Protein AF-A0A838DR04-F1 (afdb_monomer_lite)

Structure (mmCIF, N/CA/C/O backbone):
data_AF-A0A838DR04-F1
#
_entry.id   AF-A0A838DR04-F1
#
loop_
_atom_site.group_PDB
_atom_site.id
_atom_site.type_symbol
_atom_site.label_atom_id
_atom_site.label_alt_id
_atom_site.label_comp_id
_atom_site.label_asym_id
_atom_site.label_entity_id
_atom_site.label_seq_id
_atom_site.pdbx_PDB_ins_code
_atom_site.Cartn_x
_atom_site.Cartn_y
_atom_site.Cartn_z
_atom_site.occupancy
_atom_site.B_iso_or_equiv
_atom_site.auth_seq_id
_atom_site.auth_comp_id
_atom_site.auth_asym_id
_atom_site.auth_atom_id
_atom_site.pdbx_PDB_model_num
ATOM 1 N N . VAL A 1 1 ? 15.796 24.851 -17.822 1.00 87.31 1 VAL A N 1
ATOM 2 C CA . VAL A 1 1 ? 17.147 24.379 -17.439 1.00 87.31 1 VAL A CA 1
ATOM 3 C C . VAL A 1 1 ? 16.996 22.997 -16.827 1.00 87.31 1 VAL A C 1
ATOM 5 O O . VAL A 1 1 ? 16.074 22.819 -16.042 1.00 87.31 1 VAL A O 1
ATOM 8 N N . VAL A 1 2 ? 17.819 22.028 -17.219 1.00 89.25 2 VAL A N 1
ATOM 9 C CA . VAL A 1 2 ? 17.870 20.683 -16.622 1.00 89.25 2 VAL A CA 1
ATOM 10 C C . VAL A 1 2 ? 19.099 20.656 -15.723 1.00 89.25 2 VAL A C 1
ATOM 12 O O . VAL A 1 2 ? 20.201 20.699 -16.244 1.00 89.25 2 VAL A O 1
ATOM 15 N N . GLY A 1 3 ? 18.925 20.678 -14.399 1.00 86.50 3 GLY A N 1
ATOM 16 C CA . GLY A 1 3 ? 20.031 20.921 -13.457 1.00 86.50 3 GLY A CA 1
ATOM 17 C C . GLY A 1 3 ? 21.064 19.792 -13.349 1.00 86.50 3 GLY A C 1
ATOM 18 O O . GLY A 1 3 ? 22.216 20.061 -13.038 1.00 86.50 3 GLY A O 1
ATOM 19 N N . SER A 1 4 ? 20.661 18.552 -13.620 1.00 88.56 4 SER A N 1
ATOM 20 C CA . SER A 1 4 ? 21.520 17.364 -13.630 1.00 88.56 4 SER A CA 1
ATOM 21 C C . SER A 1 4 ? 20.964 16.355 -14.633 1.00 88.56 4 SER A C 1
ATOM 23 O O . SER A 1 4 ? 19.745 16.277 -14.815 1.00 88.56 4 SER A O 1
ATOM 25 N N . LEU A 1 5 ? 21.846 15.592 -15.278 1.00 89.88 5 LEU A N 1
ATOM 26 C CA . LEU A 1 5 ? 21.481 14.483 -16.164 1.00 89.88 5 LEU A CA 1
ATOM 27 C C . LEU A 1 5 ? 21.283 13.161 -15.405 1.00 89.88 5 LEU A C 1
ATOM 29 O O . LEU A 1 5 ? 20.719 12.213 -15.953 1.00 89.88 5 LEU A O 1
ATOM 33 N N . SER A 1 6 ? 21.642 13.146 -14.122 1.00 89.62 6 SER A N 1
ATOM 34 C CA . SER A 1 6 ? 21.432 12.041 -13.192 1.00 89.62 6 SER A CA 1
ATOM 35 C C . SER A 1 6 ? 20.400 12.385 -12.116 1.00 89.62 6 SER A C 1
ATOM 37 O O . SER A 1 6 ? 20.301 13.537 -11.679 1.00 89.62 6 SER A O 1
ATOM 39 N N . LYS A 1 7 ? 19.660 11.378 -11.642 1.00 89.88 7 LYS A N 1
ATOM 40 C CA . LYS A 1 7 ? 18.724 11.472 -10.515 1.00 89.88 7 LYS A CA 1
ATOM 41 C C . LYS A 1 7 ? 18.784 10.236 -9.614 1.00 89.88 7 LYS A C 1
ATOM 43 O O . LYS A 1 7 ? 19.116 9.148 -10.077 1.00 89.88 7 LYS A O 1
ATOM 48 N N . PHE A 1 8 ? 18.389 10.404 -8.355 1.00 86.06 8 PHE A N 1
ATOM 49 C CA . PHE A 1 8 ? 18.095 9.286 -7.463 1.00 86.06 8 PHE A CA 1
ATOM 50 C C . PHE A 1 8 ? 16.689 8.760 -7.759 1.00 86.06 8 PHE A C 1
ATOM 52 O O . PHE A 1 8 ? 15.747 9.551 -7.841 1.00 86.06 8 PHE A O 1
ATOM 59 N N . ASP A 1 9 ? 16.526 7.453 -7.932 1.00 83.19 9 ASP A N 1
ATOM 60 C CA . ASP A 1 9 ? 15.215 6.835 -8.174 1.00 83.19 9 ASP A CA 1
ATOM 61 C C . ASP A 1 9 ? 14.621 6.117 -6.955 1.00 83.19 9 ASP A C 1
ATOM 63 O O . ASP A 1 9 ? 13.588 5.460 -7.072 1.00 83.19 9 ASP A O 1
ATOM 67 N N . GLY A 1 10 ? 15.248 6.287 -5.789 1.00 77.75 10 GLY A N 1
ATOM 68 C CA . GLY A 1 10 ? 14.896 5.596 -4.550 1.00 77.75 10 GLY A CA 1
ATOM 69 C C . GLY A 1 10 ? 15.862 4.464 -4.206 1.00 77.75 10 GLY A C 1
ATOM 70 O O . GLY A 1 10 ? 15.919 4.064 -3.048 1.00 77.75 10 GLY A O 1
ATOM 71 N N . ILE A 1 11 ? 16.642 3.978 -5.178 1.00 80.50 11 ILE A N 1
ATOM 72 C CA . ILE A 1 11 ? 17.589 2.873 -4.986 1.00 80.50 11 ILE A CA 1
ATOM 73 C C . ILE A 1 11 ? 19.005 3.333 -5.318 1.00 80.50 11 ILE A C 1
ATOM 75 O O . ILE A 1 11 ? 19.918 3.164 -4.511 1.00 80.50 11 ILE A O 1
ATOM 79 N N . GLU A 1 12 ? 19.194 3.941 -6.487 1.00 87.75 12 GLU A N 1
ATOM 80 C CA . GLU A 1 12 ? 20.513 4.352 -6.955 1.00 87.75 12 GLU A CA 1
ATOM 81 C C . GLU A 1 12 ? 20.493 5.710 -7.657 1.00 87.75 12 GLU A C 1
ATOM 83 O O . GLU A 1 12 ? 19.459 6.219 -8.098 1.00 87.75 12 GLU A O 1
ATOM 88 N N . MET A 1 13 ? 21.676 6.319 -7.744 1.00 87.88 13 MET A N 1
ATOM 89 C CA . MET A 1 13 ? 21.903 7.460 -8.621 1.00 87.88 13 MET A CA 1
ATOM 90 C C . MET A 1 13 ? 22.096 6.938 -10.044 1.00 87.88 13 MET A C 1
ATOM 92 O O . MET A 1 13 ? 23.089 6.270 -10.322 1.00 87.88 13 MET A O 1
ATOM 96 N N . ARG A 1 14 ? 21.166 7.262 -10.945 1.00 92.06 14 ARG A N 1
ATOM 97 C CA . ARG A 1 14 ? 21.210 6.845 -12.352 1.00 92.06 14 ARG A CA 1
ATOM 98 C C . ARG A 1 14 ? 20.930 7.995 -13.309 1.00 92.06 14 ARG A C 1
ATOM 100 O O . ARG A 1 14 ? 20.306 8.989 -12.941 1.00 92.06 14 ARG A O 1
ATOM 107 N N . LEU A 1 15 ? 21.310 7.811 -14.571 1.00 92.62 15 LEU A N 1
ATOM 108 C CA . LEU A 1 15 ? 20.936 8.714 -15.659 1.00 92.62 15 LEU A CA 1
ATOM 109 C C . LEU A 1 15 ? 19.413 8.836 -15.799 1.00 92.62 15 LEU A C 1
ATOM 111 O O . LEU A 1 15 ? 18.661 7.880 -15.563 1.00 92.62 15 LEU A O 1
ATOM 115 N N . LEU A 1 16 ? 18.959 10.012 -16.234 1.00 93.94 16 LEU A N 1
ATOM 116 C CA . LEU A 1 16 ? 17.589 10.218 -16.692 1.00 93.94 16 LEU A CA 1
ATOM 117 C C . LEU A 1 16 ? 17.273 9.256 -17.841 1.00 93.94 16 LEU A C 1
ATOM 119 O O . LEU A 1 16 ? 18.080 9.027 -18.737 1.00 93.94 16 LEU A O 1
ATOM 123 N N . THR A 1 17 ? 16.063 8.707 -17.852 1.00 94.19 17 THR A N 1
ATOM 124 C CA . THR A 1 17 ? 15.604 7.945 -19.016 1.00 94.19 17 THR A CA 1
ATOM 125 C C . THR A 1 17 ? 15.289 8.889 -20.180 1.00 94.19 17 THR A C 1
ATOM 127 O O . THR A 1 17 ? 14.935 10.053 -19.950 1.00 94.19 17 THR A O 1
ATOM 130 N N . PRO A 1 18 ? 15.297 8.399 -21.434 1.00 95.75 18 PRO A N 1
ATOM 131 C CA . PRO A 1 18 ? 14.857 9.200 -22.574 1.00 95.75 18 PRO A CA 1
ATOM 132 C C . PRO A 1 18 ? 13.450 9.779 -22.431 1.00 95.75 18 PRO A C 1
ATOM 134 O O . PRO A 1 18 ? 13.165 10.883 -22.900 1.00 95.75 18 PRO A O 1
ATOM 137 N N . ASN A 1 19 ? 12.567 9.058 -21.741 1.00 95.06 19 ASN A N 1
ATOM 138 C CA . ASN A 1 19 ? 11.202 9.491 -21.469 1.00 95.06 19 ASN A CA 1
ATOM 139 C C . ASN A 1 19 ? 11.196 10.673 -20.486 1.00 95.06 19 ASN A C 1
ATOM 141 O O . ASN A 1 19 ? 10.524 11.670 -20.741 1.00 95.06 19 ASN A O 1
ATOM 145 N N . GLU A 1 20 ? 11.974 10.587 -19.402 1.00 94.25 20 GLU A N 1
ATOM 146 C CA . GLU A 1 20 ? 12.114 11.648 -18.393 1.00 94.25 20 GLU A CA 1
ATOM 147 C C . GLU A 1 20 ? 12.743 12.909 -19.000 1.00 94.25 20 GLU A C 1
ATOM 149 O O . GLU A 1 20 ? 12.211 14.009 -18.842 1.00 94.25 20 GLU A O 1
ATOM 154 N N . TYR A 1 21 ? 13.830 12.753 -19.763 1.00 94.50 21 TYR A N 1
ATOM 155 C CA . TYR A 1 21 ? 14.498 13.870 -20.428 1.00 94.50 21 TYR A CA 1
ATOM 156 C C . TYR A 1 21 ? 13.565 14.595 -21.410 1.00 94.50 21 TYR A C 1
ATOM 158 O O . TYR A 1 21 ? 13.441 15.824 -21.360 1.00 94.50 21 TYR A O 1
ATOM 166 N N . ARG A 1 22 ? 12.846 13.854 -22.267 1.00 93.38 22 ARG A N 1
ATOM 167 C CA . ARG A 1 22 ? 11.863 14.446 -23.191 1.00 93.38 22 ARG A CA 1
ATOM 168 C C . ARG A 1 22 ? 10.687 15.090 -22.454 1.00 93.38 22 ARG A C 1
ATOM 170 O O . ARG A 1 22 ? 10.208 16.132 -22.892 1.00 93.38 22 ARG A O 1
ATOM 177 N N . GLN A 1 23 ? 10.237 14.528 -21.331 1.00 93.25 23 GLN A N 1
ATOM 178 C CA . GLN A 1 23 ? 9.161 15.118 -20.528 1.00 93.25 23 GLN A CA 1
ATOM 179 C C . GLN A 1 23 ? 9.573 16.463 -19.907 1.00 93.25 23 GLN A C 1
ATOM 181 O O . GLN A 1 23 ? 8.768 17.396 -19.880 1.00 93.25 23 GLN A O 1
ATOM 186 N N . LEU A 1 24 ? 10.816 16.579 -19.430 1.00 94.00 24 LEU A N 1
ATOM 187 C CA . LEU A 1 24 ? 11.355 17.821 -18.871 1.00 94.00 24 LEU A CA 1
ATOM 188 C C . LEU A 1 24 ? 11.570 18.882 -19.958 1.00 94.00 24 LEU A C 1
ATOM 190 O O . LEU A 1 24 ? 11.111 20.017 -19.826 1.00 94.00 24 LEU A O 1
ATOM 194 N N . THR A 1 25 ? 12.246 18.514 -21.047 1.00 93.69 25 THR A N 1
ATOM 195 C CA . THR A 1 25 ? 12.607 19.450 -22.125 1.00 93.69 25 THR A CA 1
ATOM 196 C C . THR A 1 25 ? 11.426 19.831 -23.015 1.00 93.69 25 THR A C 1
ATOM 198 O O . THR A 1 25 ? 11.374 20.957 -23.505 1.00 93.69 25 THR A O 1
ATOM 201 N N . GLY A 1 26 ? 10.418 18.965 -23.148 1.00 91.69 26 GLY A N 1
ATOM 202 C CA . GLY A 1 26 ? 9.189 19.244 -23.897 1.00 91.69 26 GLY A CA 1
ATOM 203 C C . GLY A 1 26 ? 8.355 20.403 -23.338 1.00 91.69 26 GLY A C 1
ATOM 204 O O . GLY A 1 26 ? 7.496 20.930 -24.038 1.00 91.69 26 GLY A O 1
ATOM 205 N N . ARG A 1 27 ? 8.627 20.849 -22.103 1.00 93.25 27 ARG A N 1
ATOM 206 C CA . ARG A 1 27 ? 7.994 22.029 -21.489 1.00 93.25 27 ARG A CA 1
ATOM 207 C C . ARG A 1 27 ? 8.629 23.360 -21.909 1.00 93.25 27 ARG A C 1
ATOM 209 O O . ARG A 1 27 ? 8.100 24.409 -21.562 1.00 93.25 27 ARG A O 1
ATOM 216 N N . ALA A 1 28 ? 9.760 23.338 -22.615 1.00 94.19 28 ALA A N 1
ATOM 217 C CA . ALA A 1 28 ? 10.577 24.527 -22.862 1.00 94.19 28 ALA A CA 1
ATOM 218 C C . ALA A 1 28 ? 10.004 25.522 -23.892 1.00 94.19 28 ALA A C 1
ATOM 220 O O . ALA A 1 28 ? 10.571 26.598 -24.049 1.00 94.19 28 ALA A O 1
ATOM 221 N N . GLY A 1 29 ? 8.930 25.183 -24.613 1.00 92.00 29 GLY A N 1
ATOM 222 C CA . GLY A 1 29 ? 8.312 26.065 -25.609 1.00 92.00 29 GLY A CA 1
ATOM 223 C C . GLY A 1 29 ? 6.819 26.255 -25.365 1.00 92.00 29 GLY A C 1
ATOM 224 O O . GLY A 1 29 ? 6.083 25.279 -25.209 1.00 92.00 29 GLY A O 1
ATOM 225 N N . ARG A 1 30 ? 6.350 27.507 -25.362 1.00 93.25 30 ARG A N 1
ATOM 226 C CA . ARG A 1 30 ? 4.930 27.838 -25.210 1.00 93.25 30 ARG A CA 1
ATOM 227 C C . ARG A 1 30 ? 4.254 27.920 -26.573 1.00 93.25 30 ARG A C 1
ATOM 229 O O . ARG A 1 30 ? 4.626 28.718 -27.438 1.00 93.25 30 ARG A O 1
ATOM 236 N N . ARG A 1 31 ? 3.215 27.105 -26.754 1.00 92.94 31 ARG A N 1
ATOM 237 C CA . ARG A 1 31 ? 2.450 27.022 -28.003 1.00 92.94 31 ARG A CA 1
ATOM 238 C C . ARG A 1 31 ? 1.870 28.391 -28.380 1.00 92.94 31 ARG A C 1
ATOM 240 O O . ARG A 1 31 ? 1.133 28.981 -27.601 1.00 92.94 31 ARG A O 1
ATOM 247 N N . GLY A 1 32 ? 2.187 28.863 -29.586 1.00 92.81 32 GLY A N 1
ATOM 248 C CA . GLY A 1 32 ? 1.682 30.128 -30.134 1.00 92.81 32 GLY A CA 1
ATOM 249 C C . GLY A 1 32 ? 2.436 31.388 -29.694 1.00 92.81 32 GLY A C 1
ATOM 250 O O . GLY A 1 32 ? 2.139 32.455 -30.215 1.00 92.81 32 GLY A O 1
ATOM 251 N N . MET A 1 33 ? 3.408 31.278 -28.782 1.00 94.31 33 MET A N 1
ATOM 252 C CA . MET A 1 33 ? 4.254 32.401 -28.349 1.00 94.31 33 MET A CA 1
ATOM 253 C C . MET A 1 33 ? 5.707 32.224 -28.789 1.00 94.31 33 MET A C 1
ATOM 255 O O . MET A 1 33 ? 6.319 33.167 -29.282 1.00 94.31 33 MET A O 1
ATOM 259 N N . ASP A 1 34 ? 6.250 31.014 -28.639 1.00 95.44 34 ASP A N 1
ATOM 260 C CA . ASP A 1 34 ? 7.664 30.750 -28.888 1.00 95.44 34 ASP A CA 1
ATOM 261 C C . ASP A 1 34 ? 7.839 29.951 -30.193 1.00 95.44 34 ASP A C 1
ATOM 263 O O . ASP A 1 34 ? 7.207 28.913 -30.392 1.00 95.44 34 ASP A O 1
ATOM 267 N N . VAL A 1 35 ? 8.726 30.413 -31.084 1.00 93.69 35 VAL A N 1
ATOM 268 C CA . VAL A 1 35 ? 9.066 29.706 -32.340 1.00 93.69 35 VAL A CA 1
ATOM 269 C C . VAL A 1 35 ? 9.953 28.484 -32.069 1.00 93.69 35 VAL A C 1
ATOM 271 O O . VAL A 1 35 ? 9.932 27.509 -32.819 1.00 93.69 35 VAL A O 1
ATOM 274 N N . ARG A 1 36 ? 10.752 28.529 -30.995 1.00 93.25 36 ARG A N 1
ATOM 275 C CA . ARG A 1 36 ? 11.646 27.452 -30.550 1.00 93.25 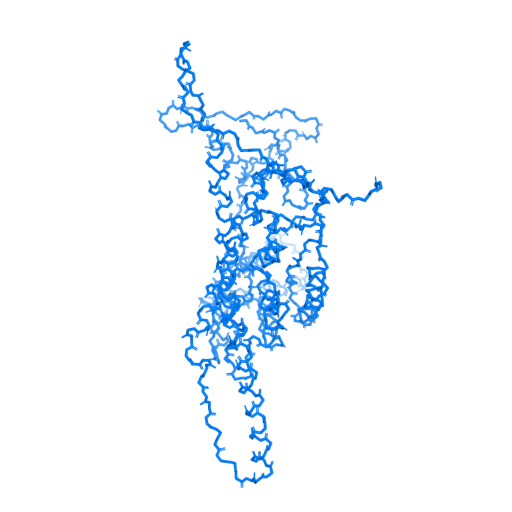36 ARG A CA 1
ATOM 276 C C . ARG A 1 36 ? 11.661 27.400 -29.024 1.00 93.25 36 ARG A C 1
ATOM 278 O O . ARG A 1 36 ? 11.714 28.445 -28.385 1.00 93.25 36 ARG A O 1
ATOM 285 N N . GLY A 1 37 ? 11.660 26.196 -28.458 1.00 92.56 37 GLY A N 1
ATOM 286 C CA . GLY A 1 37 ? 11.976 25.971 -27.047 1.00 92.56 37 GLY A CA 1
ATOM 287 C C . GLY A 1 37 ? 13.464 25.670 -26.880 1.00 92.56 37 GLY A C 1
ATOM 288 O O . GLY A 1 37 ? 14.041 24.968 -27.710 1.00 92.56 37 GLY A O 1
ATOM 289 N N . ALA A 1 38 ? 14.087 26.189 -25.824 1.00 93.00 38 ALA A N 1
ATOM 290 C CA . ALA A 1 38 ? 15.497 25.946 -25.524 1.00 93.00 38 ALA A CA 1
ATOM 291 C C . ALA A 1 38 ? 15.652 25.232 -24.175 1.00 93.00 38 ALA A C 1
ATOM 293 O O . ALA A 1 38 ? 15.095 25.657 -23.162 1.00 93.00 38 ALA A O 1
ATOM 294 N N . ALA A 1 39 ? 16.443 24.160 -24.154 1.00 91.12 39 ALA A N 1
ATOM 295 C CA . ALA A 1 39 ? 16.851 23.479 -22.933 1.00 91.12 39 ALA A CA 1
ATOM 296 C C . ALA A 1 39 ? 18.351 23.690 -22.715 1.00 91.12 39 ALA A C 1
ATOM 298 O O . ALA A 1 39 ? 19.150 23.493 -23.623 1.00 91.12 39 ALA A O 1
ATOM 299 N N . VAL A 1 40 ? 18.719 24.091 -21.499 1.00 92.19 40 VAL A N 1
ATOM 300 C CA . VAL A 1 40 ? 20.113 24.283 -21.081 1.00 92.19 40 VAL A CA 1
ATOM 301 C C . VAL A 1 40 ? 20.449 23.216 -20.052 1.00 92.19 40 VAL A C 1
ATOM 303 O O . VAL A 1 40 ? 19.673 23.030 -19.108 1.00 92.19 40 VAL A O 1
ATOM 306 N N . ILE A 1 41 ? 21.581 22.545 -20.246 1.00 90.62 41 ILE A N 1
ATOM 307 C CA . ILE A 1 41 ? 22.146 21.540 -19.344 1.00 90.62 41 ILE A CA 1
ATOM 308 C C . ILE A 1 41 ? 23.486 22.113 -18.858 1.00 90.62 41 ILE A C 1
ATOM 310 O O . ILE A 1 41 ? 24.347 22.389 -19.696 1.00 90.62 41 ILE A O 1
ATOM 314 N N . PRO A 1 42 ? 23.660 22.378 -17.554 1.00 89.00 42 PRO A N 1
ATOM 315 C CA . PRO A 1 42 ? 24.928 22.845 -17.025 1.00 89.00 42 PRO A CA 1
ATOM 316 C C . PRO A 1 42 ? 25.965 21.720 -17.099 1.00 89.00 42 PRO A C 1
ATOM 318 O O . PRO A 1 42 ? 25.641 20.542 -16.953 1.00 89.00 42 PRO A O 1
ATOM 321 N N . TYR A 1 43 ? 27.223 22.097 -17.316 1.00 86.06 43 TYR A N 1
ATOM 322 C CA . TYR A 1 43 ? 28.338 21.159 -17.265 1.00 86.06 43 TYR A CA 1
ATOM 323 C C . TYR A 1 43 ? 28.462 20.542 -15.865 1.00 86.06 43 TYR A C 1
ATOM 325 O O . TYR A 1 43 ? 28.396 21.255 -14.862 1.00 86.06 43 TYR A O 1
ATOM 333 N N . SER A 1 44 ? 28.699 19.231 -15.811 1.00 85.25 44 SER A N 1
ATOM 334 C CA . SER A 1 44 ? 29.022 18.502 -14.586 1.00 85.25 44 SER A CA 1
ATOM 335 C C . SER A 1 44 ? 30.377 17.809 -14.757 1.00 85.25 44 SER A C 1
ATOM 337 O O . SER A 1 44 ? 30.543 17.056 -15.713 1.00 85.25 44 SER A O 1
ATOM 339 N N . PRO A 1 45 ? 31.347 18.009 -13.845 1.00 84.56 45 PRO A N 1
ATOM 340 C CA . PRO A 1 45 ? 32.640 17.326 -13.912 1.00 84.56 45 PRO A CA 1
ATOM 341 C C . PRO A 1 45 ? 32.552 15.837 -13.551 1.00 84.56 45 PRO A C 1
ATOM 343 O O . PRO A 1 45 ? 33.509 15.098 -13.756 1.00 84.56 45 PRO A O 1
ATOM 346 N N . TRP A 1 46 ? 31.418 15.401 -13.000 1.00 82.62 46 TRP A N 1
ATOM 347 C CA . TRP A 1 46 ? 31.199 14.038 -12.520 1.00 82.62 46 TRP A CA 1
ATOM 348 C C . TRP A 1 46 ? 30.516 13.140 -13.557 1.00 82.62 46 TRP A C 1
ATOM 350 O O . TRP A 1 46 ? 30.330 11.954 -13.303 1.00 82.62 46 TRP A O 1
ATOM 360 N N . GLU A 1 47 ? 30.124 13.692 -14.708 1.00 80.81 47 GLU A N 1
ATOM 361 C CA . GLU A 1 47 ? 29.296 13.003 -15.694 1.00 80.81 47 GLU A CA 1
ATOM 362 C C . GLU A 1 47 ? 29.780 13.305 -17.125 1.00 80.81 47 GLU A C 1
ATOM 364 O O . GLU A 1 47 ? 29.725 14.460 -17.557 1.00 80.81 47 GLU A O 1
ATOM 369 N N . PRO A 1 48 ? 30.266 12.301 -17.884 1.00 86.06 48 PRO A N 1
ATOM 370 C CA . PRO A 1 48 ? 30.696 12.499 -19.266 1.00 86.06 48 PRO A CA 1
ATOM 371 C C . PRO A 1 48 ? 29.519 12.938 -20.143 1.00 86.06 48 PRO A C 1
ATOM 373 O O . PRO A 1 48 ? 28.585 12.165 -20.365 1.00 86.06 48 PRO A O 1
ATOM 376 N N . PHE A 1 49 ? 29.555 14.178 -20.639 1.00 87.62 49 PHE A N 1
ATOM 377 C CA . PHE A 1 49 ? 28.411 14.770 -21.335 1.00 87.62 49 PHE A CA 1
ATOM 378 C C . PHE A 1 49 ? 28.022 14.010 -22.606 1.00 87.62 49 PHE A C 1
ATOM 380 O O . PHE A 1 49 ? 26.856 13.674 -22.747 1.00 87.62 49 PHE A O 1
ATOM 387 N N . GLU A 1 50 ? 28.963 13.715 -23.507 1.00 88.75 50 GLU A N 1
ATOM 388 C CA . GLU A 1 50 ? 28.652 13.122 -24.821 1.00 88.75 50 GLU A CA 1
ATOM 389 C C . GLU A 1 50 ? 27.959 11.755 -24.702 1.00 88.75 50 GLU A C 1
ATOM 391 O O . GLU A 1 50 ? 26.870 11.557 -25.245 1.00 88.75 50 GLU A O 1
ATOM 396 N N . ASP A 1 51 ? 28.537 10.835 -23.925 1.00 87.12 51 ASP A N 1
ATOM 397 C CA . ASP A 1 51 ? 27.982 9.489 -23.742 1.00 87.12 51 ASP A CA 1
ATOM 398 C C . ASP A 1 51 ? 26.623 9.531 -23.028 1.00 87.12 51 ASP A C 1
ATOM 400 O O . ASP A 1 51 ? 25.656 8.892 -23.460 1.00 87.12 51 ASP A O 1
ATOM 404 N N . SER A 1 52 ? 26.520 10.337 -21.964 1.00 90.00 52 SER A N 1
ATOM 405 C CA . SER A 1 52 ? 25.282 10.485 -21.191 1.00 90.00 52 SER A CA 1
ATOM 406 C C . SER A 1 52 ? 24.190 11.136 -22.040 1.00 90.00 52 SER A C 1
ATOM 408 O O . SER A 1 52 ? 23.052 10.666 -22.070 1.00 90.00 52 SER A O 1
ATOM 410 N N . PHE A 1 53 ? 24.534 12.175 -22.804 1.00 91.00 53 PHE A N 1
ATOM 411 C CA . PHE A 1 53 ? 23.613 12.869 -23.695 1.00 91.00 53 PHE A CA 1
ATOM 412 C C . PHE A 1 53 ? 23.115 11.956 -24.819 1.00 91.00 53 PHE A C 1
ATOM 414 O O . PHE A 1 53 ? 21.917 11.938 -25.114 1.00 91.00 53 PHE A O 1
ATOM 421 N N . HIS A 1 54 ? 23.991 11.140 -25.407 1.00 92.62 54 HIS A N 1
ATOM 422 C CA . HIS A 1 54 ? 23.595 10.140 -26.396 1.00 92.62 54 HIS A CA 1
ATOM 423 C C . HIS A 1 54 ? 22.600 9.125 -25.806 1.00 92.62 54 HIS A C 1
ATOM 425 O O . HIS A 1 54 ? 21.588 8.802 -26.430 1.00 92.62 54 HIS A O 1
ATOM 431 N N . GLN A 1 55 ? 22.828 8.662 -24.574 1.00 91.50 55 GLN A N 1
ATOM 432 C CA . GLN A 1 55 ? 21.934 7.712 -23.913 1.00 91.50 55 GLN A CA 1
ATOM 433 C C . GLN A 1 55 ? 20.554 8.312 -23.604 1.00 91.50 55 GLN A C 1
ATOM 435 O O . GLN A 1 55 ? 19.537 7.688 -23.912 1.00 91.50 55 GLN A O 1
ATOM 440 N N . ILE A 1 56 ? 20.489 9.521 -23.036 1.00 92.44 56 ILE A N 1
ATOM 441 C CA . ILE A 1 56 ? 19.211 10.162 -22.675 1.00 92.44 56 ILE A CA 1
ATOM 442 C C . ILE A 1 56 ? 18.434 10.683 -23.895 1.00 92.44 56 ILE A C 1
ATOM 444 O O . ILE A 1 56 ? 17.234 10.925 -23.802 1.00 92.44 56 ILE A O 1
ATOM 448 N N . THR A 1 57 ? 19.081 10.881 -25.046 1.00 93.50 57 THR A N 1
ATOM 449 C CA . THR A 1 57 ? 18.403 11.315 -26.284 1.00 93.50 57 THR A CA 1
ATOM 450 C C . THR A 1 57 ? 18.012 10.161 -27.203 1.00 93.50 57 THR A C 1
ATOM 452 O O . THR A 1 57 ? 17.375 10.391 -28.236 1.00 93.50 57 THR A O 1
ATOM 455 N N . GLY A 1 58 ? 18.311 8.923 -26.800 1.00 93.75 58 GLY A N 1
ATOM 456 C CA . GLY A 1 58 ? 17.981 7.709 -27.535 1.00 93.75 58 GLY A CA 1
ATOM 457 C C . GLY A 1 58 ? 16.479 7.434 -27.706 1.00 93.75 58 GLY A C 1
ATOM 458 O O . GLY A 1 58 ? 15.596 8.288 -27.523 1.00 93.75 58 GLY A O 1
ATOM 459 N N . GLU A 1 59 ? 16.167 6.201 -28.097 1.00 95.19 59 GLU A N 1
ATOM 460 C CA . GLU A 1 59 ? 14.786 5.757 -28.288 1.00 95.19 59 GLU A CA 1
ATOM 461 C C . GLU A 1 59 ? 13.988 5.794 -26.978 1.00 95.19 59 GLU A C 1
ATOM 463 O O . GLU A 1 59 ? 14.517 5.571 -25.888 1.00 95.19 59 GLU A O 1
ATOM 468 N N . LEU A 1 60 ? 12.693 6.107 -27.082 1.00 94.25 60 LEU A N 1
ATOM 469 C CA . LEU A 1 60 ? 11.799 6.065 -25.928 1.00 94.25 60 LEU A CA 1
ATOM 470 C C . LEU A 1 60 ? 11.697 4.636 -25.398 1.00 94.25 60 LEU A C 1
ATOM 472 O O . LEU A 1 60 ? 11.449 3.693 -26.148 1.00 94.25 60 LEU A O 1
ATOM 476 N N . LEU A 1 61 ? 11.809 4.502 -24.081 1.00 91.31 61 LEU A N 1
ATOM 477 C CA . LEU A 1 61 ? 11.540 3.250 -23.398 1.00 91.31 61 LEU A CA 1
ATOM 478 C C . LEU A 1 61 ? 10.037 2.937 -23.473 1.00 91.31 61 LEU A C 1
ATOM 480 O O . LEU A 1 61 ? 9.210 3.851 -23.334 1.00 91.31 61 LEU A O 1
ATOM 484 N N . PRO A 1 62 ? 9.661 1.662 -23.669 1.00 90.81 62 PRO A N 1
ATOM 485 C CA . PRO A 1 62 ? 8.263 1.261 -23.703 1.00 90.81 62 PRO A CA 1
ATOM 486 C C . PRO A 1 62 ? 7.608 1.440 -22.330 1.00 90.81 62 PRO A C 1
ATOM 488 O O . PRO A 1 62 ? 8.265 1.390 -21.290 1.00 90.81 62 PRO A O 1
ATOM 491 N N . VAL A 1 63 ? 6.283 1.589 -22.321 1.00 91.69 63 VAL A N 1
ATOM 492 C CA . VAL A 1 63 ? 5.502 1.589 -21.078 1.00 91.69 63 VAL A CA 1
ATOM 493 C C . VAL A 1 63 ? 5.626 0.220 -20.413 1.00 91.69 63 VAL A C 1
ATOM 495 O O . VAL A 1 63 ? 5.317 -0.793 -21.037 1.00 91.69 63 VAL A O 1
ATOM 498 N N . SER A 1 64 ? 6.037 0.176 -19.148 1.00 91.12 64 SER A N 1
ATOM 499 C CA . SER A 1 64 ? 6.048 -1.033 -18.322 1.00 91.12 64 SER A CA 1
ATOM 500 C C . SER A 1 64 ? 4.801 -1.096 -17.435 1.00 91.12 64 SER A C 1
ATOM 502 O O . SER A 1 64 ? 4.253 -0.077 -17.020 1.00 91.12 64 SER A O 1
ATOM 504 N N . SER A 1 65 ? 4.302 -2.303 -17.166 1.00 94.00 65 SER A N 1
ATOM 505 C CA . SER A 1 65 ? 3.160 -2.484 -16.272 1.00 94.00 65 SER A CA 1
ATOM 506 C C . SER A 1 65 ? 3.571 -2.361 -14.805 1.00 94.00 65 SER A C 1
ATOM 508 O O . SER A 1 65 ? 4.432 -3.103 -14.342 1.00 94.00 65 SER A O 1
ATOM 510 N N . SER A 1 66 ? 2.871 -1.509 -14.054 1.00 91.25 66 SER A N 1
ATOM 511 C CA . SER A 1 66 ? 2.975 -1.410 -12.587 1.00 91.25 66 SER A CA 1
ATOM 512 C C . SER A 1 66 ? 1.932 -2.265 -11.849 1.00 91.25 66 SER A C 1
ATOM 514 O O . SER A 1 66 ? 1.643 -2.023 -10.680 1.00 91.25 66 SER A O 1
ATOM 516 N N . PHE A 1 67 ? 1.308 -3.235 -12.527 1.00 91.69 67 PHE A N 1
ATOM 517 C CA . PHE A 1 67 ? 0.276 -4.079 -11.924 1.00 91.69 67 PHE A CA 1
ATOM 518 C C . PHE A 1 67 ? 0.868 -5.006 -10.849 1.00 91.69 67 PHE A C 1
ATOM 520 O O . PHE A 1 67 ? 1.809 -5.761 -11.105 1.00 91.69 67 PHE A O 1
ATOM 527 N N . VAL A 1 68 ? 0.269 -4.988 -9.658 1.00 89.81 68 VAL A N 1
ATOM 528 C CA . VAL A 1 68 ? 0.644 -5.825 -8.510 1.00 89.81 68 VAL A CA 1
ATOM 529 C C . VAL A 1 68 ? -0.616 -6.450 -7.926 1.00 89.81 68 VAL A C 1
ATOM 531 O O . VAL A 1 68 ? -1.651 -5.787 -7.831 1.00 89.81 68 VAL A O 1
ATOM 534 N N . ILE A 1 69 ? -0.535 -7.718 -7.522 1.00 92.44 69 ILE A N 1
ATOM 535 C CA . ILE A 1 69 ? -1.633 -8.399 -6.837 1.00 92.44 69 ILE A CA 1
ATOM 536 C C . ILE A 1 69 ? -1.582 -7.994 -5.361 1.00 92.44 69 ILE A C 1
ATOM 538 O O . ILE A 1 69 ? -0.672 -8.378 -4.637 1.00 92.44 69 ILE A O 1
ATOM 542 N N . ARG A 1 70 ? -2.546 -7.180 -4.918 1.00 93.81 70 ARG A N 1
ATOM 543 C CA . ARG A 1 70 ? -2.692 -6.764 -3.512 1.00 93.81 70 ARG A CA 1
ATOM 544 C C . ARG A 1 70 ? -3.864 -7.491 -2.858 1.00 93.81 70 ARG A C 1
ATOM 546 O O . ARG A 1 70 ? -4.846 -7.800 -3.537 1.00 93.81 70 ARG A O 1
ATOM 553 N N . TYR A 1 71 ? -3.818 -7.666 -1.535 1.00 96.75 71 TYR A N 1
ATOM 554 C CA . TYR A 1 71 ? -4.918 -8.253 -0.758 1.00 96.75 71 TYR A CA 1
ATOM 555 C C . TYR A 1 71 ? -6.265 -7.587 -1.035 1.00 96.75 71 TYR A C 1
ATOM 557 O O . TYR A 1 71 ? -7.231 -8.268 -1.371 1.00 96.75 71 TYR A O 1
ATOM 565 N N . ASN A 1 72 ? -6.314 -6.254 -0.980 1.00 95.25 72 ASN A N 1
ATOM 566 C CA . ASN A 1 72 ? -7.522 -5.491 -1.280 1.00 95.25 72 ASN A CA 1
ATOM 567 C C . ASN A 1 72 ? -8.075 -5.806 -2.684 1.00 95.25 72 ASN A C 1
ATOM 569 O O . ASN A 1 72 ? -9.273 -6.039 -2.836 1.00 95.25 72 ASN A O 1
ATOM 573 N N . SER A 1 73 ? -7.212 -5.862 -3.704 1.00 93.12 73 SER A N 1
ATOM 574 C CA . SER A 1 73 ? -7.618 -6.161 -5.082 1.00 93.12 73 SER A CA 1
ATOM 575 C C . SER A 1 73 ? -8.205 -7.565 -5.205 1.00 93.12 73 SER A C 1
ATOM 577 O O . SER A 1 73 ? -9.230 -7.743 -5.862 1.00 93.12 73 SER A O 1
ATOM 579 N N . VAL A 1 74 ? -7.599 -8.552 -4.536 1.00 96.19 74 VAL A N 1
ATOM 580 C CA . VAL A 1 74 ? -8.128 -9.921 -4.480 1.00 96.19 74 VAL A CA 1
ATOM 581 C C . VAL A 1 74 ? -9.497 -9.945 -3.805 1.00 96.19 74 VAL A C 1
ATOM 583 O O . VAL A 1 74 ? -10.426 -10.515 -4.367 1.00 96.19 74 VAL A O 1
ATOM 586 N N . LEU A 1 75 ? -9.655 -9.281 -2.657 1.00 96.88 75 LEU A N 1
ATOM 587 C CA . LEU A 1 75 ? -10.920 -9.234 -1.915 1.00 96.88 75 LEU A CA 1
ATOM 588 C C . LEU A 1 75 ? -12.030 -8.488 -2.671 1.00 96.88 75 LEU A C 1
ATOM 590 O O . LEU A 1 75 ? -13.189 -8.893 -2.615 1.00 96.88 75 LEU A O 1
ATOM 594 N N . ASN A 1 76 ? -11.694 -7.432 -3.416 1.00 95.62 76 ASN A N 1
ATOM 595 C CA . ASN A 1 76 ? -12.659 -6.693 -4.235 1.00 95.62 76 ASN A CA 1
ATOM 596 C C . ASN A 1 76 ? -13.179 -7.494 -5.430 1.00 95.62 76 ASN A C 1
ATOM 598 O O . ASN A 1 76 ? -14.327 -7.317 -5.839 1.00 95.62 76 ASN A O 1
ATOM 602 N N . LEU A 1 77 ? -12.345 -8.382 -5.966 1.00 94.88 77 LEU A N 1
ATOM 603 C CA . LEU A 1 77 ? -12.679 -9.273 -7.073 1.00 94.88 77 LEU A CA 1
ATOM 604 C C . LEU A 1 77 ? -13.134 -10.662 -6.601 1.00 94.88 77 LEU A C 1
ATOM 606 O O . LEU A 1 77 ? -13.464 -11.515 -7.430 1.00 94.88 77 LEU A O 1
ATOM 610 N N . TRP A 1 78 ? -13.149 -10.899 -5.286 1.00 95.75 78 TRP A N 1
ATOM 611 C CA . TRP A 1 78 ? -13.461 -12.196 -4.709 1.00 95.75 78 TRP A CA 1
ATOM 612 C C . TRP A 1 78 ? -14.921 -12.561 -4.950 1.00 95.75 78 TRP A C 1
ATOM 614 O O . TRP A 1 78 ? -15.844 -11.818 -4.605 1.00 95.75 78 TRP A O 1
ATOM 624 N N . ARG A 1 79 ? -15.128 -13.741 -5.531 1.00 93.75 79 ARG A N 1
ATOM 625 C CA . ARG A 1 79 ? -16.442 -14.343 -5.733 1.00 93.75 79 ARG A CA 1
ATOM 626 C C . ARG A 1 79 ? -16.407 -15.750 -5.142 1.00 93.75 79 ARG A C 1
ATOM 628 O O . ARG A 1 79 ? -15.609 -16.552 -5.635 1.00 93.75 79 ARG A O 1
ATOM 635 N N . PRO A 1 80 ? -17.244 -16.052 -4.132 1.00 92.00 80 PRO A N 1
ATOM 636 C CA . PRO A 1 80 ? -17.301 -17.384 -3.542 1.00 92.00 80 PRO A CA 1
ATOM 637 C C . PRO A 1 80 ? -17.473 -18.462 -4.621 1.00 92.00 80 PRO A C 1
ATOM 639 O O . PRO A 1 80 ? -18.362 -18.368 -5.467 1.00 92.00 80 PRO A O 1
ATOM 642 N N . GLY A 1 81 ? -16.595 -19.460 -4.624 1.00 88.50 81 GLY A N 1
ATOM 643 C CA . GLY A 1 81 ? -16.577 -20.589 -5.551 1.00 88.50 81 GLY A CA 1
ATOM 644 C C . GLY A 1 81 ? -16.013 -20.299 -6.948 1.00 88.50 81 GLY A C 1
ATOM 645 O O . GLY A 1 81 ? -15.907 -21.227 -7.751 1.00 88.50 81 GLY A O 1
ATOM 646 N N . ASP A 1 82 ? -15.617 -19.060 -7.272 1.00 92.12 82 ASP A N 1
ATOM 647 C CA . ASP A 1 82 ? -15.186 -18.674 -8.627 1.00 92.12 82 ASP A CA 1
ATOM 648 C C . ASP A 1 82 ? -13.763 -18.094 -8.677 1.00 92.12 82 ASP A C 1
ATOM 650 O O . ASP A 1 82 ? -13.501 -17.005 -9.194 1.00 92.12 82 ASP A O 1
ATOM 654 N N . ILE A 1 83 ? -12.787 -18.882 -8.215 1.00 88.62 83 ILE A N 1
ATOM 655 C CA . ILE A 1 83 ? -11.356 -18.559 -8.370 1.00 88.62 83 ILE A CA 1
ATOM 656 C C . ILE A 1 83 ? -10.941 -18.408 -9.847 1.00 88.62 83 ILE A C 1
ATOM 658 O O . ILE A 1 83 ? -9.974 -17.718 -10.178 1.00 88.62 83 ILE A O 1
ATOM 662 N N . ARG A 1 84 ? -11.681 -19.040 -10.771 1.00 88.88 84 ARG A N 1
ATOM 663 C CA . ARG A 1 84 ? -11.423 -18.953 -12.215 1.00 88.88 84 ARG A CA 1
ATOM 664 C C . ARG A 1 84 ? -11.672 -17.544 -12.738 1.00 88.88 84 ARG A C 1
ATOM 666 O O . ARG A 1 84 ? -10.914 -17.089 -13.591 1.00 88.88 84 ARG A O 1
ATOM 673 N N . HIS A 1 85 ? -12.683 -16.843 -12.229 1.00 90.38 85 HIS A N 1
ATOM 674 C CA . HIS A 1 85 ? -12.899 -15.434 -12.544 1.00 90.38 85 HIS A CA 1
ATOM 675 C C . HIS A 1 85 ? -11.703 -14.570 -12.149 1.00 90.38 85 HIS A C 1
ATOM 677 O O . HIS A 1 85 ? -11.201 -13.825 -12.991 1.00 90.38 85 HIS A O 1
ATOM 683 N N . LEU A 1 86 ? -11.194 -14.741 -10.928 1.00 91.62 86 LEU A N 1
ATOM 684 C CA . LEU A 1 86 ? -10.032 -13.999 -10.448 1.00 91.62 86 LEU A CA 1
ATOM 685 C C . LEU A 1 86 ? -8.792 -14.264 -11.318 1.00 91.62 86 LEU A C 1
ATOM 687 O O . LEU A 1 86 ? -8.147 -13.325 -11.782 1.00 91.62 86 LEU A O 1
ATOM 691 N N . ARG A 1 87 ? -8.524 -15.537 -11.644 1.00 91.94 87 ARG A N 1
ATOM 692 C CA . ARG A 1 87 ? -7.436 -15.921 -12.560 1.00 91.94 87 ARG A CA 1
ATOM 693 C C . ARG A 1 87 ? -7.576 -15.280 -13.940 1.00 91.94 87 ARG A C 1
ATOM 695 O O . ARG A 1 87 ? -6.579 -14.792 -14.462 1.00 91.94 87 ARG A O 1
ATOM 702 N N . ARG A 1 88 ? -8.783 -15.244 -14.522 1.00 89.81 88 ARG A N 1
ATOM 703 C CA . ARG A 1 88 ? -9.034 -14.589 -15.821 1.00 89.81 88 ARG A CA 1
ATOM 704 C C . ARG A 1 88 ? -8.729 -13.093 -15.773 1.00 89.81 88 ARG A C 1
ATOM 706 O O . ARG A 1 88 ? -8.073 -12.592 -16.680 1.00 89.81 88 ARG A O 1
ATOM 713 N N . ILE A 1 89 ? -9.155 -12.396 -14.717 1.00 90.50 89 ILE A N 1
ATOM 714 C CA . ILE A 1 89 ? -8.871 -10.962 -14.566 1.00 90.50 89 ILE A CA 1
ATOM 715 C C . ILE A 1 89 ? -7.363 -10.727 -14.457 1.00 90.50 89 ILE A C 1
ATOM 717 O O . ILE A 1 89 ? -6.819 -9.931 -15.221 1.00 90.50 89 ILE A O 1
ATOM 721 N N . CYS A 1 90 ? -6.661 -11.457 -13.586 1.00 91.25 90 CYS A N 1
ATOM 722 C CA . CYS A 1 90 ? -5.206 -11.334 -13.463 1.00 91.25 90 CYS A CA 1
ATOM 723 C C . CYS A 1 90 ? -4.485 -11.620 -14.790 1.00 91.25 90 CYS A C 1
ATOM 725 O O . CYS A 1 90 ? -3.524 -10.930 -15.136 1.00 91.25 90 CYS A O 1
ATOM 727 N N . ALA A 1 91 ? -4.973 -12.598 -15.553 1.00 90.38 91 ALA A N 1
ATOM 728 C CA . ALA A 1 91 ? -4.402 -12.972 -16.839 1.00 90.38 91 ALA A CA 1
ATOM 729 C C . ALA A 1 91 ? -4.609 -11.911 -17.936 1.00 90.38 91 ALA A C 1
ATOM 731 O O . ALA A 1 91 ? -3.786 -11.791 -18.837 1.00 90.38 91 ALA A O 1
ATOM 732 N N . SER A 1 92 ? -5.662 -11.093 -17.825 1.00 89.88 92 SER A N 1
ATOM 733 C CA . SER A 1 92 ? -5.905 -9.940 -18.707 1.00 89.88 92 SER A CA 1
ATOM 734 C C . SER A 1 92 ? -5.070 -8.692 -18.376 1.00 89.88 92 SER A C 1
ATOM 736 O O . SER A 1 92 ? -5.208 -7.666 -19.038 1.00 89.88 92 SER A O 1
ATOM 738 N N . SER A 1 93 ? -4.200 -8.745 -17.359 1.00 91.88 93 SER A N 1
ATOM 739 C CA . SER A 1 93 ? -3.375 -7.594 -16.975 1.00 91.88 93 SER A CA 1
ATOM 740 C C . SER A 1 93 ? -2.282 -7.276 -18.006 1.00 91.88 93 SER A C 1
ATOM 742 O O . SER A 1 93 ? -1.702 -8.167 -18.632 1.00 91.88 93 SER A O 1
ATOM 744 N N . LEU A 1 94 ? -1.922 -5.989 -18.118 1.00 92.56 94 LEU A N 1
ATOM 745 C CA . LEU A 1 94 ? -0.820 -5.540 -18.980 1.00 92.56 94 LEU A CA 1
ATOM 746 C C . LEU A 1 94 ? 0.507 -6.235 -18.626 1.00 92.56 94 LEU A C 1
ATOM 748 O O . LEU A 1 94 ? 1.311 -6.507 -19.512 1.00 92.56 94 LEU A O 1
ATOM 752 N N . ARG A 1 95 ? 0.724 -6.569 -17.347 1.00 92.62 95 ARG A N 1
ATOM 753 C CA . ARG A 1 95 ? 1.908 -7.304 -16.880 1.00 92.62 95 ARG A CA 1
ATOM 754 C C . ARG A 1 95 ? 2.004 -8.685 -17.521 1.00 92.62 95 ARG A C 1
ATOM 756 O O . ARG A 1 95 ? 3.074 -9.061 -17.993 1.00 92.62 95 ARG A O 1
ATOM 763 N N . GLU A 1 96 ? 0.903 -9.432 -17.559 1.00 90.69 96 GLU A N 1
ATOM 764 C CA . GLU A 1 96 ? 0.878 -10.759 -18.182 1.00 90.69 96 GLU A CA 1
ATOM 765 C C . GLU A 1 96 ? 0.989 -10.668 -19.707 1.00 90.69 96 GLU A C 1
ATOM 767 O O . GLU A 1 96 ? 1.739 -11.441 -20.302 1.00 90.69 96 GLU A O 1
ATOM 772 N N . TYR A 1 97 ? 0.364 -9.664 -20.328 1.00 89.62 97 TYR A N 1
ATOM 773 C CA . TYR A 1 97 ? 0.566 -9.375 -21.749 1.00 89.62 97 TYR A CA 1
ATOM 774 C C . TYR A 1 97 ? 2.043 -9.094 -22.075 1.00 89.62 97 TYR A C 1
ATOM 776 O O . TYR A 1 97 ? 2.613 -9.701 -22.977 1.00 89.62 97 TYR A O 1
ATOM 784 N N . GLN A 1 98 ? 2.716 -8.234 -21.309 1.00 91.19 98 GLN A N 1
ATOM 785 C CA . GLN A 1 98 ? 4.133 -7.915 -21.523 1.00 91.19 98 GLN A CA 1
ATOM 786 C C . GLN A 1 98 ? 5.049 -9.123 -21.285 1.00 91.19 98 GLN A C 1
ATOM 788 O O . GLN A 1 98 ? 5.989 -9.343 -22.052 1.00 91.19 98 GLN A O 1
ATOM 793 N N . ARG A 1 99 ? 4.761 -9.946 -20.265 1.00 89.50 99 ARG A N 1
ATOM 794 C CA . ARG A 1 99 ? 5.456 -11.226 -20.030 1.00 89.50 99 ARG A CA 1
ATOM 795 C C . ARG A 1 99 ? 5.296 -12.172 -21.216 1.00 89.50 99 ARG A C 1
ATOM 797 O O . ARG A 1 99 ? 6.280 -12.792 -21.627 1.00 89.50 99 ARG A O 1
ATOM 804 N N . TYR A 1 100 ? 4.085 -12.254 -21.763 1.00 86.94 100 TYR A N 1
ATOM 805 C CA . TYR A 1 100 ? 3.790 -13.036 -22.955 1.00 86.94 100 TYR A CA 1
ATOM 806 C C . TYR A 1 100 ? 4.595 -12.535 -24.157 1.00 86.94 100 TYR A C 1
ATOM 808 O O . TYR A 1 100 ? 5.341 -13.317 -24.743 1.00 86.94 100 TYR A O 1
ATOM 816 N N . MET A 1 101 ? 4.530 -11.236 -24.469 1.00 87.81 101 MET A N 1
ATOM 817 C CA . MET A 1 101 ? 5.272 -10.662 -25.595 1.00 87.81 101 MET A CA 1
ATOM 818 C C . MET A 1 101 ? 6.771 -10.926 -25.446 1.00 87.81 101 MET A C 1
ATOM 820 O O . MET A 1 101 ? 7.430 -11.333 -26.398 1.00 87.81 101 MET A O 1
ATOM 824 N N . ALA A 1 102 ? 7.326 -10.770 -24.242 1.00 88.94 102 ALA A N 1
ATOM 825 C CA . ALA A 1 102 ? 8.734 -11.052 -23.992 1.00 88.94 102 ALA A CA 1
ATOM 826 C C . ALA A 1 102 ? 9.096 -12.534 -24.206 1.00 88.94 102 ALA A C 1
ATOM 828 O O . ALA A 1 102 ? 10.200 -12.828 -24.666 1.00 88.94 102 ALA A O 1
ATOM 829 N N . TRP A 1 103 ? 8.204 -13.469 -23.862 1.00 88.69 103 TRP A N 1
ATOM 830 C CA . TRP A 1 103 ? 8.381 -14.893 -24.158 1.00 88.69 103 TRP A CA 1
ATOM 831 C C . TRP A 1 103 ? 8.342 -15.165 -25.663 1.00 88.69 103 TRP A C 1
ATOM 833 O O . TRP A 1 103 ? 9.284 -15.755 -26.186 1.00 88.69 103 TRP A O 1
ATOM 843 N N . GLU A 1 104 ? 7.332 -14.657 -26.364 1.00 87.88 104 GLU A N 1
ATOM 844 C CA . GLU A 1 104 ? 7.162 -14.838 -27.808 1.00 87.88 104 GLU A CA 1
ATOM 845 C C . GLU A 1 104 ? 8.378 -14.319 -28.592 1.00 87.88 104 GLU A C 1
ATOM 847 O O . GLU A 1 104 ? 8.957 -15.038 -29.407 1.00 87.88 104 GLU A O 1
ATOM 852 N N . HIS A 1 105 ? 8.868 -13.122 -28.256 1.00 89.69 105 HIS A N 1
ATOM 853 C CA . HIS A 1 105 ? 10.083 -12.557 -28.851 1.00 89.69 105 HIS A CA 1
ATOM 854 C C . HIS A 1 105 ? 11.345 -13.388 -28.561 1.00 89.69 105 HIS A C 1
ATOM 856 O O . HIS A 1 105 ? 12.318 -13.324 -29.317 1.00 89.69 105 HIS A O 1
ATOM 862 N N . ARG A 1 106 ? 11.405 -14.136 -27.450 1.00 89.00 106 ARG A N 1
ATOM 863 C CA . ARG A 1 106 ? 12.525 -15.058 -27.182 1.00 89.00 106 ARG A CA 1
ATOM 864 C C . ARG A 1 106 ? 12.429 -16.309 -28.050 1.00 89.00 106 ARG A C 1
ATOM 866 O O . ARG A 1 106 ? 13.441 -16.691 -28.634 1.00 89.00 106 ARG A O 1
ATOM 873 N N . GLU A 1 107 ? 11.243 -16.899 -28.170 1.00 87.62 107 GLU A N 1
ATOM 874 C CA . GLU A 1 107 ? 11.034 -18.090 -29.002 1.00 87.62 107 GLU A CA 1
ATOM 875 C C . GLU A 1 107 ? 11.277 -17.794 -30.487 1.00 87.62 107 GLU A C 1
ATOM 877 O O . GLU A 1 107 ? 12.024 -18.523 -31.140 1.00 87.62 107 GLU A O 1
ATOM 882 N N . LEU A 1 108 ? 10.765 -16.670 -31.004 1.00 89.88 108 LEU A N 1
ATOM 883 C CA . LEU A 1 108 ? 11.029 -16.233 -32.381 1.00 89.88 108 LEU A CA 1
ATOM 884 C C . LEU A 1 108 ? 12.530 -16.065 -32.642 1.00 89.88 108 LEU A C 1
ATOM 886 O O . LEU A 1 108 ? 13.053 -16.587 -33.624 1.00 89.88 108 LEU A O 1
ATOM 890 N N . ARG A 1 109 ? 13.268 -15.436 -31.716 1.00 89.50 109 ARG A N 1
ATOM 891 C CA . ARG A 1 109 ? 14.730 -15.306 -31.832 1.00 89.50 109 ARG A CA 1
ATOM 892 C C . ARG A 1 109 ? 15.452 -16.653 -31.836 1.00 89.50 109 ARG A C 1
ATOM 894 O O . ARG A 1 109 ? 16.462 -16.779 -32.527 1.00 89.50 109 ARG A O 1
ATOM 901 N N . HIS A 1 110 ? 14.982 -17.651 -31.083 1.00 84.62 110 HIS A N 1
ATOM 902 C CA . HIS A 1 110 ? 15.558 -18.999 -31.124 1.00 84.62 110 HIS A CA 1
ATOM 903 C C . HIS A 1 110 ? 15.383 -19.654 -32.495 1.00 84.62 110 HIS A C 1
ATOM 905 O O . HIS A 1 110 ? 16.351 -20.215 -33.019 1.00 84.62 110 HIS A O 1
ATOM 911 N N . VAL A 1 111 ? 14.183 -19.552 -33.071 1.00 88.69 111 VAL A N 1
ATOM 912 C CA . VAL A 1 111 ? 13.868 -20.083 -34.403 1.00 88.69 111 VAL A CA 1
ATOM 913 C C . VAL A 1 111 ? 14.705 -19.365 -35.466 1.00 88.69 111 VAL A C 1
ATOM 915 O O . VAL A 1 111 ? 15.512 -20.006 -36.143 1.00 88.69 111 VAL A O 1
ATOM 918 N N . GLU A 1 112 ? 14.647 -18.032 -35.517 1.00 90.25 112 GLU A N 1
ATOM 919 C CA . GLU A 1 112 ? 15.393 -17.221 -36.487 1.00 90.25 112 GLU A CA 1
ATOM 920 C C . GLU A 1 112 ? 16.910 -17.438 -36.399 1.00 90.25 112 GLU A C 1
ATOM 922 O O . GLU A 1 112 ? 17.613 -17.468 -37.411 1.00 90.25 112 GLU A O 1
ATOM 927 N N . ALA A 1 113 ? 17.465 -17.592 -35.192 1.00 87.81 113 ALA A N 1
ATOM 928 C CA . ALA A 1 113 ? 18.898 -17.818 -35.020 1.00 87.81 113 ALA A CA 1
ATOM 929 C C . ALA A 1 113 ? 19.354 -19.168 -35.593 1.00 87.81 113 ALA A C 1
ATOM 931 O O . ALA A 1 113 ? 20.500 -19.289 -36.048 1.00 87.81 113 ALA A O 1
ATOM 932 N N . VAL A 1 114 ? 18.495 -20.190 -35.551 1.00 87.56 114 VAL A N 1
ATOM 933 C CA . VAL A 1 114 ? 18.762 -21.492 -36.172 1.00 87.56 114 VAL A CA 1
ATOM 934 C C . VAL A 1 114 ? 18.582 -21.406 -37.684 1.00 87.56 114 VAL A C 1
ATOM 936 O O . VAL A 1 114 ? 19.502 -21.803 -38.402 1.00 87.56 114 VAL A O 1
ATOM 939 N N . GLU A 1 115 ? 17.498 -20.799 -38.166 1.00 87.06 115 GLU A N 1
ATOM 940 C CA . GLU A 1 115 ? 17.241 -20.590 -39.598 1.00 87.06 115 GLU A CA 1
ATOM 941 C C . GLU A 1 115 ? 18.372 -19.809 -40.277 1.00 87.06 115 GLU A C 1
ATOM 943 O O . GLU A 1 115 ? 18.940 -20.267 -41.268 1.00 87.06 115 GLU A O 1
ATOM 948 N N . ARG A 1 116 ? 18.814 -18.688 -39.690 1.00 87.94 116 ARG A N 1
ATOM 949 C CA . ARG A 1 116 ? 19.945 -17.897 -40.207 1.00 87.94 116 ARG A CA 1
ATOM 950 C C . ARG A 1 116 ? 21.246 -18.698 -40.266 1.00 87.94 116 ARG A C 1
ATOM 952 O O . ARG A 1 116 ? 22.079 -18.458 -41.139 1.00 87.94 116 ARG A O 1
ATOM 959 N N . ARG A 1 117 ? 21.481 -19.627 -39.330 1.00 85.25 117 ARG A N 1
ATOM 960 C CA . ARG A 1 117 ? 22.677 -20.493 -39.354 1.00 85.25 117 ARG A CA 1
ATOM 961 C C . ARG A 1 117 ? 22.585 -21.551 -40.448 1.00 85.25 117 ARG A C 1
ATOM 963 O O . ARG A 1 117 ? 23.598 -21.800 -41.098 1.00 85.25 117 ARG A O 1
ATOM 970 N N . MET A 1 118 ? 21.400 -22.119 -40.657 1.00 82.38 118 MET A N 1
ATOM 971 C CA . MET A 1 118 ? 21.138 -23.062 -41.744 1.00 82.38 118 MET A CA 1
ATOM 972 C C . MET A 1 118 ? 21.277 -22.403 -43.116 1.00 82.38 118 MET A C 1
ATOM 974 O O . MET A 1 118 ? 21.981 -22.936 -43.965 1.00 82.38 118 MET A O 1
ATOM 978 N N . GLN A 1 119 ? 20.710 -21.207 -43.299 1.00 83.88 119 GLN A N 1
ATOM 979 C CA . GLN A 1 119 ? 20.843 -20.416 -44.530 1.00 83.88 119 GLN A CA 1
ATOM 980 C C . GLN A 1 119 ? 22.306 -20.081 -44.855 1.00 83.88 119 GLN A C 1
ATOM 982 O O . GLN A 1 119 ? 22.706 -20.086 -46.012 1.00 83.88 119 GLN A O 1
ATOM 987 N N . LYS A 1 120 ? 23.139 -19.848 -43.832 1.00 86.62 120 LYS A N 1
ATOM 988 C CA . LYS A 1 120 ? 24.590 -19.627 -43.982 1.00 86.62 120 LYS A CA 1
ATOM 989 C C . LYS A 1 120 ? 25.402 -20.923 -44.161 1.00 86.62 120 LYS A C 1
ATOM 991 O O . LYS A 1 120 ? 26.624 -20.879 -44.039 1.00 86.62 120 LYS A O 1
ATOM 996 N N . GLY A 1 121 ? 24.753 -22.074 -44.361 1.00 77.94 121 GLY A N 1
ATOM 997 C CA . GLY A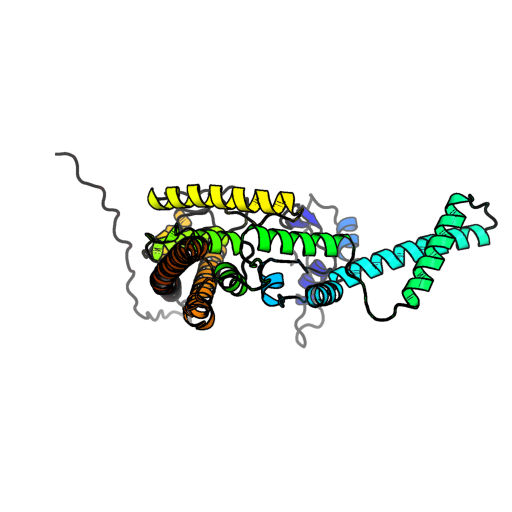 1 121 ? 25.405 -23.375 -44.560 1.00 77.94 121 GLY A CA 1
ATOM 998 C C . GLY A 1 121 ? 26.182 -23.901 -43.346 1.00 77.94 121 GLY A C 1
ATOM 999 O O . GLY A 1 121 ? 27.015 -24.796 -43.480 1.00 77.94 121 GLY A O 1
ATOM 1000 N N . ARG A 1 122 ? 25.961 -23.349 -42.143 1.00 80.56 122 ARG A N 1
ATOM 1001 C CA . ARG A 1 122 ? 26.700 -23.742 -40.931 1.00 80.56 122 ARG A CA 1
ATOM 1002 C C . ARG A 1 122 ? 26.057 -24.965 -40.282 1.00 80.56 122 ARG A C 1
ATOM 1004 O O . ARG A 1 122 ? 24.845 -24.996 -40.078 1.00 80.56 122 ARG A O 1
ATOM 1011 N N . LYS A 1 123 ? 26.872 -25.937 -39.847 1.00 79.50 123 LYS A N 1
ATOM 1012 C CA . LYS A 1 123 ? 26.391 -27.084 -39.056 1.00 79.50 123 LYS A CA 1
ATOM 1013 C C . LYS A 1 123 ? 25.756 -26.599 -37.746 1.00 79.50 123 LYS A C 1
ATOM 1015 O O . LYS A 1 123 ? 26.404 -25.941 -36.931 1.00 79.50 123 LYS A O 1
ATOM 1020 N N . VAL A 1 124 ? 24.489 -26.947 -37.529 1.00 81.00 124 VAL A N 1
ATOM 1021 C CA . VAL A 1 124 ? 23.759 -26.684 -36.281 1.00 81.00 124 VAL A CA 1
ATOM 1022 C C . VAL A 1 124 ? 23.742 -27.962 -35.446 1.00 81.00 124 VAL A C 1
ATOM 1024 O O . VAL A 1 124 ? 23.385 -29.030 -35.931 1.00 81.00 124 VAL A O 1
ATOM 1027 N N . GLY A 1 125 ? 24.138 -27.871 -34.175 1.00 86.12 125 GLY A N 1
ATOM 1028 C CA . GLY A 1 125 ? 24.105 -29.026 -33.276 1.00 86.12 125 GLY A CA 1
ATOM 1029 C C . GLY A 1 125 ? 22.676 -29.533 -33.040 1.00 86.12 125 GLY A C 1
ATOM 1030 O O . GLY A 1 125 ? 21.759 -28.734 -32.847 1.00 86.12 125 GLY A O 1
ATOM 1031 N N . LYS A 1 126 ? 22.502 -30.858 -32.961 1.00 85.25 126 LYS A N 1
ATOM 1032 C CA . LYS A 1 126 ? 21.206 -31.547 -32.778 1.00 85.25 126 LYS A CA 1
ATOM 1033 C C . LYS A 1 126 ? 20.365 -30.992 -31.613 1.00 85.25 126 LYS A C 1
ATOM 1035 O O . LYS A 1 126 ? 19.148 -30.916 -31.718 1.00 85.25 126 LYS A O 1
ATOM 1040 N N . LYS A 1 127 ? 21.007 -30.547 -30.522 1.00 85.69 127 LYS A N 1
ATOM 1041 C CA . LYS A 1 127 ? 20.340 -29.909 -29.368 1.00 85.69 127 LYS A CA 1
ATOM 1042 C C . LYS A 1 127 ? 19.685 -28.566 -29.724 1.00 85.69 127 LYS A C 1
ATOM 1044 O O . LYS A 1 127 ? 18.579 -28.301 -29.274 1.00 85.69 127 LYS A O 1
ATOM 1049 N N . LYS A 1 128 ? 20.353 -27.733 -30.532 1.00 83.44 128 LYS A N 1
ATOM 1050 C CA . LYS A 1 128 ? 19.826 -26.428 -30.971 1.00 83.44 128 LYS A CA 1
ATOM 1051 C C . LYS A 1 128 ? 18.700 -26.593 -31.989 1.00 83.44 128 LYS A C 1
ATOM 1053 O O . LYS A 1 128 ? 17.741 -25.841 -31.931 1.00 83.44 128 LYS A O 1
ATOM 1058 N N . LEU A 1 129 ? 18.808 -27.598 -32.861 1.00 85.06 129 LEU A N 1
ATOM 1059 C CA . LEU A 1 129 ? 17.749 -27.953 -33.805 1.00 85.06 129 LEU A CA 1
ATOM 1060 C C . LEU A 1 129 ? 16.461 -28.348 -33.071 1.00 85.06 129 LEU A C 1
ATOM 1062 O O . LEU A 1 129 ? 15.433 -27.715 -33.264 1.00 85.06 129 LEU A O 1
ATOM 1066 N N . LYS A 1 130 ? 16.560 -29.306 -32.139 1.00 87.88 130 LYS A N 1
ATOM 1067 C CA . LYS A 1 130 ? 15.423 -29.728 -31.309 1.00 87.88 130 LYS A CA 1
ATOM 1068 C C . LYS A 1 130 ? 14.807 -28.578 -30.511 1.00 87.88 130 LYS A C 1
ATOM 1070 O O . LYS A 1 130 ? 13.596 -28.530 -30.352 1.00 87.88 130 LYS A O 1
ATOM 1075 N N . ALA A 1 131 ? 15.631 -27.664 -29.993 1.00 85.00 131 ALA A N 1
ATOM 1076 C CA . ALA A 1 131 ? 15.138 -26.497 -29.267 1.00 85.00 131 ALA A CA 1
ATOM 1077 C C . ALA A 1 131 ? 14.347 -25.540 -30.176 1.00 85.00 131 ALA A C 1
ATOM 1079 O O . ALA A 1 131 ? 13.305 -25.052 -29.758 1.00 85.00 131 ALA A O 1
ATOM 1080 N N . ALA A 1 132 ? 14.804 -25.304 -31.411 1.00 85.81 132 ALA A N 1
ATOM 1081 C CA . ALA A 1 132 ? 14.079 -24.480 -32.379 1.00 85.81 132 ALA A CA 1
ATOM 1082 C C . ALA A 1 132 ? 12.792 -25.153 -32.881 1.00 85.81 132 ALA A C 1
ATOM 1084 O O . ALA A 1 132 ? 11.772 -24.485 -32.997 1.00 85.81 132 ALA A O 1
ATOM 1085 N N . GLU A 1 133 ? 12.805 -26.468 -33.112 1.00 88.12 133 GLU A N 1
ATOM 1086 C CA . GLU A 1 133 ? 11.592 -27.233 -33.439 1.00 88.12 133 GLU A CA 1
ATOM 1087 C C . GLU A 1 133 ? 10.559 -27.147 -32.307 1.00 88.12 133 GLU A C 1
ATOM 1089 O O . GLU A 1 133 ? 9.389 -26.861 -32.556 1.00 88.12 133 GLU A O 1
ATOM 1094 N N . ALA A 1 134 ? 10.993 -27.327 -31.055 1.00 88.50 134 ALA A N 1
ATOM 1095 C CA . ALA A 1 134 ? 10.127 -27.184 -29.888 1.00 88.50 134 ALA A CA 1
ATOM 1096 C C . ALA A 1 134 ? 9.578 -25.752 -29.743 1.00 88.50 134 ALA A C 1
ATOM 1098 O O . ALA A 1 134 ? 8.396 -25.584 -29.446 1.00 88.50 134 ALA A O 1
ATOM 1099 N N . ALA A 1 135 ? 10.405 -24.731 -29.991 1.00 85.44 135 ALA A N 1
ATOM 1100 C CA . ALA A 1 135 ? 9.992 -23.327 -29.989 1.00 85.44 135 ALA A CA 1
ATOM 1101 C C . ALA A 1 135 ? 8.926 -23.046 -31.063 1.00 85.44 135 ALA A C 1
ATOM 1103 O O . ALA A 1 135 ? 7.886 -22.459 -30.769 1.00 85.44 135 ALA A O 1
ATOM 1104 N N . ALA A 1 136 ? 9.138 -23.527 -32.292 1.00 87.50 136 ALA A N 1
ATOM 1105 C CA . ALA A 1 136 ? 8.189 -23.377 -33.393 1.00 87.50 136 ALA A CA 1
ATOM 1106 C C . ALA A 1 136 ? 6.851 -24.078 -33.101 1.00 87.50 136 ALA A C 1
ATOM 1108 O O . ALA A 1 136 ? 5.788 -23.498 -33.321 1.00 87.50 136 ALA A O 1
ATOM 1109 N N . GLN A 1 137 ? 6.889 -25.292 -32.542 1.00 88.25 137 GLN A N 1
ATOM 1110 C CA . GLN A 1 137 ? 5.686 -26.008 -32.106 1.00 88.25 137 GLN A CA 1
ATOM 1111 C C . GLN A 1 137 ? 4.946 -25.262 -30.990 1.00 88.25 137 GLN A C 1
ATOM 1113 O O . GLN A 1 137 ? 3.719 -25.177 -31.019 1.00 88.25 137 GLN A O 1
ATOM 1118 N N . ALA A 1 138 ? 5.677 -24.704 -30.020 1.00 85.06 138 ALA A N 1
ATOM 1119 C CA . ALA A 1 138 ? 5.088 -23.929 -28.936 1.00 85.06 138 ALA A CA 1
ATOM 1120 C C . ALA A 1 138 ? 4.389 -22.665 -29.457 1.00 85.06 138 ALA A C 1
ATOM 1122 O O . ALA A 1 138 ? 3.258 -22.398 -29.058 1.00 85.06 138 ALA A O 1
ATOM 1123 N N . LEU A 1 139 ? 5.021 -21.928 -30.377 1.00 85.00 139 LEU A N 1
ATOM 1124 C CA . LEU A 1 139 ? 4.428 -20.760 -31.036 1.00 85.00 139 LEU A CA 1
ATOM 1125 C C . LEU A 1 139 ? 3.173 -21.131 -31.844 1.00 85.00 139 LEU A C 1
ATOM 1127 O O . LEU A 1 139 ? 2.154 -20.455 -31.722 1.00 85.00 139 LEU A O 1
ATOM 1131 N N . ALA A 1 140 ? 3.217 -22.218 -32.625 1.00 84.81 140 ALA A N 1
ATOM 1132 C CA . ALA A 1 140 ? 2.086 -22.676 -33.436 1.00 84.81 140 ALA A CA 1
ATOM 1133 C C . ALA A 1 140 ? 0.881 -23.068 -32.571 1.00 84.81 140 ALA A C 1
ATOM 1135 O O . ALA A 1 140 ? -0.196 -22.500 -32.730 1.00 84.81 140 ALA A O 1
ATOM 1136 N N . LYS A 1 141 ? 1.093 -23.938 -31.572 1.00 84.12 141 LYS A N 1
ATOM 1137 C CA . LYS A 1 141 ? 0.050 -24.324 -30.610 1.00 84.12 141 LYS A CA 1
ATOM 1138 C C . LYS A 1 141 ? -0.591 -23.099 -29.957 1.00 84.12 141 LYS A C 1
ATOM 1140 O O . LYS A 1 141 ? -1.790 -23.063 -29.706 1.00 84.12 141 LYS A O 1
ATOM 1145 N N . ARG A 1 142 ? 0.224 -22.088 -29.658 1.00 76.19 142 ARG A N 1
ATOM 1146 C CA . ARG A 1 142 ? -0.230 -20.890 -28.962 1.00 76.19 142 ARG A CA 1
ATOM 1147 C C . ARG A 1 142 ? -1.028 -19.943 -29.853 1.00 76.19 142 ARG A C 1
ATOM 1149 O O . ARG A 1 142 ? -1.948 -19.297 -29.359 1.00 76.19 142 ARG A O 1
ATOM 1156 N N . ARG A 1 143 ? -0.710 -19.897 -31.147 1.00 73.38 143 ARG A N 1
ATOM 1157 C CA . ARG A 1 143 ? -1.474 -19.160 -32.158 1.00 73.38 143 ARG A CA 1
ATOM 1158 C C . ARG A 1 143 ? -2.884 -19.728 -32.339 1.00 73.38 143 ARG A C 1
ATOM 1160 O O . ARG A 1 143 ? -3.788 -18.955 -32.633 1.00 73.38 143 ARG A O 1
ATOM 1167 N N . ASP A 1 144 ? -3.067 -21.027 -32.106 1.00 72.88 144 ASP A N 1
ATOM 1168 C CA . ASP A 1 144 ? -4.372 -21.697 -32.185 1.00 72.88 144 ASP A CA 1
ATOM 1169 C C . ASP A 1 144 ? -5.256 -21.438 -30.943 1.00 72.88 144 ASP A C 1
ATOM 1171 O O . ASP A 1 144 ? -6.481 -21.433 -31.036 1.00 72.88 144 ASP A O 1
ATOM 1175 N N . GLU A 1 145 ? -4.664 -21.144 -29.778 1.00 70.12 145 GLU A N 1
ATOM 1176 C CA . GLU A 1 145 ? -5.360 -20.856 -28.506 1.00 70.12 145 GLU A CA 1
ATOM 1177 C C . GLU A 1 145 ? -5.803 -19.372 -28.371 1.00 70.12 145 GLU A C 1
ATOM 1179 O O . GLU A 1 145 ? -5.673 -18.759 -27.305 1.00 70.12 145 GLU A O 1
ATOM 1184 N N . ILE A 1 146 ? -6.308 -18.772 -29.459 1.00 52.25 146 ILE A N 1
ATOM 1185 C CA . ILE A 1 146 ? -6.624 -17.333 -29.587 1.00 52.25 146 ILE A CA 1
ATOM 1186 C C . ILE A 1 146 ? -7.458 -16.798 -28.404 1.00 52.25 146 ILE A C 1
ATOM 1188 O O . ILE A 1 146 ? -8.518 -17.323 -28.074 1.00 52.25 146 ILE A O 1
ATOM 1192 N N . GLY A 1 147 ? -7.021 -15.671 -27.825 1.00 56.34 147 GLY A N 1
ATOM 1193 C CA . GLY A 1 147 ? -7.871 -14.791 -27.007 1.00 56.34 147 GLY A CA 1
ATOM 1194 C C . GLY A 1 147 ? -7.801 -14.963 -25.486 1.00 56.34 147 GLY A C 1
ATOM 1195 O O . GLY A 1 147 ? -8.355 -14.135 -24.767 1.00 56.34 147 GLY A O 1
ATOM 1196 N N . ALA A 1 148 ? -7.087 -15.963 -24.966 1.00 59.91 148 ALA A N 1
ATOM 1197 C CA . ALA A 1 148 ? -6.852 -16.097 -23.529 1.00 59.91 148 ALA A CA 1
ATOM 1198 C C . ALA A 1 148 ? -5.354 -16.232 -23.255 1.00 59.91 148 ALA A C 1
ATOM 1200 O O . ALA A 1 148 ? -4.798 -17.331 -23.310 1.00 59.91 148 ALA A O 1
ATOM 1201 N N . TYR A 1 149 ? -4.674 -15.122 -22.954 1.00 68.06 149 TYR A N 1
ATOM 1202 C CA . TYR A 1 149 ? -3.369 -15.199 -22.297 1.00 68.06 149 TYR A CA 1
ATOM 1203 C C . TYR A 1 149 ? -3.599 -15.903 -20.955 1.00 68.06 149 TYR A C 1
ATOM 1205 O O . TYR A 1 149 ? -4.374 -15.382 -20.158 1.00 68.06 149 TYR A O 1
ATOM 1213 N N . PRO A 1 150 ? -3.061 -17.111 -20.700 1.00 75.00 150 PRO A N 1
ATOM 1214 C CA . PRO A 1 150 ? -3.181 -17.735 -19.406 1.00 75.00 150 PRO A CA 1
ATOM 1215 C C . PRO A 1 150 ? -2.329 -16.931 -18.443 1.00 75.00 150 PRO A C 1
ATOM 1217 O O . PRO A 1 150 ? -1.291 -16.370 -18.804 1.00 75.00 150 PRO A O 1
ATOM 1220 N N . LEU A 1 151 ? -2.754 -16.934 -17.192 1.00 84.38 151 LEU A N 1
ATOM 1221 C CA . LEU A 1 151 ? -1.918 -16.443 -16.121 1.00 84.38 151 LEU A CA 1
ATOM 1222 C C . LEU A 1 151 ? -0.605 -17.240 -16.135 1.00 84.38 151 LEU A C 1
ATOM 1224 O O . LEU A 1 151 ? -0.627 -18.475 -16.156 1.00 84.38 151 LEU A O 1
ATOM 1228 N N . SER A 1 152 ? 0.536 -16.550 -16.169 1.00 88.38 152 SER A N 1
ATOM 1229 C CA . SER A 1 152 ? 1.838 -17.214 -16.108 1.00 88.38 152 SER A CA 1
ATOM 1230 C C . SER A 1 152 ? 1.965 -18.059 -14.837 1.00 88.38 152 SER A C 1
ATOM 1232 O O . SER A 1 152 ? 1.300 -17.796 -13.838 1.00 88.38 152 SER A O 1
ATOM 1234 N N . ARG A 1 153 ? 2.866 -19.053 -14.829 1.00 88.44 153 ARG A N 1
ATOM 1235 C CA . ARG A 1 153 ? 3.126 -19.867 -13.623 1.00 88.44 153 ARG A CA 1
ATOM 1236 C C . ARG A 1 153 ? 3.460 -19.001 -12.405 1.00 88.44 153 ARG A C 1
ATOM 1238 O O . ARG A 1 153 ? 2.952 -19.262 -11.325 1.00 88.44 153 ARG A O 1
ATOM 1245 N N . ALA A 1 154 ? 4.270 -17.960 -12.606 1.00 89.19 154 ALA A N 1
ATOM 1246 C CA . ALA A 1 154 ? 4.621 -17.008 -11.558 1.00 89.19 154 ALA A CA 1
ATOM 1247 C C . ALA A 1 154 ? 3.404 -16.191 -11.096 1.00 89.19 154 ALA A C 1
ATOM 1249 O O . ALA A 1 154 ? 3.171 -16.088 -9.899 1.00 89.19 154 ALA A O 1
ATOM 1250 N N . GLY A 1 155 ? 2.597 -15.661 -12.025 1.00 91.31 155 GLY A N 1
ATOM 1251 C CA . GLY A 1 155 ? 1.375 -14.932 -11.671 1.00 91.31 155 GLY A CA 1
ATOM 1252 C C . GLY A 1 155 ? 0.330 -15.809 -10.971 1.00 91.31 155 GLY A C 1
ATOM 1253 O O . GLY A 1 155 ? -0.362 -15.337 -10.077 1.00 91.31 155 GLY A O 1
ATOM 1254 N N . ALA A 1 156 ? 0.233 -17.087 -11.344 1.00 92.38 156 ALA A N 1
ATOM 1255 C CA . ALA A 1 156 ? -0.658 -18.050 -10.707 1.00 92.38 156 ALA A CA 1
ATOM 1256 C C . ALA A 1 156 ? -0.187 -18.383 -9.290 1.00 92.38 156 ALA A C 1
ATOM 1258 O O . ALA A 1 156 ? -1.006 -18.369 -8.381 1.00 92.38 156 ALA A O 1
ATOM 1259 N N . ALA A 1 157 ? 1.117 -18.603 -9.097 1.00 94.06 157 ALA A N 1
ATOM 1260 C CA . ALA A 1 157 ? 1.700 -18.820 -7.776 1.00 94.06 157 ALA A CA 1
ATOM 1261 C C . ALA A 1 157 ? 1.519 -17.601 -6.855 1.00 94.06 157 ALA A C 1
ATOM 1263 O O . ALA A 1 157 ? 1.083 -17.768 -5.724 1.00 94.06 157 ALA A O 1
ATOM 1264 N N . GLU A 1 158 ? 1.770 -16.383 -7.352 1.00 95.00 158 GLU A N 1
ATOM 1265 C CA . GLU A 1 158 ? 1.545 -15.130 -6.608 1.00 95.00 158 GLU A CA 1
ATOM 1266 C C . GLU A 1 158 ? 0.071 -14.990 -6.192 1.00 95.00 158 GLU A C 1
ATOM 1268 O O . GLU A 1 158 ? -0.231 -14.697 -5.035 1.00 95.00 158 GLU A O 1
ATOM 1273 N N . LEU A 1 159 ? -0.865 -15.250 -7.114 1.00 95.50 159 LEU A N 1
ATOM 1274 C CA . LEU A 1 159 ? -2.298 -15.188 -6.832 1.00 95.50 159 LEU A CA 1
ATOM 1275 C C . LEU A 1 159 ? -2.741 -16.249 -5.818 1.00 95.50 159 LEU A C 1
ATOM 1277 O O . LEU A 1 159 ? -3.445 -15.931 -4.861 1.00 95.50 159 LEU A O 1
ATOM 1281 N N . ASP A 1 160 ? -2.343 -17.501 -6.034 1.00 95.94 160 ASP A N 1
ATOM 1282 C CA . ASP A 1 160 ? -2.720 -18.624 -5.180 1.00 95.94 160 ASP A CA 1
ATOM 1283 C C . ASP A 1 160 ? -2.111 -18.465 -3.777 1.00 95.94 160 ASP A C 1
ATOM 1285 O O . ASP A 1 160 ? -2.806 -18.689 -2.785 1.00 95.94 160 ASP A O 1
ATOM 1289 N N . GLY A 1 161 ? -0.871 -17.971 -3.680 1.00 97.38 161 GLY A N 1
ATOM 1290 C CA . GLY A 1 161 ? -0.229 -17.581 -2.423 1.00 97.38 161 GLY A CA 1
ATOM 1291 C C . GLY A 1 161 ? -0.970 -16.444 -1.714 1.00 97.38 161 GLY A C 1
ATOM 1292 O O . GLY A 1 161 ? -1.267 -16.547 -0.526 1.00 97.38 161 GLY A O 1
ATOM 1293 N N . THR A 1 162 ? -1.385 -15.404 -2.444 1.00 97.62 162 THR A N 1
ATOM 1294 C CA . THR A 1 162 ? -2.185 -14.301 -1.877 1.00 97.62 162 THR A CA 1
ATOM 1295 C C . THR A 1 162 ? -3.516 -14.805 -1.307 1.00 97.62 162 THR A C 1
ATOM 1297 O O . THR A 1 162 ? -3.922 -14.417 -0.212 1.00 97.62 162 THR A O 1
ATOM 1300 N N . VAL A 1 163 ? -4.201 -15.704 -2.022 1.00 97.19 163 VAL A N 1
ATOM 1301 C CA . VAL A 1 163 ? -5.454 -16.321 -1.555 1.00 97.19 163 VAL A CA 1
ATOM 1302 C C . VAL A 1 163 ? -5.213 -17.215 -0.339 1.00 97.19 163 VAL A C 1
ATOM 1304 O O . VAL A 1 163 ? -6.002 -17.188 0.606 1.00 97.19 163 VAL A O 1
ATOM 1307 N N . PHE A 1 164 ? -4.124 -17.984 -0.333 1.00 97.69 164 PHE A N 1
ATOM 1308 C CA . PHE A 1 164 ? -3.723 -18.788 0.817 1.00 97.69 164 PHE A CA 1
ATOM 1309 C C . PHE A 1 164 ? -3.481 -17.919 2.059 1.00 97.69 164 PHE A C 1
ATOM 1311 O O . PHE A 1 164 ? -3.996 -18.243 3.131 1.00 97.69 164 PHE A O 1
ATOM 1318 N N . ALA A 1 165 ? -2.771 -16.797 1.919 1.00 98.25 165 ALA A N 1
ATOM 1319 C CA . ALA A 1 165 ? -2.536 -15.860 3.013 1.00 98.25 165 ALA A CA 1
ATOM 1320 C C . ALA A 1 165 ? -3.851 -15.268 3.545 1.00 98.25 165 ALA A C 1
ATOM 1322 O O . ALA A 1 165 ? -4.100 -15.318 4.749 1.00 98.25 165 ALA A O 1
ATOM 1323 N N . LEU A 1 166 ? -4.751 -14.822 2.659 1.00 98.25 166 LEU A N 1
ATOM 1324 C CA . LEU A 1 166 ? -6.069 -14.296 3.041 1.00 98.25 166 LEU A CA 1
ATOM 1325 C C . LEU A 1 166 ? -6.943 -15.317 3.784 1.00 98.25 166 LEU A C 1
ATOM 1327 O O . LEU A 1 166 ? -7.679 -14.941 4.695 1.00 98.25 166 LEU A O 1
ATOM 1331 N N . ARG A 1 167 ? -6.876 -16.604 3.425 1.00 97.81 167 ARG A N 1
ATOM 1332 C CA . ARG A 1 167 ? -7.565 -17.669 4.176 1.00 97.81 167 ARG A CA 1
ATOM 1333 C C . ARG A 1 167 ? -6.905 -17.940 5.521 1.00 97.81 167 ARG A C 1
ATOM 1335 O O . ARG A 1 167 ? -7.598 -18.098 6.518 1.00 97.81 167 ARG A O 1
ATOM 1342 N N . THR A 1 168 ? -5.576 -17.993 5.546 1.00 98.00 168 THR A N 1
ATOM 1343 C CA . THR A 1 168 ? -4.799 -18.323 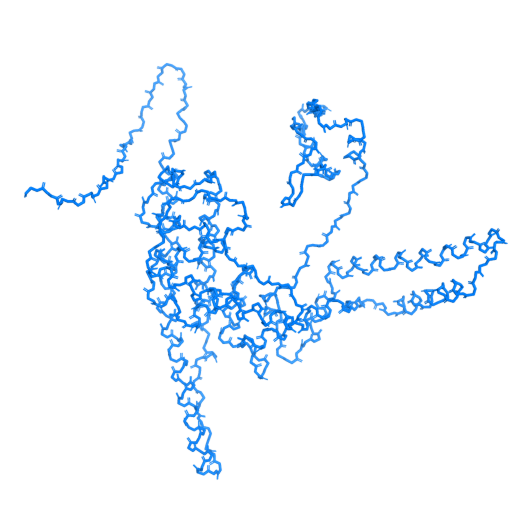6.750 1.00 98.00 168 THR A CA 1
ATOM 1344 C C . THR A 1 168 ? -4.946 -17.251 7.826 1.00 98.00 168 THR A C 1
ATOM 1346 O O . THR A 1 168 ? -5.099 -17.587 8.995 1.00 98.00 168 THR A O 1
ATOM 1349 N N . LEU A 1 169 ? -4.969 -15.978 7.426 1.00 97.56 169 LEU A N 1
ATOM 1350 C CA . LEU A 1 169 ? -5.228 -14.837 8.307 1.00 97.56 169 LEU A CA 1
ATOM 1351 C C . LEU A 1 169 ? -6.729 -14.638 8.609 1.00 97.56 169 LEU A C 1
ATOM 1353 O O . LEU A 1 169 ? -7.109 -13.746 9.354 1.00 97.56 169 LEU A O 1
ATOM 1357 N N . GLY A 1 170 ? -7.618 -15.458 8.036 1.00 96.38 170 GLY A N 1
ATOM 1358 C CA . GLY A 1 170 ? -9.047 -15.420 8.350 1.00 96.38 170 GLY A CA 1
ATOM 1359 C C . GLY A 1 170 ? -9.830 -14.272 7.704 1.00 96.38 170 GLY A C 1
ATOM 1360 O O . GLY A 1 170 ? -10.933 -13.966 8.154 1.00 96.38 170 GLY A O 1
ATOM 1361 N N . PHE A 1 171 ? -9.327 -13.650 6.634 1.00 97.75 171 PHE A N 1
ATOM 1362 C CA . PHE A 1 171 ? -10.088 -12.689 5.816 1.00 97.75 171 PHE A CA 1
ATOM 1363 C C . PHE A 1 171 ? -11.116 -13.387 4.911 1.00 97.75 171 PHE A C 1
ATOM 1365 O O . PHE A 1 171 ? -12.186 -12.841 4.631 1.00 97.75 171 PHE A O 1
ATOM 1372 N N . ILE A 1 172 ? -10.803 -14.606 4.466 1.00 97.31 172 ILE A N 1
ATOM 1373 C CA . ILE A 1 172 ? -11.708 -15.479 3.708 1.00 97.31 172 ILE A CA 1
ATOM 1374 C C . ILE A 1 172 ? -12.037 -16.692 4.581 1.00 97.31 172 ILE A C 1
ATOM 1376 O O . ILE A 1 172 ? -11.137 -17.407 5.020 1.00 97.31 172 ILE A O 1
ATOM 1380 N N . GLY A 1 173 ? -13.327 -16.916 4.825 1.00 93.56 173 GLY A N 1
ATOM 1381 C CA . GLY A 1 173 ? -13.835 -18.029 5.617 1.00 93.56 173 GLY A CA 1
ATOM 1382 C C . GLY A 1 173 ? -13.687 -19.387 4.927 1.00 93.56 173 GLY A C 1
ATOM 1383 O O . GLY A 1 173 ? -13.369 -19.497 3.739 1.00 93.56 173 GLY A O 1
ATOM 1384 N N . GLN A 1 174 ? -13.949 -20.454 5.685 1.00 89.81 174 GLN A N 1
ATOM 1385 C CA . GLN A 1 174 ? -13.959 -21.827 5.161 1.00 89.81 174 GLN A CA 1
ATOM 1386 C C . GLN A 1 174 ? -15.094 -22.061 4.150 1.00 89.81 174 GLN A C 1
ATOM 1388 O O . GLN A 1 174 ? -14.966 -22.898 3.263 1.00 89.81 174 GLN A O 1
ATOM 1393 N N . ASP A 1 175 ? -16.175 -21.289 4.261 1.00 90.56 175 ASP A N 1
ATOM 1394 C CA . ASP A 1 175 ? -17.333 -21.261 3.362 1.00 90.56 175 ASP A CA 1
ATOM 1395 C C . ASP A 1 175 ? -17.109 -20.404 2.102 1.00 90.56 175 ASP A C 1
ATOM 1397 O O . ASP A 1 175 ? -18.040 -20.147 1.338 1.00 90.56 175 ASP A O 1
ATOM 1401 N N . ASP A 1 176 ? -15.874 -19.944 1.891 1.00 93.06 176 ASP A N 1
ATOM 1402 C CA . ASP A 1 176 ? -15.465 -19.092 0.778 1.00 93.06 176 ASP A CA 1
ATOM 1403 C C . ASP A 1 176 ? -16.043 -17.672 0.792 1.00 93.06 176 ASP A C 1
ATOM 1405 O O . ASP A 1 176 ? -15.873 -16.917 -0.172 1.00 93.06 176 ASP A O 1
ATOM 1409 N N . ARG A 1 177 ? -16.700 -17.272 1.886 1.00 93.50 177 ARG A N 1
ATOM 1410 C CA . ARG A 1 177 ? -17.237 -15.922 2.060 1.00 93.50 177 ARG A CA 1
ATOM 1411 C C . ARG A 1 177 ? -16.236 -15.020 2.766 1.00 93.50 177 ARG A C 1
ATOM 1413 O O . ARG A 1 177 ? -15.355 -15.464 3.498 1.00 93.50 177 ARG A O 1
ATOM 1420 N N . LEU A 1 178 ? -16.375 -13.717 2.538 1.00 94.88 178 LEU A N 1
ATOM 1421 C CA . LEU A 1 178 ? -15.573 -12.727 3.250 1.00 94.88 178 LEU A CA 1
ATOM 1422 C C . LEU A 1 178 ? -16.026 -12.652 4.706 1.00 94.88 178 LEU A C 1
ATOM 1424 O O . LEU A 1 178 ? -17.213 -12.434 4.971 1.00 94.88 178 LEU A O 1
ATOM 1428 N N . THR A 1 179 ? -15.073 -12.782 5.624 1.00 93.88 179 THR A N 1
ATOM 1429 C CA . THR A 1 179 ? -15.305 -12.540 7.050 1.00 93.88 179 THR A CA 1
ATOM 1430 C C . THR A 1 179 ? -15.485 -11.045 7.313 1.00 93.88 179 THR A C 1
ATOM 1432 O O . THR A 1 179 ? -15.328 -10.213 6.414 1.00 93.88 179 THR A O 1
ATOM 1435 N N . LEU A 1 180 ? -15.791 -10.679 8.559 1.00 94.06 180 LEU A N 1
ATOM 1436 C CA . LEU A 1 180 ? -15.834 -9.278 8.976 1.00 94.06 180 LEU A CA 1
ATOM 1437 C C . LEU A 1 180 ? -14.504 -8.566 8.656 1.00 94.06 180 LEU A C 1
ATOM 1439 O O . LEU A 1 180 ? -14.517 -7.531 7.988 1.00 94.06 180 LEU A O 1
ATOM 1443 N N . SER A 1 181 ? -13.363 -9.168 9.015 1.00 96.00 181 SER A N 1
ATOM 1444 C CA . SER A 1 181 ? -12.027 -8.656 8.678 1.00 96.00 181 SER A CA 1
ATOM 1445 C C . SER A 1 181 ? -11.829 -8.544 7.165 1.00 96.00 181 SER A C 1
ATOM 1447 O O . SER A 1 181 ? -11.322 -7.537 6.674 1.00 96.00 181 SER A O 1
ATOM 1449 N N . GLY A 1 182 ? -12.277 -9.550 6.401 1.00 96.94 182 GLY A N 1
ATOM 1450 C CA . GLY A 1 182 ? -12.232 -9.543 4.934 1.00 96.94 182 GLY A CA 1
ATOM 1451 C C . GLY A 1 182 ? -12.982 -8.368 4.315 1.00 96.94 182 GLY A C 1
ATOM 1452 O O . GLY A 1 182 ? -12.501 -7.748 3.367 1.00 96.94 182 GLY A O 1
ATOM 1453 N N . ARG A 1 183 ? -14.147 -8.023 4.867 1.00 95.50 183 ARG A N 1
ATOM 1454 C CA . ARG A 1 183 ? -14.943 -6.878 4.409 1.00 95.50 183 ARG A CA 1
ATOM 1455 C C . ARG A 1 183 ? -14.326 -5.540 4.803 1.00 95.50 183 ARG A C 1
ATOM 1457 O O . ARG A 1 183 ? -14.360 -4.629 3.985 1.00 95.50 183 ARG A O 1
ATOM 1464 N N . LEU A 1 184 ? -13.715 -5.434 5.987 1.00 96.88 184 LEU A N 1
ATOM 1465 C CA . LEU A 1 184 ? -12.941 -4.244 6.362 1.00 96.88 184 LEU A CA 1
ATOM 1466 C C . LEU A 1 184 ? -11.778 -4.022 5.385 1.00 96.88 184 LEU A C 1
ATOM 1468 O O . LEU A 1 184 ? -11.661 -2.951 4.792 1.00 96.88 184 LEU A O 1
ATOM 1472 N N . LEU A 1 185 ? -10.956 -5.053 5.153 1.00 97.94 185 LEU A N 1
ATOM 1473 C CA . LEU A 1 185 ? -9.777 -4.950 4.287 1.00 97.94 185 LEU A CA 1
ATOM 1474 C C . LEU A 1 185 ? -10.142 -4.651 2.824 1.00 97.94 185 LEU A C 1
ATOM 1476 O O . LEU A 1 185 ? -9.403 -3.955 2.124 1.00 97.94 185 LEU A O 1
ATOM 1480 N N . ARG A 1 186 ? -11.306 -5.123 2.363 1.00 96.25 186 ARG A N 1
ATOM 1481 C CA . ARG A 1 186 ? -11.843 -4.833 1.025 1.00 96.25 186 ARG A CA 1
ATOM 1482 C C . ARG A 1 186 ? -12.044 -3.333 0.760 1.00 96.25 186 ARG A C 1
ATOM 1484 O O . ARG A 1 186 ? -11.961 -2.914 -0.395 1.00 96.25 186 ARG A O 1
ATOM 1491 N N . SER A 1 187 ? -12.256 -2.526 1.793 1.00 94.81 187 SER A N 1
ATOM 1492 C CA . SER A 1 187 ? -12.527 -1.089 1.648 1.00 94.81 187 SER A CA 1
ATOM 1493 C C . SER A 1 187 ? -11.335 -0.195 2.010 1.00 94.81 187 SER A C 1
ATOM 1495 O O . SER A 1 187 ? -11.445 1.024 1.922 1.00 94.81 187 SER A O 1
ATOM 1497 N N . ILE A 1 188 ? -10.186 -0.783 2.365 1.00 96.56 188 ILE A N 1
ATOM 1498 C CA . ILE A 1 188 ? -8.951 -0.057 2.692 1.00 96.56 188 ILE A CA 1
ATOM 1499 C C . ILE A 1 188 ? -7.951 -0.210 1.540 1.00 96.56 188 ILE A C 1
ATOM 1501 O O . ILE A 1 188 ? -7.421 -1.297 1.300 1.00 96.56 188 ILE A O 1
ATOM 1505 N N . PHE A 1 189 ? -7.662 0.887 0.836 1.00 94.94 189 PHE A N 1
ATOM 1506 C CA . PHE A 1 189 ? -6.785 0.919 -0.341 1.00 94.94 189 PHE A CA 1
ATOM 1507 C C . PHE A 1 189 ? -5.343 1.283 0.034 1.00 94.94 189 PHE A C 1
ATOM 1509 O O . PHE A 1 189 ? -4.701 2.110 -0.609 1.00 94.94 189 PHE A O 1
ATOM 1516 N N . HIS A 1 190 ? -4.816 0.624 1.066 1.00 95.12 190 HIS A N 1
ATOM 1517 C CA . HIS A 1 190 ? -3.469 0.858 1.581 1.00 95.12 190 HIS A CA 1
ATOM 1518 C C . HIS A 1 190 ? -2.645 -0.442 1.584 1.00 95.12 190 HIS A C 1
ATOM 1520 O O . HIS A 1 190 ? -3.184 -1.483 1.970 1.00 95.12 190 HIS A O 1
ATOM 1526 N N . PRO A 1 191 ? -1.353 -0.431 1.190 1.00 93.06 191 PRO A N 1
ATOM 1527 C CA . PRO A 1 191 ? -0.498 -1.623 1.220 1.00 93.06 191 PRO A CA 1
ATOM 1528 C C . PRO A 1 191 ? -0.431 -2.302 2.595 1.00 93.06 191 PRO A C 1
ATOM 1530 O O . PRO A 1 191 ? -0.535 -3.520 2.682 1.00 93.06 191 PRO A O 1
ATOM 1533 N N . ALA A 1 192 ? -0.354 -1.513 3.670 1.00 94.31 192 ALA A N 1
ATOM 1534 C CA . ALA A 1 192 ? -0.367 -2.004 5.051 1.00 94.31 192 ALA A CA 1
ATOM 1535 C C . ALA A 1 192 ? -1.783 -2.258 5.614 1.00 94.31 192 ALA A C 1
ATOM 1537 O O . ALA A 1 192 ? -1.955 -2.419 6.821 1.00 94.31 192 ALA A O 1
ATOM 1538 N N . GLY A 1 193 ? -2.820 -2.287 4.766 1.00 96.75 193 GLY A N 1
ATOM 1539 C CA . GLY A 1 193 ? -4.211 -2.440 5.204 1.00 96.75 193 GLY A CA 1
ATOM 1540 C C . GLY A 1 193 ? -4.449 -3.700 6.041 1.00 96.75 193 GLY A C 1
ATOM 1541 O O . GLY A 1 193 ? -5.244 -3.663 6.975 1.00 96.75 193 GLY A O 1
ATOM 1542 N N . VAL A 1 194 ? -3.724 -4.790 5.756 1.00 97.81 194 VAL A N 1
ATOM 1543 C CA . VAL A 1 194 ? -3.787 -6.031 6.545 1.00 97.81 194 VAL A CA 1
ATOM 1544 C C . VAL A 1 194 ? -3.403 -5.785 8.006 1.00 97.81 194 VAL A C 1
ATOM 1546 O O . VAL A 1 194 ? -4.148 -6.175 8.896 1.00 97.81 194 VAL A O 1
ATOM 1549 N N . LEU A 1 195 ? -2.316 -5.047 8.258 1.00 98.31 195 LEU A N 1
ATOM 1550 C CA . LEU A 1 195 ? -1.839 -4.736 9.608 1.00 98.31 195 LEU A CA 1
ATOM 1551 C C . LEU A 1 195 ? -2.845 -3.854 10.352 1.00 98.31 195 LEU A C 1
ATOM 1553 O O . LEU A 1 195 ? -3.155 -4.114 11.510 1.00 98.31 195 LEU A O 1
ATOM 1557 N N . ILE A 1 196 ? -3.405 -2.850 9.673 1.00 97.94 196 ILE A N 1
ATOM 1558 C CA . ILE A 1 196 ? -4.407 -1.944 10.253 1.00 97.94 196 ILE A CA 1
ATOM 1559 C C . ILE A 1 196 ? -5.661 -2.719 10.672 1.00 97.94 196 ILE A C 1
ATOM 1561 O O . ILE A 1 196 ? -6.172 -2.517 11.774 1.00 97.94 196 ILE A O 1
ATOM 1565 N N . VAL A 1 197 ? -6.154 -3.625 9.820 1.00 98.19 197 VAL A N 1
ATOM 1566 C CA . VAL A 1 197 ? -7.327 -4.441 10.156 1.00 98.19 197 VAL A CA 1
ATOM 1567 C C . VAL A 1 197 ? -7.020 -5.396 11.303 1.00 98.19 197 VAL A C 1
ATOM 1569 O O . VAL A 1 197 ? -7.830 -5.484 12.218 1.00 98.19 197 VAL A O 1
ATOM 1572 N N . GLU A 1 198 ? -5.860 -6.052 11.320 1.00 98.00 198 GLU A N 1
ATOM 1573 C CA . GLU A 1 198 ? -5.457 -6.911 12.443 1.00 98.00 198 GLU A CA 1
ATOM 1574 C C . GLU A 1 198 ? -5.398 -6.134 13.768 1.00 98.00 198 GLU A C 1
ATOM 1576 O O . GLU A 1 198 ? -5.958 -6.579 14.768 1.00 98.00 198 GLU A O 1
ATOM 1581 N N . LEU A 1 199 ? -4.824 -4.924 13.780 1.00 98.19 199 LEU A N 1
ATOM 1582 C CA . LEU A 1 199 ? -4.799 -4.063 14.971 1.00 98.19 199 LEU A CA 1
ATOM 1583 C C . LEU A 1 199 ? -6.209 -3.754 15.502 1.00 98.19 199 LEU A C 1
ATOM 1585 O O . LEU A 1 199 ? -6.451 -3.828 16.712 1.00 98.19 199 LEU A O 1
ATOM 1589 N N . ILE A 1 200 ? -7.150 -3.439 14.604 1.00 97.75 200 ILE A N 1
ATOM 1590 C CA . ILE A 1 200 ? -8.560 -3.214 14.953 1.00 97.75 200 ILE A CA 1
ATOM 1591 C C . ILE A 1 200 ? -9.184 -4.514 15.481 1.00 97.75 200 ILE A C 1
ATOM 1593 O O . ILE A 1 200 ? -9.833 -4.529 16.525 1.00 97.75 200 ILE A O 1
ATOM 1597 N N . MET A 1 201 ? -8.987 -5.637 14.797 1.00 96.44 201 MET A N 1
ATOM 1598 C CA . MET A 1 201 ? -9.646 -6.903 15.133 1.00 96.44 201 MET A CA 1
ATOM 1599 C C . MET A 1 201 ? -9.083 -7.581 16.384 1.00 96.44 201 MET A C 1
ATOM 1601 O O . MET A 1 201 ? -9.812 -8.312 17.059 1.00 96.44 201 MET A O 1
ATOM 1605 N N . LEU A 1 202 ? -7.849 -7.267 16.770 1.00 96.62 202 LEU A N 1
ATOM 1606 C CA . LEU A 1 202 ? -7.257 -7.667 18.046 1.00 96.62 202 LEU A CA 1
ATOM 1607 C C . LEU A 1 202 ? -7.622 -6.722 19.201 1.00 96.62 202 LEU A C 1
ATOM 1609 O O . LEU A 1 202 ? -7.445 -7.083 20.359 1.00 96.62 202 LEU A O 1
ATOM 1613 N N . GLY A 1 203 ? -8.186 -5.546 18.910 1.00 96.69 203 GLY A N 1
ATOM 1614 C CA . GLY A 1 203 ? -8.601 -4.569 19.924 1.00 96.69 203 GLY A CA 1
ATOM 1615 C C . GLY A 1 203 ? -7.462 -3.754 20.516 1.00 96.69 203 GLY A C 1
ATOM 1616 O O . GLY A 1 203 ? -7.617 -3.131 21.564 1.00 96.69 203 GLY A O 1
ATOM 1617 N N . ILE A 1 204 ? -6.318 -3.734 19.834 1.00 97.88 204 ILE A N 1
ATOM 1618 C CA . ILE A 1 204 ? -5.125 -2.994 20.261 1.00 97.88 204 ILE A CA 1
ATOM 1619 C C . ILE A 1 204 ? -5.407 -1.481 20.276 1.00 97.88 204 ILE A C 1
ATOM 1621 O O . ILE A 1 204 ? -4.789 -0.729 21.025 1.00 97.88 204 ILE A O 1
ATOM 1625 N N . LEU A 1 205 ? -6.379 -1.031 19.477 1.00 97.38 205 LEU A N 1
ATOM 1626 C CA . LEU A 1 205 ? -6.731 0.379 19.318 1.00 97.38 205 LEU A CA 1
ATOM 1627 C C . LEU A 1 205 ? -7.871 0.851 20.245 1.00 97.38 205 LEU A C 1
ATOM 1629 O O . LEU A 1 205 ? -8.192 2.037 20.254 1.00 97.38 205 LEU A O 1
ATOM 1633 N N . ASP A 1 206 ? -8.479 -0.040 21.037 1.00 94.81 206 ASP A N 1
ATOM 1634 C CA . ASP A 1 206 ? -9.759 0.210 21.732 1.00 94.81 206 ASP A CA 1
ATOM 1635 C C . ASP A 1 206 ? -9.688 1.327 22.786 1.00 94.81 206 ASP A C 1
ATOM 1637 O O . ASP A 1 206 ? -10.688 1.989 23.082 1.00 94.81 206 ASP A O 1
ATOM 1641 N N . GLN A 1 207 ? -8.507 1.535 23.371 1.00 94.44 207 GLN A N 1
ATOM 1642 C CA . GLN A 1 207 ? -8.275 2.520 24.434 1.00 94.44 207 GLN A CA 1
ATOM 1643 C C . GLN A 1 207 ? -7.629 3.820 23.940 1.00 94.44 207 GLN A C 1
ATOM 1645 O O . GLN A 1 207 ? -7.300 4.685 24.754 1.00 94.44 207 GLN A O 1
ATOM 1650 N N . LEU A 1 208 ? -7.431 3.963 22.629 1.00 97.31 208 LEU A N 1
ATOM 1651 C CA . LEU A 1 208 ? -6.793 5.140 22.055 1.00 97.31 208 LEU A CA 1
ATOM 1652 C C . LEU A 1 208 ? -7.776 6.303 21.914 1.00 97.31 208 LEU A C 1
ATOM 1654 O O . LEU A 1 208 ? -8.955 6.137 21.600 1.00 97.31 208 LEU A O 1
ATOM 1658 N N . THR A 1 209 ? -7.264 7.508 22.127 1.00 97.56 209 THR A N 1
ATOM 1659 C CA . THR A 1 209 ? -7.944 8.758 21.775 1.00 97.56 209 THR A CA 1
ATOM 1660 C C . THR A 1 209 ? -7.911 8.990 20.262 1.00 97.56 209 THR A C 1
ATOM 1662 O O . THR A 1 209 ? -7.104 8.401 19.545 1.00 97.56 209 THR A O 1
ATOM 1665 N N . ALA A 1 210 ? -8.742 9.905 19.754 1.00 98.19 210 ALA A N 1
ATOM 1666 C CA . ALA A 1 210 ? -8.710 10.297 18.340 1.00 98.19 210 ALA A CA 1
ATOM 1667 C C . ALA A 1 210 ? -7.313 10.781 17.886 1.00 98.19 210 ALA A C 1
ATOM 1669 O O . ALA A 1 210 ? -6.848 10.430 16.806 1.00 98.19 210 ALA A O 1
ATOM 1670 N N . ALA A 1 211 ? -6.617 11.536 18.738 1.00 97.69 211 ALA A N 1
ATOM 1671 C CA . ALA A 1 211 ? -5.263 12.026 18.482 1.00 97.69 211 ALA A CA 1
ATOM 1672 C C . ALA A 1 211 ? -4.227 10.886 18.399 1.00 97.69 211 ALA A C 1
ATOM 1674 O O . ALA A 1 211 ? -3.368 10.872 17.522 1.00 97.69 211 ALA A O 1
ATOM 1675 N N . GLU A 1 212 ? -4.335 9.888 19.278 1.00 98.19 212 GLU A N 1
ATOM 1676 C CA . GLU A 1 212 ? -3.478 8.695 19.245 1.00 98.19 212 GLU A CA 1
ATOM 1677 C C . GLU A 1 212 ? -3.795 7.787 18.047 1.00 98.19 212 GLU A C 1
ATOM 1679 O O . GLU A 1 212 ? -2.885 7.207 17.467 1.00 98.19 212 GLU A O 1
ATOM 1684 N N . LEU A 1 213 ? -5.058 7.694 17.617 1.00 98.25 213 LEU A N 1
ATOM 1685 C CA . LEU A 1 213 ? -5.424 6.981 16.386 1.00 98.25 213 LEU A CA 1
ATOM 1686 C C . LEU A 1 213 ? -4.848 7.655 15.137 1.00 98.25 213 LEU A C 1
ATOM 1688 O O . LEU A 1 213 ? -4.383 6.957 14.235 1.00 98.25 213 LEU A O 1
ATOM 1692 N N . ALA A 1 214 ? -4.857 8.993 15.089 1.00 98.31 214 ALA A N 1
ATOM 1693 C CA . ALA A 1 214 ? -4.185 9.746 14.032 1.00 98.31 214 ALA A CA 1
ATOM 1694 C C . ALA A 1 214 ? -2.689 9.418 13.987 1.00 98.31 214 ALA A C 1
ATOM 1696 O O . ALA A 1 214 ? -2.148 9.158 12.915 1.00 98.31 214 ALA A O 1
ATOM 1697 N N . GLU A 1 215 ? -2.047 9.363 15.154 1.00 98.25 215 GLU A N 1
ATOM 1698 C CA . GLU A 1 215 ? -0.639 8.998 15.279 1.00 98.25 215 GLU A CA 1
ATOM 1699 C C . GLU A 1 215 ? -0.356 7.589 14.748 1.00 98.25 215 GLU A C 1
ATOM 1701 O O . GLU A 1 215 ? 0.489 7.427 13.870 1.00 98.25 215 GLU A O 1
ATOM 1706 N N . VAL A 1 216 ? -1.118 6.583 15.188 1.00 98.31 216 VAL A N 1
ATOM 1707 C CA . VAL A 1 216 ? -0.961 5.196 14.714 1.00 98.31 216 VAL A CA 1
ATOM 1708 C C . VAL A 1 216 ? -1.155 5.087 13.199 1.00 98.31 216 VAL A C 1
ATOM 1710 O O . VAL A 1 216 ? -0.388 4.394 12.535 1.00 98.31 216 VAL A O 1
ATOM 1713 N N . CYS A 1 217 ? -2.148 5.778 12.629 1.00 98.12 217 CYS A N 1
ATOM 1714 C CA . CYS A 1 217 ? -2.366 5.759 11.179 1.00 98.12 217 CYS A CA 1
ATOM 1715 C C . CYS A 1 217 ? -1.219 6.428 10.414 1.00 98.12 217 CYS A C 1
ATOM 1717 O O . CYS A 1 217 ? -0.844 5.941 9.349 1.00 98.12 217 CYS A O 1
ATOM 1719 N N . SER A 1 218 ? -0.628 7.493 10.964 1.00 97.94 218 SER A N 1
ATOM 1720 C CA . SER A 1 218 ? 0.477 8.203 10.309 1.00 97.94 218 SER A CA 1
ATOM 1721 C C . SER A 1 218 ? 1.726 7.333 10.137 1.00 97.94 218 SER A C 1
ATOM 1723 O O . SER A 1 218 ? 2.468 7.495 9.175 1.00 97.94 218 SER A O 1
ATOM 1725 N N . TRP A 1 219 ? 1.941 6.335 11.001 1.00 97.69 219 TRP A N 1
ATOM 1726 C CA . TRP A 1 219 ? 3.087 5.423 10.881 1.00 97.69 219 TRP A CA 1
ATOM 1727 C C . TRP A 1 219 ? 3.114 4.640 9.569 1.00 97.69 219 TRP A C 1
ATOM 1729 O O . TRP A 1 219 ? 4.181 4.196 9.153 1.00 97.69 219 TRP A O 1
ATOM 1739 N N . PHE A 1 220 ? 1.956 4.465 8.929 1.00 97.31 220 PHE A N 1
ATOM 1740 C CA . PHE A 1 220 ? 1.827 3.734 7.673 1.00 97.31 220 PHE A CA 1
ATOM 1741 C C . PHE A 1 220 ? 1.958 4.625 6.432 1.00 97.31 220 PHE A C 1
ATOM 1743 O O . PHE A 1 220 ? 1.977 4.089 5.328 1.00 97.31 220 PHE A O 1
ATOM 1750 N N . THR A 1 221 ? 2.035 5.952 6.578 1.00 96.00 221 THR A N 1
ATOM 1751 C CA . THR A 1 221 ? 2.104 6.880 5.433 1.00 96.00 221 THR A CA 1
ATOM 1752 C C . THR A 1 221 ? 3.529 7.256 5.045 1.00 96.00 221 THR A C 1
ATOM 1754 O O . THR A 1 221 ? 3.739 7.797 3.967 1.00 96.00 221 THR A O 1
ATOM 1757 N N . TYR A 1 222 ? 4.507 6.992 5.913 1.00 94.81 222 TYR A N 1
ATOM 1758 C CA . TYR A 1 222 ? 5.914 7.285 5.665 1.00 94.81 222 TYR A CA 1
ATOM 1759 C C . TYR A 1 222 ? 6.675 6.004 5.308 1.00 94.81 222 TYR A C 1
ATOM 1761 O O . TYR A 1 222 ? 6.704 5.059 6.095 1.00 94.81 222 TYR A O 1
ATOM 1769 N N . ASP A 1 223 ? 7.298 5.986 4.131 1.00 89.62 223 ASP A N 1
ATOM 1770 C CA . ASP A 1 223 ? 7.962 4.820 3.533 1.00 89.62 223 ASP A CA 1
ATOM 1771 C C . ASP A 1 223 ? 9.454 5.049 3.230 1.00 89.62 223 ASP A C 1
ATOM 1773 O O . ASP A 1 223 ? 10.103 4.216 2.600 1.00 89.62 223 ASP A O 1
ATOM 1777 N N . ASN A 1 224 ? 10.014 6.178 3.671 1.00 86.69 224 ASN A N 1
ATOM 1778 C CA . ASN A 1 224 ? 11.391 6.542 3.371 1.00 86.69 224 ASN A CA 1
ATOM 1779 C C . ASN A 1 224 ? 12.352 6.086 4.480 1.00 86.69 224 ASN A C 1
ATOM 1781 O O . ASN A 1 224 ? 12.403 6.678 5.556 1.00 86.69 224 ASN A O 1
ATOM 1785 N N . ASP A 1 225 ? 13.182 5.092 4.167 1.00 80.19 225 ASP A N 1
ATOM 1786 C CA . ASP A 1 225 ? 14.172 4.498 5.078 1.00 80.19 225 ASP A CA 1
ATOM 1787 C C . ASP A 1 225 ? 15.366 5.413 5.418 1.00 80.19 225 ASP A C 1
ATOM 1789 O O . ASP A 1 225 ? 16.300 4.994 6.111 1.00 80.19 225 ASP A O 1
ATOM 1793 N N . ARG A 1 226 ? 15.388 6.669 4.946 1.00 84.56 226 ARG A N 1
ATOM 1794 C CA . ARG A 1 226 ? 16.435 7.617 5.343 1.00 84.56 226 ARG A CA 1
ATOM 1795 C C . ARG A 1 226 ? 16.438 7.788 6.858 1.00 84.56 226 ARG A C 1
ATOM 1797 O O . ARG A 1 226 ? 15.387 7.906 7.490 1.00 84.56 226 ARG A O 1
ATOM 1804 N N . ARG A 1 227 ? 17.640 7.890 7.431 1.00 83.69 227 ARG A N 1
ATOM 1805 C CA . ARG A 1 227 ? 17.799 8.230 8.845 1.00 83.69 227 ARG A CA 1
ATOM 1806 C C . ARG A 1 227 ? 17.084 9.550 9.116 1.00 83.69 227 ARG A C 1
ATOM 1808 O O . ARG A 1 227 ? 17.400 10.558 8.489 1.00 83.69 227 ARG A O 1
ATOM 1815 N N . LEU A 1 228 ? 16.134 9.519 10.041 1.00 88.69 228 LEU A N 1
ATOM 1816 C CA . LEU A 1 228 ? 15.292 10.658 10.362 1.00 88.69 228 LEU A CA 1
ATOM 1817 C C . LEU A 1 228 ? 15.671 11.185 11.741 1.00 88.69 228 LEU A C 1
ATOM 1819 O O . LEU A 1 228 ? 15.531 10.482 12.741 1.00 88.69 228 LEU A O 1
ATOM 1823 N N . TYR A 1 229 ? 16.164 12.420 11.814 1.00 90.69 229 TYR A N 1
ATOM 1824 C CA . TYR A 1 229 ? 16.373 13.057 13.105 1.00 90.69 229 TYR A CA 1
ATOM 1825 C C . TYR A 1 229 ? 15.025 13.533 13.658 1.00 90.69 229 TYR A C 1
ATOM 1827 O O . TYR A 1 229 ? 14.450 14.510 13.176 1.00 90.69 229 TYR A O 1
ATOM 1835 N N . ASN A 1 230 ? 14.514 12.804 14.652 1.00 93.69 230 ASN A N 1
ATOM 1836 C CA . ASN A 1 230 ? 13.218 13.040 15.276 1.00 93.69 230 ASN A CA 1
ATOM 1837 C C . ASN A 1 230 ? 13.376 13.247 16.791 1.00 93.69 230 ASN A C 1
ATOM 1839 O O . ASN A 1 230 ? 13.945 12.407 17.487 1.00 93.69 230 ASN A O 1
ATOM 1843 N N . ARG A 1 231 ? 12.883 14.382 17.298 1.00 94.06 231 ARG A N 1
ATOM 1844 C CA . ARG A 1 231 ? 12.908 14.766 18.721 1.00 94.06 231 ARG A CA 1
ATOM 1845 C C . ARG A 1 231 ? 11.591 14.505 19.453 1.00 94.06 231 ARG A C 1
ATOM 1847 O O . ARG A 1 231 ? 11.480 14.837 20.634 1.00 94.06 231 ARG A O 1
ATOM 1854 N N . HIS A 1 232 ? 10.572 13.991 18.773 1.00 92.50 232 HIS A N 1
ATOM 1855 C CA . HIS A 1 232 ? 9.337 13.594 19.434 1.00 92.50 232 HIS A CA 1
ATOM 1856 C C . HIS A 1 232 ? 9.582 12.398 20.364 1.00 92.50 232 HIS A C 1
ATOM 1858 O O . HIS A 1 232 ? 10.522 11.628 20.194 1.00 92.50 232 HIS A O 1
ATOM 1864 N N . VAL A 1 233 ? 8.731 12.267 21.382 1.00 90.94 233 VAL A N 1
ATOM 1865 C CA . VAL A 1 233 ? 8.770 11.147 22.325 1.00 90.94 233 VAL A CA 1
ATOM 1866 C C . VAL A 1 233 ? 7.446 10.408 22.235 1.00 90.94 233 VAL A C 1
ATOM 1868 O O . VAL A 1 233 ? 6.382 10.998 22.429 1.00 90.94 233 VAL A O 1
ATOM 1871 N N . LEU A 1 234 ? 7.509 9.107 21.959 1.00 91.00 234 LEU A N 1
ATOM 1872 C CA . LEU A 1 234 ? 6.344 8.232 22.026 1.00 91.00 234 LEU A CA 1
ATOM 1873 C C . LEU A 1 234 ? 5.962 7.972 23.484 1.00 91.00 234 LEU A C 1
ATOM 1875 O O . LEU A 1 234 ? 6.761 7.482 24.280 1.00 91.00 234 LEU A O 1
ATOM 1879 N N . HIS A 1 235 ? 4.715 8.279 23.831 1.00 91.56 235 HIS A N 1
ATOM 1880 C CA . HIS A 1 235 ? 4.177 7.978 25.155 1.00 91.56 235 HIS A CA 1
ATOM 1881 C C . HIS A 1 235 ? 3.988 6.463 25.356 1.00 91.56 235 HIS A C 1
ATOM 1883 O O . HIS A 1 235 ? 3.795 5.722 24.392 1.00 91.56 235 HIS A O 1
ATOM 1889 N N . ALA A 1 236 ? 3.975 6.013 26.618 1.00 94.81 236 ALA A N 1
ATOM 1890 C CA . ALA A 1 236 ? 3.942 4.594 26.998 1.00 94.81 236 ALA A CA 1
ATOM 1891 C C . ALA A 1 236 ? 2.855 3.775 26.277 1.00 94.81 236 ALA A C 1
ATOM 1893 O O . ALA A 1 236 ? 3.144 2.717 25.727 1.00 94.81 236 ALA A O 1
ATOM 1894 N N . ARG A 1 237 ? 1.632 4.309 26.177 1.00 95.44 237 ARG A N 1
ATOM 1895 C CA . ARG A 1 237 ? 0.523 3.638 25.483 1.00 95.44 237 ARG A CA 1
ATOM 1896 C C . ARG A 1 237 ? 0.802 3.404 23.993 1.00 95.44 237 ARG A C 1
ATOM 1898 O O . ARG A 1 237 ? 0.469 2.353 23.462 1.00 95.44 237 ARG A O 1
ATOM 1905 N N . LEU A 1 238 ? 1.441 4.349 23.303 1.00 97.19 238 LEU A N 1
ATOM 1906 C CA . LEU A 1 238 ? 1.804 4.172 21.893 1.00 97.19 238 LEU A CA 1
ATOM 1907 C C . LEU A 1 238 ? 2.995 3.221 21.717 1.00 97.19 238 LEU A C 1
ATOM 1909 O O . LEU A 1 238 ? 3.073 2.538 20.697 1.00 97.19 238 LEU A O 1
ATOM 1913 N N . LEU A 1 239 ? 3.892 3.132 22.705 1.00 96.88 239 LEU A N 1
ATOM 1914 C CA . LEU A 1 239 ? 4.948 2.115 22.729 1.00 96.88 239 LEU A CA 1
ATOM 1915 C C . LEU A 1 239 ? 4.365 0.704 22.881 1.00 96.88 239 LEU A C 1
ATOM 1917 O O . LEU A 1 239 ? 4.807 -0.214 22.195 1.00 96.88 239 LEU A O 1
ATOM 1921 N N . GLU A 1 240 ? 3.336 0.530 23.714 1.00 97.06 240 GLU A N 1
ATOM 1922 C CA . GLU A 1 240 ? 2.590 -0.733 23.804 1.00 97.06 240 GLU A CA 1
ATOM 1923 C C . GLU A 1 240 ? 1.973 -1.104 22.449 1.00 97.06 240 GLU A C 1
ATOM 1925 O O . GLU A 1 240 ? 2.173 -2.219 21.968 1.00 97.06 240 GLU A O 1
ATOM 1930 N N . VAL A 1 241 ? 1.327 -0.149 21.768 1.00 98.06 241 VAL A N 1
ATOM 1931 C CA . VAL A 1 241 ? 0.787 -0.370 20.415 1.00 98.06 241 VAL A CA 1
ATOM 1932 C C . VAL A 1 241 ? 1.893 -0.718 19.413 1.00 98.06 241 VAL A C 1
ATOM 1934 O O . VAL A 1 241 ? 1.695 -1.616 18.600 1.00 98.06 241 VAL A O 1
ATOM 1937 N N . ARG A 1 242 ? 3.069 -0.072 19.465 1.00 97.56 242 ARG A N 1
ATOM 1938 C CA . ARG A 1 242 ? 4.226 -0.420 18.612 1.00 97.56 242 ARG A CA 1
ATOM 1939 C C . ARG A 1 242 ? 4.691 -1.858 18.847 1.00 97.56 242 ARG A C 1
ATOM 1941 O O . ARG A 1 242 ? 4.980 -2.559 17.879 1.00 97.56 242 ARG A O 1
ATOM 1948 N N . ASN A 1 243 ? 4.732 -2.306 20.100 1.00 97.56 243 ASN A N 1
ATOM 1949 C CA . ASN A 1 243 ? 5.121 -3.674 20.442 1.00 97.56 243 ASN A CA 1
ATOM 1950 C C . ASN A 1 243 ? 4.114 -4.699 19.907 1.00 97.56 243 ASN A C 1
ATOM 1952 O O . ASN A 1 243 ? 4.515 -5.711 19.329 1.00 97.56 243 ASN A O 1
ATOM 1956 N N . GLU A 1 244 ? 2.815 -4.436 20.056 1.00 98.25 244 GLU A N 1
ATOM 1957 C CA . GLU A 1 244 ? 1.785 -5.318 19.502 1.00 98.25 244 GLU A CA 1
ATOM 1958 C C . GLU A 1 244 ? 1.778 -5.293 17.968 1.00 98.25 244 GLU A C 1
ATOM 1960 O O . GLU A 1 244 ? 1.708 -6.347 17.340 1.00 98.25 244 GLU A O 1
ATOM 1965 N N . LEU A 1 245 ? 1.954 -4.125 17.343 1.00 98.31 245 LEU A N 1
ATOM 1966 C CA . LEU A 1 245 ? 2.102 -4.002 15.891 1.00 98.31 245 LEU A CA 1
ATOM 1967 C C . LEU A 1 245 ? 3.299 -4.805 15.378 1.00 98.31 245 LEU A C 1
ATOM 1969 O O . LEU A 1 245 ? 3.171 -5.503 14.376 1.00 98.31 245 LEU A O 1
ATOM 1973 N N . TRP A 1 246 ? 4.435 -4.786 16.078 1.00 98.06 246 TRP A N 1
ATOM 1974 C CA . TRP A 1 246 ? 5.572 -5.626 15.713 1.00 98.06 246 TRP A CA 1
ATOM 1975 C C . TRP A 1 246 ? 5.198 -7.116 15.724 1.00 98.06 246 TRP A C 1
ATOM 1977 O O . TRP A 1 246 ? 5.485 -7.818 14.756 1.00 98.06 246 TRP A O 1
ATOM 1987 N N . ARG A 1 247 ? 4.486 -7.598 16.756 1.00 98.19 247 ARG A N 1
ATOM 1988 C CA . ARG A 1 247 ? 4.025 -9.001 16.824 1.00 98.19 247 ARG A CA 1
ATOM 1989 C C . ARG A 1 247 ? 3.057 -9.349 15.697 1.00 98.19 247 ARG A C 1
ATOM 1991 O O . ARG A 1 247 ? 3.205 -10.399 15.074 1.00 98.19 247 ARG A O 1
ATOM 1998 N N . VAL A 1 248 ? 2.097 -8.468 15.418 1.00 98.25 248 VAL A N 1
ATOM 1999 C CA . VAL A 1 248 ? 1.151 -8.615 14.301 1.00 98.25 248 VAL A CA 1
ATOM 2000 C C . VAL A 1 248 ? 1.902 -8.684 12.975 1.00 98.25 248 VAL A C 1
ATOM 2002 O O . VAL A 1 248 ? 1.649 -9.578 12.172 1.00 98.25 248 VAL A O 1
ATOM 2005 N N . GLN A 1 249 ? 2.873 -7.797 12.767 1.00 98.25 249 GLN A N 1
ATOM 2006 C CA . GLN A 1 249 ? 3.689 -7.782 11.560 1.00 98.25 249 GLN A CA 1
ATOM 2007 C C . GLN A 1 249 ? 4.485 -9.082 11.404 1.00 98.25 249 GLN A C 1
ATOM 2009 O O . GLN A 1 249 ? 4.461 -9.663 10.325 1.00 98.25 249 GLN A O 1
ATOM 2014 N N . GLN A 1 250 ? 5.125 -9.588 12.466 1.00 98.12 250 GLN A N 1
ATOM 2015 C CA . GLN A 1 250 ? 5.834 -10.874 12.409 1.00 98.12 250 GLN A CA 1
ATOM 2016 C C . GLN A 1 250 ? 4.892 -12.038 12.076 1.00 98.12 250 GLN A C 1
ATOM 2018 O O . GLN A 1 250 ? 5.247 -12.921 11.296 1.00 98.12 250 GLN A O 1
ATOM 2023 N N . HIS A 1 251 ? 3.677 -12.037 12.632 1.00 98.25 251 HIS A N 1
ATOM 2024 C CA . HIS A 1 251 ? 2.679 -13.052 12.311 1.00 98.25 251 HIS A CA 1
ATOM 2025 C C . HIS A 1 251 ? 2.278 -13.013 10.830 1.00 98.25 251 HIS A C 1
ATOM 2027 O O . HIS A 1 251 ? 2.295 -14.049 10.162 1.00 98.25 251 HIS A O 1
ATOM 2033 N N . VAL A 1 252 ? 1.961 -11.823 10.309 1.00 98.25 252 VAL A N 1
ATOM 2034 C CA . VAL A 1 252 ? 1.587 -11.625 8.902 1.00 98.25 252 VAL A CA 1
ATOM 2035 C C . VAL A 1 252 ? 2.741 -12.005 7.973 1.00 98.25 252 VAL A C 1
ATOM 2037 O O . VAL A 1 252 ? 2.532 -12.792 7.052 1.00 98.25 252 VAL A O 1
ATOM 2040 N N . HIS A 1 253 ? 3.967 -11.556 8.260 1.00 98.19 253 HIS A N 1
ATOM 2041 C CA . HIS A 1 253 ? 5.162 -11.904 7.482 1.00 98.19 253 HIS A CA 1
ATOM 2042 C C . HIS A 1 253 ? 5.420 -13.415 7.474 1.00 98.19 253 HIS A C 1
ATOM 2044 O O . HIS A 1 253 ? 5.698 -13.979 6.421 1.00 98.19 253 HIS A O 1
ATOM 2050 N N . GLY A 1 254 ? 5.225 -14.112 8.598 1.00 98.50 254 GLY A N 1
ATOM 2051 C CA . GLY A 1 254 ? 5.342 -15.575 8.649 1.00 98.50 254 GLY A CA 1
ATOM 2052 C C . GLY A 1 254 ? 4.265 -16.320 7.842 1.00 98.50 254 GLY A C 1
ATOM 2053 O O . GLY A 1 254 ? 4.471 -17.453 7.399 1.00 98.50 254 GLY A O 1
ATOM 2054 N N . VAL A 1 255 ? 3.092 -15.719 7.621 1.00 98.50 255 VAL A N 1
ATOM 2055 C CA . VAL A 1 255 ? 2.095 -16.253 6.676 1.00 98.50 255 VAL A CA 1
ATOM 2056 C C . VAL A 1 255 ? 2.512 -15.966 5.233 1.00 98.50 255 VAL A C 1
ATOM 2058 O O . VAL A 1 255 ? 2.428 -16.862 4.394 1.00 98.50 255 VAL A O 1
ATOM 2061 N N . GLU A 1 256 ? 2.986 -14.755 4.953 1.00 98.19 256 GLU A N 1
ATOM 2062 C CA . GLU A 1 256 ? 3.433 -14.315 3.626 1.00 98.19 256 GLU A CA 1
ATOM 2063 C C . GLU A 1 256 ? 4.640 -15.109 3.118 1.00 98.19 256 GLU A C 1
ATOM 2065 O O . GLU A 1 256 ? 4.678 -15.505 1.952 1.00 98.19 256 GLU A O 1
ATOM 2070 N N . GLU A 1 257 ? 5.579 -15.435 4.005 1.00 98.25 257 GLU A N 1
ATOM 2071 C CA . GLU A 1 257 ? 6.742 -16.267 3.700 1.00 98.25 257 GLU A CA 1
ATOM 2072 C C . GLU A 1 257 ? 6.316 -17.675 3.270 1.00 98.25 257 GLU A C 1
ATOM 2074 O O . GLU A 1 257 ? 6.735 -18.166 2.219 1.00 98.25 257 GLU A O 1
ATOM 2079 N N . ARG A 1 258 ? 5.406 -18.303 4.031 1.00 98.12 258 ARG A N 1
ATOM 2080 C CA . ARG A 1 258 ? 4.825 -19.614 3.687 1.00 98.12 258 ARG A CA 1
ATOM 2081 C C . ARG A 1 258 ? 4.010 -19.577 2.395 1.00 98.12 258 ARG A C 1
ATOM 2083 O O . ARG A 1 258 ? 3.899 -20.593 1.716 1.00 98.12 258 ARG A O 1
ATOM 2090 N N . ALA A 1 259 ? 3.430 -18.425 2.073 1.00 97.44 259 ALA A N 1
ATOM 2091 C CA . ALA A 1 259 ? 2.697 -18.187 0.838 1.00 97.44 259 ALA A CA 1
ATOM 2092 C C . ALA A 1 259 ? 3.610 -17.870 -0.362 1.00 97.44 259 ALA A C 1
ATOM 2094 O O . ALA A 1 259 ? 3.117 -17.822 -1.489 1.00 97.44 259 ALA A O 1
ATOM 2095 N N . HIS A 1 260 ? 4.913 -17.657 -0.136 1.00 96.88 260 HIS A N 1
ATOM 2096 C CA . HIS A 1 260 ? 5.888 -17.218 -1.136 1.00 96.88 260 HIS A CA 1
ATOM 2097 C C . HIS A 1 260 ? 5.478 -15.929 -1.872 1.00 96.88 260 HIS A C 1
ATOM 2099 O O . HIS A 1 260 ? 5.639 -15.818 -3.090 1.00 96.88 260 HIS A O 1
ATOM 2105 N N . ILE A 1 261 ? 4.940 -14.955 -1.133 1.00 96.44 261 ILE A N 1
ATOM 2106 C CA . ILE A 1 261 ? 4.565 -13.630 -1.652 1.00 96.44 261 ILE A CA 1
ATOM 2107 C C . ILE A 1 261 ? 5.411 -12.525 -1.012 1.00 96.44 261 ILE A C 1
ATOM 2109 O O . ILE A 1 261 ? 6.087 -12.742 -0.010 1.00 96.44 261 ILE A O 1
ATOM 2113 N N . ASN A 1 262 ? 5.388 -11.334 -1.616 1.00 93.56 262 ASN A N 1
ATOM 2114 C CA . ASN A 1 262 ? 6.088 -10.171 -1.073 1.00 93.56 262 ASN A CA 1
ATOM 2115 C C . ASN A 1 262 ? 5.489 -9.759 0.272 1.00 93.56 262 ASN A C 1
ATOM 2117 O O . ASN A 1 262 ? 4.268 -9.780 0.435 1.00 93.56 262 ASN A O 1
ATOM 2121 N N . TYR A 1 263 ? 6.350 -9.319 1.185 1.00 95.56 263 TYR A N 1
ATOM 2122 C CA . TYR A 1 263 ? 5.917 -8.868 2.497 1.00 95.56 263 TYR A CA 1
ATOM 2123 C C . TYR A 1 263 ? 5.115 -7.575 2.431 1.00 95.56 263 TYR A C 1
ATOM 2125 O O . TYR A 1 263 ? 5.451 -6.644 1.691 1.00 95.56 263 TYR A O 1
ATOM 2133 N N . SER A 1 264 ? 4.068 -7.513 3.250 1.00 94.75 264 SER A N 1
ATOM 2134 C CA . SER A 1 264 ? 3.352 -6.270 3.505 1.00 94.75 264 SER A CA 1
ATOM 2135 C C . SER A 1 264 ? 4.309 -5.254 4.136 1.00 94.75 264 SER A C 1
ATOM 2137 O O . SER A 1 264 ? 5.056 -5.617 5.055 1.00 94.75 264 SER A O 1
ATOM 2139 N N . PRO A 1 265 ? 4.315 -3.990 3.671 1.00 92.94 265 PRO A N 1
ATOM 2140 C CA . PRO A 1 265 ? 5.224 -2.989 4.207 1.00 92.94 265 PRO A CA 1
ATOM 2141 C C . PRO A 1 265 ? 4.906 -2.728 5.679 1.00 92.94 265 PRO A C 1
ATOM 2143 O O . PRO A 1 265 ? 3.738 -2.641 6.071 1.00 92.94 265 PRO A O 1
ATOM 2146 N N . GLY A 1 266 ? 5.966 -2.640 6.478 1.00 92.56 266 GLY A N 1
ATOM 2147 C CA . GLY A 1 266 ? 5.890 -2.255 7.880 1.00 92.56 266 GLY A CA 1
ATOM 2148 C C . GLY A 1 266 ? 5.858 -0.739 8.053 1.00 92.56 266 GLY A C 1
ATOM 2149 O O . GLY A 1 266 ? 5.452 0.004 7.163 1.00 92.56 266 GLY A O 1
ATOM 2150 N N . ILE A 1 267 ? 6.314 -0.297 9.217 1.00 95.25 267 ILE A N 1
ATOM 2151 C CA . ILE A 1 267 ? 6.442 1.116 9.582 1.00 95.25 267 ILE A CA 1
ATOM 2152 C C . ILE A 1 267 ? 7.915 1.472 9.766 1.00 95.25 267 ILE A C 1
ATOM 2154 O O . ILE A 1 267 ? 8.715 0.616 10.150 1.00 95.25 267 ILE A O 1
ATOM 2158 N N . ILE A 1 268 ? 8.248 2.752 9.621 1.00 94.75 268 ILE A N 1
ATOM 2159 C CA . ILE A 1 268 ? 9.558 3.272 10.021 1.00 94.75 268 ILE A CA 1
ATOM 2160 C C . ILE A 1 268 ? 9.525 3.609 11.523 1.00 94.75 268 ILE A C 1
ATOM 2162 O O . ILE A 1 268 ? 8.691 4.416 11.949 1.00 94.75 268 ILE A O 1
ATOM 2166 N N . PRO A 1 269 ? 10.377 2.999 12.374 1.00 92.19 269 PRO A N 1
ATOM 2167 C CA . PRO A 1 269 ? 10.390 3.268 13.818 1.00 92.19 269 PRO A CA 1
ATOM 2168 C C . PRO A 1 269 ? 10.633 4.742 14.170 1.00 92.19 269 PRO A C 1
ATOM 2170 O O . PRO A 1 269 ? 9.950 5.300 15.032 1.00 92.19 269 PRO A O 1
ATOM 2173 N N . ASP A 1 270 ? 11.548 5.384 13.444 1.00 93.56 270 ASP A N 1
ATOM 2174 C CA . ASP A 1 270 ? 11.965 6.767 13.692 1.00 93.56 270 ASP A CA 1
ATOM 2175 C C . ASP A 1 270 ? 10.905 7.801 13.274 1.00 93.56 270 ASP A C 1
ATOM 2177 O O . ASP A 1 270 ? 10.964 8.954 13.701 1.00 93.56 270 ASP A O 1
ATOM 2181 N N . PHE A 1 271 ? 9.895 7.409 12.490 1.00 96.19 271 PHE A N 1
ATOM 2182 C CA . PHE A 1 271 ?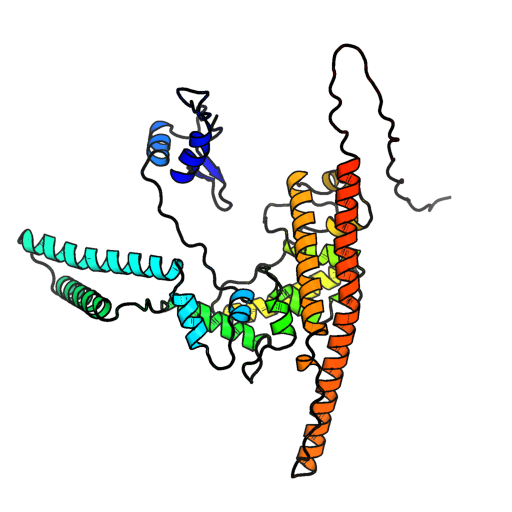 8.785 8.281 12.111 1.00 96.19 271 PHE A CA 1
ATOM 2183 C C . PHE A 1 271 ? 7.630 8.170 13.114 1.00 96.19 271 PHE A C 1
ATOM 2185 O O . PHE A 1 271 ? 6.922 7.159 13.161 1.00 96.19 271 PHE A O 1
ATOM 2192 N N . HIS A 1 272 ? 7.458 9.209 13.936 1.00 96.50 272 HIS A N 1
ATOM 2193 C CA . HIS A 1 272 ? 6.393 9.319 14.935 1.00 96.50 272 HIS A CA 1
ATOM 2194 C C . HIS A 1 272 ? 6.252 10.753 15.479 1.00 96.50 272 HIS A C 1
ATOM 2196 O O . HIS A 1 272 ? 7.146 11.583 15.336 1.00 96.50 272 HIS A O 1
ATOM 2202 N N . GLY A 1 273 ? 5.145 11.027 16.163 1.00 96.06 273 GLY A N 1
ATOM 2203 C CA . GLY A 1 273 ? 4.858 12.232 16.936 1.00 96.06 273 GLY A CA 1
ATOM 2204 C C . GLY A 1 273 ? 4.186 13.356 16.152 1.00 96.06 273 GLY A C 1
ATOM 2205 O O . GLY A 1 273 ? 3.553 14.213 16.767 1.00 96.06 273 GLY A O 1
ATOM 2206 N N . ILE A 1 274 ? 4.284 13.351 14.820 1.00 96.38 274 ILE A N 1
ATOM 2207 C CA . ILE A 1 274 ? 3.781 14.434 13.967 1.00 96.38 274 ILE A CA 1
ATOM 2208 C C . ILE A 1 274 ? 2.264 14.560 14.063 1.00 96.38 274 ILE A C 1
ATOM 2210 O O . ILE A 1 274 ? 1.759 15.623 14.419 1.00 96.38 274 ILE A O 1
ATOM 2214 N N . ALA A 1 275 ? 1.525 13.491 13.758 1.00 97.56 275 ALA A N 1
ATOM 2215 C CA . ALA A 1 275 ? 0.068 13.552 13.726 1.00 97.56 275 ALA A CA 1
ATOM 2216 C C . ALA A 1 275 ? -0.508 13.753 15.136 1.00 97.56 275 ALA A C 1
ATOM 2218 O O . ALA A 1 275 ? -1.467 14.511 15.302 1.00 97.56 275 ALA A O 1
ATOM 2219 N N . LEU A 1 276 ? 0.122 13.170 16.166 1.00 97.06 276 LEU A N 1
ATOM 2220 C CA . LEU A 1 276 ? -0.239 13.432 17.558 1.00 97.06 276 LEU A CA 1
ATOM 2221 C C . LEU A 1 276 ? -0.085 14.914 17.918 1.00 97.06 276 LEU A C 1
ATOM 2223 O O . LEU A 1 276 ? -1.034 15.529 18.402 1.00 97.06 276 LEU A O 1
ATOM 2227 N N . SER A 1 277 ? 1.094 15.495 17.689 1.00 96.06 277 SER A N 1
ATOM 2228 C CA . SER A 1 277 ? 1.374 16.895 18.019 1.00 96.06 277 SER A CA 1
ATOM 2229 C C . SER A 1 277 ? 0.506 17.855 17.207 1.00 96.06 277 SER A C 1
ATOM 2231 O O . SER A 1 277 ? -0.059 18.788 17.775 1.00 96.06 277 SER A O 1
ATOM 2233 N N . TRP A 1 278 ? 0.324 17.586 15.914 1.00 96.25 278 TRP A N 1
ATOM 2234 C CA . TRP A 1 278 ? -0.542 18.375 15.038 1.00 96.25 278 TRP A CA 1
ATOM 2235 C C . TRP A 1 278 ? -2.002 18.358 15.497 1.00 96.25 278 TRP A C 1
ATOM 2237 O O . TRP A 1 278 ? -2.634 19.403 15.623 1.00 96.25 278 TRP A O 1
ATOM 2247 N N . SER A 1 279 ? -2.537 17.179 15.833 1.00 95.12 279 SER A N 1
ATOM 2248 C CA . SER A 1 279 ? -3.916 17.050 16.332 1.00 95.12 279 SER A CA 1
ATOM 2249 C C . SER A 1 279 ? -4.153 17.768 17.669 1.00 95.12 279 SER A C 1
ATOM 2251 O O . SER A 1 279 ? -5.284 18.141 17.985 1.00 95.12 279 SER A O 1
ATOM 2253 N N . ARG A 1 280 ? -3.080 17.992 18.441 1.00 92.88 280 ARG A N 1
ATOM 2254 C CA . ARG A 1 280 ? -3.071 18.759 19.694 1.00 92.88 280 ARG A CA 1
ATOM 2255 C C . ARG A 1 280 ? -2.823 20.259 19.494 1.00 92.88 280 ARG A C 1
ATOM 2257 O O . ARG A 1 280 ? -2.760 20.977 20.484 1.00 92.88 280 ARG A O 1
ATOM 2264 N N . GLY A 1 281 ? -2.716 20.728 18.251 1.00 91.50 281 GLY A N 1
ATOM 2265 C CA . GLY A 1 281 ? -2.604 22.148 17.918 1.00 91.50 281 GLY A CA 1
ATOM 2266 C C . GLY A 1 281 ? -1.178 22.676 17.756 1.00 91.50 281 GLY A C 1
ATOM 2267 O O . GLY A 1 281 ? -1.009 23.885 17.687 1.00 91.50 281 GLY A O 1
ATOM 2268 N N . MET A 1 282 ? -0.154 21.816 17.684 1.00 92.94 282 MET A N 1
ATOM 2269 C CA . MET A 1 282 ? 1.210 22.275 17.390 1.00 92.94 282 MET A CA 1
ATOM 2270 C C . MET A 1 282 ? 1.280 22.935 16.007 1.00 92.94 282 MET A C 1
ATOM 2272 O O . MET A 1 282 ? 0.781 22.375 15.030 1.00 92.94 282 MET A O 1
ATOM 2276 N N . SER A 1 283 ? 1.945 24.088 15.924 1.00 92.12 283 SER A N 1
ATOM 2277 C CA . SER A 1 283 ? 2.174 24.805 14.668 1.00 92.12 283 SER A CA 1
ATOM 2278 C C . SER A 1 283 ? 3.111 24.046 13.717 1.00 92.12 283 SER A C 1
ATOM 2280 O O . SER A 1 283 ? 3.905 23.190 14.124 1.00 92.12 283 SER A O 1
ATOM 2282 N N . LEU A 1 284 ? 3.063 24.385 12.424 1.00 92.31 284 LEU A N 1
ATOM 2283 C CA . LEU A 1 284 ? 3.923 23.758 11.411 1.00 92.31 284 LEU A CA 1
ATOM 2284 C C . LEU A 1 284 ? 5.406 24.043 11.672 1.00 92.31 284 LEU A C 1
ATOM 2286 O O . LEU A 1 284 ? 6.244 23.153 11.539 1.00 92.31 284 LEU A O 1
ATOM 2290 N N . ASN A 1 285 ? 5.720 25.262 12.118 1.00 91.56 285 ASN A N 1
ATOM 2291 C CA . ASN A 1 285 ? 7.069 25.635 12.534 1.00 91.56 285 ASN A CA 1
ATOM 2292 C C . ASN A 1 285 ? 7.533 24.793 13.736 1.00 91.56 285 ASN A C 1
ATOM 2294 O O . ASN A 1 285 ? 8.649 24.275 13.737 1.00 91.56 285 ASN A O 1
ATOM 2298 N N . GLY A 1 286 ? 6.654 24.569 14.721 1.00 93.19 286 GLY A N 1
ATOM 2299 C CA . GLY A 1 286 ? 6.941 23.691 15.857 1.00 93.19 286 G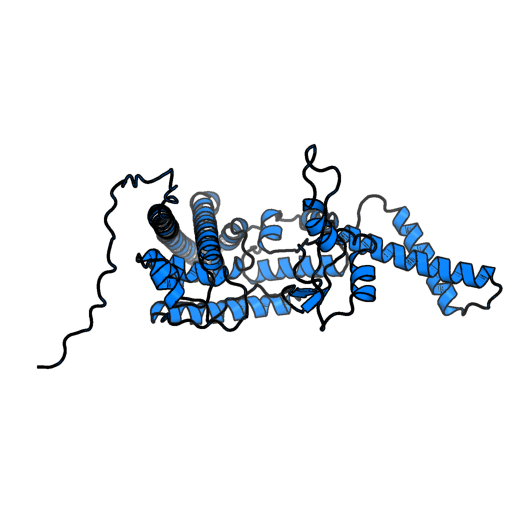LY A CA 1
ATOM 2300 C C . GLY A 1 286 ? 7.274 22.253 15.441 1.00 93.19 286 GLY A C 1
ATOM 2301 O O . GLY A 1 286 ? 8.187 21.648 16.007 1.00 93.19 286 GLY A O 1
ATOM 2302 N N . LEU A 1 287 ? 6.595 21.717 14.421 1.00 94.38 287 LEU A N 1
ATOM 2303 C CA . LEU A 1 287 ? 6.912 20.402 13.852 1.00 94.38 287 LEU A CA 1
ATOM 2304 C C . LEU A 1 287 ? 8.266 20.394 13.129 1.00 94.38 287 LEU A C 1
ATOM 2306 O O . LEU A 1 287 ? 9.086 19.513 13.388 1.00 94.38 287 LEU A O 1
ATOM 2310 N N . LEU A 1 288 ? 8.533 21.384 12.270 1.00 93.69 288 LEU A N 1
ATOM 2311 C CA . LEU A 1 288 ? 9.788 21.498 11.509 1.00 93.69 288 LEU A CA 1
ATOM 2312 C C . LEU A 1 288 ? 11.028 21.582 12.413 1.00 93.69 288 LEU A C 1
ATOM 2314 O O . LEU A 1 288 ? 12.096 21.091 12.061 1.00 93.69 288 LEU A O 1
ATOM 2318 N N . GLN A 1 289 ? 10.894 22.157 13.609 1.00 94.44 289 GLN A N 1
ATOM 2319 C CA . GLN A 1 289 ? 11.981 22.209 14.594 1.00 94.44 289 GLN A CA 1
ATOM 2320 C C . GLN A 1 289 ? 12.249 20.866 15.295 1.00 94.44 289 GLN A C 1
ATOM 2322 O O . GLN A 1 289 ? 13.290 20.692 15.943 1.00 94.44 289 GLN A O 1
ATOM 2327 N N . ARG A 1 290 ? 11.308 19.920 15.212 1.00 94.75 290 ARG A N 1
ATOM 2328 C CA . ARG A 1 290 ? 11.355 18.628 15.909 1.00 94.75 290 ARG A CA 1
ATOM 2329 C C . ARG A 1 290 ? 11.664 17.455 14.990 1.00 94.75 290 ARG A C 1
ATOM 2331 O O . ARG A 1 290 ? 12.141 16.440 15.501 1.00 94.75 290 ARG A O 1
ATOM 2338 N N . ILE A 1 291 ? 11.431 17.580 13.685 1.00 94.31 291 ILE A N 1
ATOM 2339 C CA . ILE A 1 291 ? 11.690 16.512 12.720 1.00 94.31 291 ILE A CA 1
ATOM 2340 C C . ILE A 1 291 ? 12.318 17.032 11.426 1.00 94.31 291 ILE A C 1
ATOM 2342 O O . ILE A 1 291 ? 11.904 18.049 10.877 1.00 94.31 291 ILE A O 1
ATOM 2346 N N . GLU A 1 292 ? 13.312 16.306 10.917 1.00 93.00 292 GLU A N 1
ATOM 2347 C CA . GLU A 1 292 ? 14.045 16.654 9.695 1.00 93.00 292 GLU A CA 1
ATOM 2348 C C . GLU A 1 292 ? 13.271 16.267 8.416 1.00 93.00 292 GLU A C 1
ATOM 2350 O O . GLU A 1 292 ? 13.641 15.362 7.658 1.00 93.00 292 GLU A O 1
ATOM 2355 N N . LEU A 1 293 ? 12.152 16.952 8.180 1.00 92.81 293 LEU A N 1
ATOM 2356 C CA . LEU A 1 293 ? 11.333 16.846 6.970 1.00 92.81 293 LEU A CA 1
ATOM 2357 C C . LEU A 1 293 ? 11.116 18.230 6.354 1.00 92.81 293 LEU A C 1
ATOM 2359 O O . LEU A 1 293 ? 11.094 19.236 7.059 1.00 92.81 293 LEU A O 1
ATOM 2363 N N . ALA A 1 294 ? 10.943 18.282 5.033 1.00 91.81 294 ALA A N 1
ATOM 2364 C CA . ALA A 1 294 ? 10.540 19.518 4.378 1.00 91.81 294 ALA A CA 1
ATOM 2365 C C . ALA A 1 294 ? 9.066 19.823 4.682 1.00 91.81 294 ALA A C 1
ATOM 2367 O O . ALA A 1 294 ? 8.256 18.917 4.883 1.00 91.81 294 ALA A O 1
ATOM 2368 N N . GLU A 1 295 ? 8.699 21.103 4.647 1.00 91.81 295 GLU A N 1
ATOM 2369 C CA . GLU A 1 295 ? 7.326 21.560 4.888 1.00 91.81 295 GLU A CA 1
ATOM 2370 C C . GLU A 1 295 ? 6.303 20.848 3.986 1.00 91.81 295 GLU A C 1
ATOM 2372 O O . GLU A 1 295 ? 5.282 20.343 4.458 1.00 91.81 295 GLU A O 1
ATOM 2377 N N . GLY A 1 296 ? 6.618 20.739 2.690 1.00 90.75 296 GLY A N 1
ATOM 2378 C CA . GLY A 1 296 ? 5.773 20.046 1.718 1.00 90.75 296 GLY A CA 1
ATOM 2379 C C . GLY A 1 296 ? 5.594 18.557 2.025 1.00 90.75 296 GLY A C 1
ATOM 2380 O O . GLY A 1 296 ? 4.489 18.039 1.867 1.00 90.75 296 GLY A O 1
ATOM 2381 N N . ASP A 1 297 ? 6.640 17.888 2.523 1.00 92.88 297 ASP A N 1
ATOM 2382 C CA . ASP A 1 297 ? 6.580 16.472 2.901 1.00 92.88 297 ASP A CA 1
ATOM 2383 C C . ASP A 1 297 ? 5.671 16.277 4.120 1.00 92.88 297 ASP A C 1
ATOM 2385 O O . ASP A 1 297 ? 4.828 15.383 4.123 1.00 92.88 297 ASP A O 1
ATOM 2389 N N . LEU A 1 298 ? 5.779 17.144 5.135 1.00 94.75 298 LEU A N 1
ATOM 2390 C CA . LEU A 1 298 ? 4.917 17.094 6.322 1.00 94.75 298 LEU A CA 1
ATOM 2391 C C . LEU A 1 298 ? 3.439 17.246 5.961 1.00 94.75 298 LEU A C 1
ATOM 2393 O O . LEU A 1 298 ? 2.612 16.440 6.389 1.00 94.75 298 LEU A O 1
ATOM 2397 N N . LEU A 1 299 ? 3.098 18.252 5.151 1.00 94.25 299 LEU A N 1
ATOM 2398 C CA . LEU A 1 299 ? 1.716 18.478 4.725 1.00 94.25 299 LEU A CA 1
ATOM 2399 C C . LEU A 1 299 ? 1.197 17.334 3.846 1.00 94.25 299 LEU A C 1
ATOM 2401 O O . LEU A 1 299 ? 0.034 16.943 3.969 1.00 94.25 299 LEU A O 1
ATOM 2405 N N . MET A 1 300 ? 2.042 16.761 2.985 1.00 95.12 300 MET A N 1
ATOM 2406 C CA . MET A 1 300 ? 1.692 15.575 2.203 1.00 95.12 300 MET A CA 1
ATOM 2407 C C . MET A 1 300 ? 1.384 14.378 3.113 1.00 95.12 300 MET A C 1
ATOM 2409 O O . MET A 1 300 ? 0.337 13.754 2.950 1.00 95.12 300 MET A O 1
ATOM 2413 N N . LEU A 1 301 ? 2.242 14.090 4.095 1.00 96.56 301 LEU A N 1
ATOM 2414 C CA . LEU A 1 301 ? 2.069 12.977 5.037 1.00 96.56 301 LEU A CA 1
ATOM 2415 C C . LEU A 1 301 ? 0.826 13.157 5.920 1.00 96.56 301 LEU A C 1
ATOM 2417 O O . LEU A 1 301 ? 0.087 12.200 6.155 1.00 96.56 301 LEU A O 1
ATOM 2421 N N . LEU A 1 302 ? 0.542 14.385 6.368 1.00 97.44 302 LEU A N 1
ATOM 2422 C CA . LEU A 1 302 ? -0.684 14.703 7.106 1.00 97.44 302 LEU A CA 1
ATOM 2423 C C . LEU A 1 302 ? -1.937 14.462 6.252 1.00 97.44 302 LEU A C 1
ATOM 2425 O O . LEU A 1 302 ? -2.882 13.836 6.732 1.00 97.44 302 LEU A O 1
ATOM 2429 N N . ASN A 1 303 ? -1.938 14.888 4.984 1.00 97.19 303 ASN A N 1
ATOM 2430 C CA . ASN A 1 303 ? -3.048 14.624 4.061 1.00 97.19 303 ASN A CA 1
ATOM 2431 C C . ASN A 1 303 ? -3.224 13.124 3.784 1.00 97.19 303 ASN A C 1
ATOM 2433 O O . ASN A 1 303 ? -4.336 12.614 3.882 1.00 97.19 303 ASN A O 1
ATOM 2437 N N . GLN A 1 304 ? -2.136 12.386 3.548 1.00 97.62 304 GLN A N 1
ATOM 2438 C CA . GLN A 1 304 ? -2.188 10.927 3.401 1.00 97.62 304 GLN A CA 1
ATOM 2439 C C . GLN A 1 304 ? -2.729 10.240 4.665 1.00 97.62 304 GLN A C 1
ATOM 2441 O O . GLN A 1 304 ? -3.478 9.267 4.573 1.00 97.62 304 GLN A O 1
ATOM 2446 N N . THR A 1 305 ? -2.396 10.762 5.850 1.00 98.31 305 THR A N 1
ATOM 2447 C CA . THR A 1 305 ? -2.920 10.257 7.128 1.00 98.31 305 THR A CA 1
ATOM 2448 C C . THR A 1 305 ? -4.423 10.509 7.239 1.00 98.31 305 THR A C 1
ATOM 2450 O O . THR A 1 305 ? -5.164 9.619 7.659 1.00 98.31 305 THR A O 1
ATOM 2453 N N . ILE A 1 306 ? -4.895 11.693 6.834 1.00 98.25 306 ILE A N 1
ATOM 2454 C CA . ILE A 1 306 ? -6.325 12.028 6.772 1.00 98.25 306 ILE A CA 1
ATOM 2455 C C . ILE A 1 306 ? -7.056 11.074 5.823 1.00 98.25 306 ILE A C 1
ATOM 2457 O O . ILE A 1 306 ? -8.076 10.504 6.214 1.00 98.25 306 ILE A O 1
ATOM 2461 N N . ASP A 1 307 ? -6.522 10.859 4.621 1.00 98.12 307 ASP A N 1
ATOM 2462 C CA . ASP A 1 307 ? -7.109 9.956 3.630 1.00 98.12 307 ASP A CA 1
ATOM 2463 C C . ASP A 1 307 ? -7.199 8.524 4.171 1.00 98.12 307 ASP A C 1
ATOM 2465 O O . ASP A 1 307 ? -8.232 7.864 4.033 1.00 98.12 307 ASP A O 1
ATOM 2469 N N . LEU A 1 308 ? -6.147 8.040 4.841 1.00 98.12 308 LEU A N 1
ATOM 2470 C CA . LEU A 1 308 ? -6.135 6.714 5.452 1.00 98.12 308 LEU A CA 1
ATOM 2471 C C . LEU A 1 308 ? -7.167 6.598 6.584 1.00 98.12 308 LEU A C 1
ATOM 2473 O O . LEU A 1 308 ? -7.941 5.641 6.607 1.00 98.12 308 LEU A O 1
ATOM 2477 N N . LEU A 1 309 ? -7.235 7.580 7.488 1.00 98.56 309 LEU A N 1
ATOM 2478 C CA . LEU A 1 309 ? -8.236 7.627 8.561 1.00 98.56 309 LEU A CA 1
ATOM 2479 C C . LEU A 1 309 ? -9.663 7.592 8.004 1.00 98.56 309 LEU A C 1
ATOM 2481 O O . LEU A 1 309 ? -10.502 6.845 8.507 1.00 98.56 309 LEU A O 1
ATOM 2485 N N . GLN A 1 310 ? -9.936 8.372 6.954 1.00 98.31 310 GLN A N 1
ATOM 2486 C CA . GLN A 1 310 ? -11.238 8.401 6.290 1.00 98.31 310 GLN A CA 1
ATOM 2487 C C . GLN A 1 310 ? -11.562 7.068 5.608 1.00 98.31 310 GLN A C 1
ATOM 2489 O O . GLN A 1 310 ? -12.686 6.584 5.734 1.00 98.31 310 GLN A O 1
ATOM 2494 N N . GLN A 1 311 ? -10.593 6.427 4.945 1.00 97.81 311 GLN A N 1
ATOM 2495 C CA . GLN A 1 311 ? -10.782 5.096 4.358 1.00 97.81 311 GLN A CA 1
ATOM 2496 C C . GLN A 1 311 ? -11.120 4.045 5.419 1.00 97.81 311 GLN A C 1
ATOM 2498 O O . GLN A 1 311 ? -12.073 3.284 5.250 1.00 97.81 311 GLN A O 1
ATOM 2503 N N . VAL A 1 312 ? -10.384 4.020 6.535 1.00 98.19 312 VAL A N 1
ATOM 2504 C CA . VAL A 1 312 ? -10.652 3.090 7.642 1.00 98.19 312 VAL A CA 1
ATOM 2505 C C . VAL A 1 312 ? -12.023 3.384 8.259 1.00 98.19 312 VAL A C 1
ATOM 2507 O O . VAL A 1 312 ? -12.815 2.466 8.459 1.00 98.19 312 VAL A O 1
ATOM 2510 N N . GLN A 1 313 ? -12.358 4.654 8.495 1.00 98.25 313 GLN A N 1
ATOM 2511 C CA . GLN A 1 313 ? -13.660 5.065 9.027 1.00 98.25 313 GLN A CA 1
ATOM 2512 C C . GLN A 1 313 ? -14.823 4.651 8.115 1.00 98.25 313 GLN A C 1
ATOM 2514 O O . GLN A 1 313 ? -15.837 4.140 8.603 1.00 98.25 313 GLN A O 1
ATOM 2519 N N . ALA A 1 314 ? -14.671 4.822 6.801 1.00 97.62 314 ALA A N 1
ATOM 2520 C CA . ALA A 1 314 ? -15.654 4.407 5.809 1.00 97.62 314 ALA A CA 1
ATOM 2521 C C . ALA A 1 314 ? -15.796 2.879 5.755 1.00 97.62 314 ALA A C 1
ATOM 2523 O O . ALA A 1 314 ? -16.919 2.375 5.733 1.00 97.62 314 ALA A O 1
ATOM 2524 N N . ALA A 1 315 ? -14.683 2.138 5.797 1.00 97.44 315 ALA A N 1
ATOM 2525 C CA . ALA A 1 315 ? -14.680 0.677 5.841 1.00 97.44 315 ALA A CA 1
ATOM 2526 C C . ALA A 1 315 ? -15.427 0.144 7.074 1.00 97.44 315 ALA A C 1
ATOM 2528 O O . ALA A 1 315 ? -16.294 -0.724 6.952 1.00 97.44 315 ALA A O 1
ATOM 2529 N N . VAL A 1 316 ? -15.151 0.714 8.252 1.00 97.81 316 VAL A N 1
ATOM 2530 C CA . VAL A 1 316 ? -15.860 0.385 9.497 1.00 97.81 316 VAL A CA 1
ATOM 2531 C C . VAL A 1 316 ? -17.353 0.686 9.368 1.00 97.81 316 VAL A C 1
ATOM 2533 O O . VAL A 1 316 ? -18.180 -0.145 9.740 1.00 97.81 316 VAL A O 1
ATOM 2536 N N . GLY A 1 317 ? -17.714 1.839 8.798 1.00 96.56 317 GLY A N 1
ATOM 2537 C CA . GLY A 1 317 ? -19.109 2.202 8.556 1.00 96.56 317 GLY A CA 1
ATOM 2538 C C . GLY A 1 317 ? -19.845 1.198 7.670 1.00 96.56 317 GLY A C 1
ATOM 2539 O O . GLY A 1 317 ? -20.890 0.694 8.066 1.00 96.56 317 GLY A O 1
ATOM 2540 N N . GLN A 1 318 ? -19.261 0.831 6.528 1.00 94.88 318 GLN A N 1
ATOM 2541 C CA . GLN A 1 318 ? -19.846 -0.148 5.604 1.00 94.88 318 GLN A CA 1
ATOM 2542 C C . GLN A 1 318 ? -20.092 -1.510 6.267 1.00 94.88 318 GLN A C 1
ATOM 2544 O O . GLN A 1 318 ? -21.102 -2.153 5.992 1.00 94.88 318 GLN A O 1
ATOM 2549 N N . VAL A 1 319 ? -19.188 -1.952 7.145 1.00 95.12 319 VAL A N 1
ATOM 2550 C CA . VAL A 1 319 ? -19.325 -3.219 7.879 1.00 95.12 319 VAL A CA 1
ATOM 2551 C C . VAL A 1 319 ? -20.397 -3.140 8.967 1.00 95.12 319 VAL A C 1
ATOM 2553 O O . VAL A 1 319 ? -21.172 -4.082 9.128 1.00 95.12 319 VAL A O 1
ATOM 2556 N N . LEU A 1 320 ? -20.493 -2.025 9.693 1.00 94.62 320 LEU A N 1
ATOM 2557 C CA . LEU A 1 320 ? -21.559 -1.816 10.678 1.00 94.62 320 LEU A CA 1
ATOM 2558 C C . LEU A 1 320 ? -22.946 -1.758 10.024 1.00 94.62 320 LEU A C 1
ATOM 2560 O O . LEU A 1 320 ? -23.903 -2.314 10.561 1.00 94.62 320 LEU A O 1
ATOM 2564 N N . ASP A 1 321 ? -23.037 -1.148 8.842 1.00 92.69 321 ASP A N 1
ATOM 2565 C CA . ASP A 1 321 ? -24.291 -0.989 8.103 1.00 92.69 321 ASP A CA 1
ATOM 2566 C C . ASP A 1 321 ? -24.707 -2.289 7.363 1.00 92.69 321 ASP A C 1
ATOM 2568 O O . ASP A 1 321 ? -25.867 -2.456 6.968 1.00 92.69 321 ASP A O 1
ATOM 2572 N N . ALA A 1 322 ? -23.786 -3.251 7.203 1.00 90.06 322 ALA A N 1
ATOM 2573 C CA . ALA A 1 322 ? -24.018 -4.531 6.535 1.00 90.06 322 ALA A CA 1
ATOM 2574 C C . ALA A 1 322 ? -24.820 -5.511 7.412 1.00 90.06 322 ALA A C 1
ATOM 2576 O O . ALA A 1 322 ? -24.281 -6.244 8.242 1.00 90.06 322 ALA A O 1
ATOM 2577 N N . ARG A 1 323 ? -26.140 -5.550 7.198 1.00 83.19 323 ARG A N 1
ATOM 2578 C CA . ARG A 1 323 ? -27.079 -6.369 7.989 1.00 83.19 323 ARG A CA 1
ATOM 2579 C C . ARG A 1 323 ? -26.762 -7.862 7.983 1.00 83.19 323 ARG A C 1
ATOM 2581 O O . ARG A 1 323 ? -26.985 -8.516 8.992 1.00 83.19 323 ARG A O 1
ATOM 2588 N N . ASP A 1 324 ? -26.247 -8.388 6.875 1.00 84.25 324 ASP A N 1
ATOM 2589 C CA . ASP A 1 324 ? -25.980 -9.814 6.669 1.00 84.25 324 ASP A CA 1
ATOM 2590 C C . ASP A 1 324 ? -24.857 -10.374 7.558 1.00 84.25 324 ASP A C 1
ATOM 2592 O O . ASP A 1 324 ? -24.812 -11.577 7.787 1.00 84.25 324 ASP A O 1
ATOM 2596 N N . ILE A 1 325 ? -23.982 -9.518 8.096 1.00 83.12 325 ILE A N 1
ATOM 2597 C CA . ILE A 1 325 ? -22.913 -9.912 9.032 1.00 83.12 325 ILE A CA 1
ATOM 2598 C C . ILE A 1 325 ? -23.471 -10.171 10.436 1.00 83.12 325 ILE A C 1
ATOM 2600 O O . ILE A 1 325 ? -22.965 -11.023 11.165 1.00 83.12 325 ILE A O 1
ATOM 2604 N N . TRP A 1 326 ? -24.508 -9.421 10.812 1.00 84.06 326 TRP A N 1
ATOM 2605 C CA . TRP A 1 326 ? -25.011 -9.335 12.183 1.00 84.06 326 TRP A CA 1
ATOM 2606 C C . TRP A 1 326 ? -26.297 -10.137 12.413 1.00 84.06 326 TRP A C 1
ATOM 2608 O O . TRP A 1 326 ? -26.887 -10.044 13.489 1.00 84.06 326 TRP A O 1
ATOM 2618 N N . VAL A 1 327 ? -26.759 -10.899 11.415 1.00 71.12 327 VAL A N 1
ATOM 2619 C CA . VAL A 1 327 ? -27.944 -11.755 11.558 1.00 71.12 327 VAL A CA 1
ATOM 2620 C C . VAL A 1 327 ? -27.644 -12.873 12.554 1.00 71.12 327 VAL A C 1
ATOM 2622 O O . VAL A 1 327 ? -26.678 -13.617 12.398 1.00 71.12 327 VAL A O 1
ATOM 2625 N N . GLN A 1 328 ? -28.498 -13.007 13.568 1.00 61.00 328 GLN A N 1
ATOM 2626 C CA . GLN A 1 328 ? -28.445 -14.120 14.507 1.00 61.00 328 GLN A CA 1
ATOM 2627 C C . GLN A 1 328 ? -28.970 -15.385 13.819 1.00 61.00 328 GLN A C 1
ATOM 2629 O O . GLN A 1 328 ? -30.164 -15.495 13.543 1.00 61.00 328 GLN A O 1
ATOM 2634 N N . GLU A 1 329 ? -28.095 -16.349 13.540 1.00 54.91 329 GLU A N 1
ATOM 2635 C CA . GLU A 1 329 ? -28.542 -17.693 13.174 1.00 54.91 329 GLU A CA 1
ATOM 2636 C C . GLU A 1 329 ? -29.172 -18.348 14.410 1.00 54.91 329 GLU A C 1
ATOM 2638 O O . GLU A 1 329 ? -28.508 -18.555 15.427 1.00 54.91 329 GLU A O 1
ATOM 2643 N N . THR A 1 330 ? -30.469 -18.657 14.344 1.00 52.41 330 THR A N 1
ATOM 2644 C CA . THR A 1 330 ? -31.119 -19.490 15.360 1.00 52.41 330 THR A CA 1
ATOM 2645 C C . THR A 1 330 ? -30.531 -20.901 15.255 1.00 52.41 330 THR A C 1
ATOM 2647 O O . THR A 1 330 ? -30.604 -21.486 14.172 1.00 52.41 330 THR A O 1
ATOM 2650 N N . PRO A 1 331 ? -29.927 -21.463 16.319 1.00 55.62 331 PRO A N 1
ATOM 2651 C CA . PRO A 1 331 ? -29.373 -22.808 16.251 1.00 55.62 331 PRO A CA 1
ATOM 2652 C C . PRO A 1 331 ? -30.491 -23.812 15.943 1.00 55.62 331 PRO A C 1
ATOM 2654 O O . PRO A 1 331 ? -31.505 -23.856 16.639 1.00 55.62 331 PRO A O 1
ATOM 2657 N N . LEU A 1 332 ? -30.312 -24.595 14.877 1.00 56.28 332 LEU A N 1
ATOM 2658 C CA . LEU A 1 332 ? -31.202 -25.708 14.546 1.00 56.28 332 LEU A CA 1
ATOM 2659 C C . LEU A 1 332 ? -31.104 -26.779 15.652 1.00 56.28 332 LEU A C 1
ATOM 2661 O O . LEU A 1 332 ? -29.993 -27.023 16.135 1.00 56.28 332 LEU A O 1
ATOM 2665 N N . PRO A 1 333 ? -32.217 -27.427 16.050 1.00 54.78 333 PRO A N 1
ATOM 2666 C CA . PRO A 1 333 ? -32.185 -28.521 17.020 1.00 54.78 333 PRO A CA 1
ATOM 2667 C C . PRO A 1 333 ? -31.261 -29.636 16.518 1.00 54.78 333 PRO A C 1
ATOM 2669 O O . PRO A 1 333 ? -31.383 -30.062 15.368 1.00 54.78 333 PRO A O 1
ATOM 2672 N N . ALA A 1 334 ? -30.323 -30.089 17.350 1.00 58.78 334 ALA A N 1
ATOM 2673 C CA . ALA A 1 334 ? -29.440 -31.198 16.994 1.00 58.78 334 ALA A CA 1
ATOM 2674 C C . ALA A 1 334 ? -30.096 -32.529 17.396 1.00 58.78 334 ALA A C 1
ATOM 2676 O O . ALA A 1 334 ? -30.694 -32.622 18.460 1.00 58.78 334 ALA A O 1
ATOM 2677 N N . GLU A 1 335 ? -29.948 -33.576 16.580 1.00 57.28 335 GLU A N 1
ATOM 2678 C CA . GLU A 1 335 ? -30.579 -34.891 16.820 1.00 57.28 335 GLU A CA 1
ATOM 2679 C C . GLU A 1 335 ? -30.041 -35.637 18.065 1.00 57.28 335 GLU A C 1
ATOM 2681 O O . GLU A 1 335 ? -30.645 -36.608 18.514 1.00 57.28 335 GLU A O 1
ATOM 2686 N N . ASP A 1 336 ? -28.925 -35.183 18.651 1.00 61.19 336 ASP A N 1
ATOM 2687 C CA . ASP A 1 336 ? -28.270 -35.782 19.822 1.00 61.19 336 ASP A CA 1
ATOM 2688 C C . ASP A 1 336 ? -27.977 -34.711 20.887 1.00 61.19 336 ASP A C 1
ATOM 2690 O O . ASP A 1 336 ? -27.261 -33.739 20.627 1.00 61.19 336 ASP A O 1
ATOM 2694 N N . ALA A 1 337 ? -28.468 -34.925 22.113 1.00 62.47 337 ALA A N 1
ATOM 2695 C CA . ALA A 1 337 ? -28.344 -34.014 23.255 1.00 62.47 337 ALA A CA 1
ATOM 2696 C C . ALA A 1 337 ? -26.887 -33.656 23.623 1.00 62.47 337 ALA A C 1
ATOM 2698 O O . ALA A 1 337 ? -26.621 -32.590 24.192 1.00 62.47 337 ALA A O 1
ATOM 2699 N N . SER A 1 338 ? -25.918 -34.527 23.315 1.00 62.28 338 SER A N 1
ATOM 2700 C CA . SER A 1 338 ? -24.493 -34.266 23.558 1.00 62.28 338 SER A CA 1
ATOM 2701 C C . SER A 1 338 ? -23.885 -33.308 22.521 1.00 62.28 338 SER A C 1
ATOM 2703 O O . SER A 1 338 ? -23.136 -32.389 22.880 1.00 62.28 338 SER A O 1
ATOM 2705 N N . ASN A 1 339 ? -24.269 -33.464 21.250 1.00 62.88 339 ASN A N 1
ATOM 2706 C CA . ASN A 1 339 ? -23.940 -32.540 20.165 1.00 62.88 339 ASN A CA 1
ATOM 2707 C C . ASN A 1 339 ? -24.682 -31.211 20.322 1.00 62.88 339 ASN A C 1
ATOM 2709 O O . ASN A 1 339 ? -24.107 -30.158 20.057 1.00 62.88 339 ASN A O 1
ATOM 2713 N N . GLU A 1 340 ? -25.905 -31.242 20.842 1.00 64.62 340 GLU A N 1
ATOM 2714 C CA . GLU A 1 340 ? -26.732 -30.063 21.079 1.00 64.62 340 GLU A CA 1
ATOM 2715 C C . GLU A 1 340 ? -26.099 -29.114 22.111 1.00 64.62 340 GLU A C 1
ATOM 2717 O O . GLU A 1 340 ? -25.968 -27.913 21.870 1.00 64.62 340 GLU A O 1
ATOM 2722 N N . ARG A 1 341 ? -25.580 -29.638 23.233 1.00 68.06 341 ARG A N 1
ATOM 2723 C CA . ARG A 1 341 ? -24.865 -28.825 24.242 1.00 68.06 341 ARG A CA 1
ATOM 2724 C C . ARG A 1 341 ? -23.566 -28.206 23.713 1.00 68.06 341 ARG A C 1
ATOM 2726 O O . ARG A 1 341 ? -23.218 -27.076 24.066 1.00 68.06 341 ARG A O 1
ATOM 2733 N N . ARG A 1 342 ? -22.822 -28.928 22.868 1.00 67.44 342 ARG A N 1
ATOM 2734 C CA . ARG A 1 342 ? -21.592 -28.404 22.245 1.00 67.44 342 ARG A CA 1
ATOM 2735 C C . ARG A 1 342 ? -21.914 -27.338 21.200 1.00 67.44 342 ARG A C 1
ATOM 2737 O O . ARG A 1 342 ? -21.287 -26.279 21.210 1.00 67.44 342 ARG A O 1
ATOM 2744 N N . ALA A 1 343 ? -22.908 -27.587 20.351 1.00 69.81 343 ALA A N 1
ATOM 2745 C CA . ALA A 1 343 ? -23.368 -26.652 19.330 1.00 69.81 343 ALA A CA 1
ATOM 2746 C C . ALA A 1 343 ? -23.881 -25.343 19.949 1.00 69.81 343 ALA A C 1
ATOM 2748 O O . ALA A 1 343 ? -23.476 -24.266 19.513 1.00 69.81 343 ALA A O 1
ATOM 2749 N N . THR A 1 344 ? -24.671 -25.418 21.025 1.00 75.75 344 THR A N 1
ATOM 2750 C CA . THR A 1 344 ? -25.164 -24.232 21.746 1.00 75.75 344 THR A CA 1
ATOM 2751 C C . THR A 1 344 ? -24.033 -23.431 22.389 1.00 75.75 344 THR A C 1
ATOM 2753 O O . THR A 1 344 ? -24.006 -22.208 22.269 1.00 75.75 344 THR A O 1
ATOM 2756 N N . THR A 1 345 ? -23.041 -24.095 22.992 1.00 78.56 345 THR A N 1
ATOM 2757 C CA . THR A 1 345 ? -21.870 -23.412 23.573 1.00 78.56 345 THR A CA 1
ATOM 2758 C C . THR A 1 345 ? -21.031 -22.700 22.505 1.00 78.56 345 THR A C 1
ATOM 2760 O O . THR A 1 345 ? -20.608 -21.559 22.702 1.00 78.56 345 THR A O 1
ATOM 2763 N N . HIS A 1 346 ? -20.788 -23.345 21.358 1.00 77.81 346 HIS A N 1
ATOM 2764 C CA . HIS A 1 346 ? -20.069 -22.725 20.240 1.00 77.81 346 HIS A CA 1
ATOM 2765 C C . HIS A 1 346 ? -20.842 -21.548 19.631 1.00 77.81 346 HIS A C 1
ATOM 2767 O O . HIS A 1 346 ? -20.235 -20.516 19.342 1.00 77.81 346 HIS A O 1
ATOM 2773 N N . ALA A 1 347 ? -22.163 -21.675 19.481 1.00 77.94 347 ALA A N 1
ATOM 2774 C CA . ALA A 1 347 ? -2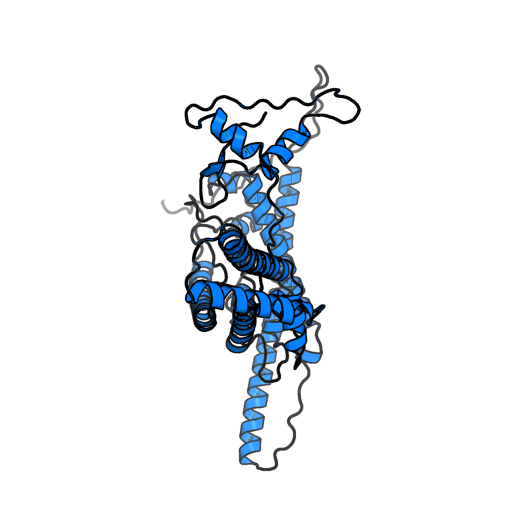3.028 -20.600 19.005 1.00 77.94 347 ALA A CA 1
ATOM 2775 C C . ALA A 1 347 ? -23.015 -19.397 19.963 1.00 77.94 347 ALA A C 1
ATOM 2777 O O . ALA A 1 347 ? -22.808 -18.269 19.520 1.00 77.94 347 ALA A O 1
ATOM 2778 N N . ALA A 1 348 ? -23.128 -19.632 21.275 1.00 82.44 348 ALA A N 1
ATOM 2779 C CA . ALA A 1 348 ? -23.063 -18.580 22.290 1.00 82.44 348 ALA A CA 1
ATOM 2780 C C . ALA A 1 348 ? -21.717 -17.835 22.273 1.00 82.44 348 ALA A C 1
ATOM 2782 O O . ALA A 1 348 ? -21.690 -16.607 22.288 1.00 82.44 348 ALA A O 1
ATOM 2783 N N . ARG A 1 349 ? -20.593 -18.560 22.165 1.00 84.44 349 ARG A N 1
ATOM 2784 C CA . ARG A 1 349 ? -19.259 -17.944 22.036 1.00 84.44 349 ARG A CA 1
ATOM 2785 C C . ARG A 1 349 ? -19.125 -17.103 20.767 1.00 84.44 349 ARG A C 1
ATOM 2787 O O . ARG A 1 349 ? -18.539 -16.027 20.820 1.00 84.44 349 ARG A O 1
ATOM 2794 N N . ARG A 1 350 ? -19.658 -17.580 19.637 1.00 81.56 350 ARG A N 1
ATOM 2795 C CA . ARG A 1 350 ? -19.636 -16.845 18.363 1.00 81.56 350 ARG A CA 1
ATOM 2796 C C . ARG A 1 350 ? -20.456 -15.556 18.447 1.00 81.56 350 ARG A C 1
ATOM 2798 O O . ARG A 1 350 ? -19.980 -14.519 17.999 1.00 81.56 350 ARG A O 1
ATOM 2805 N N . LEU A 1 351 ? -21.646 -15.616 19.046 1.00 84.12 351 LEU A N 1
ATOM 2806 C CA . LEU A 1 351 ? -22.500 -14.446 19.272 1.00 84.12 351 LEU A CA 1
ATOM 2807 C C . LEU A 1 351 ? -21.811 -13.416 20.170 1.00 84.12 351 LEU A C 1
ATOM 2809 O O . LEU A 1 351 ? -21.813 -12.230 19.853 1.00 84.12 351 LEU A O 1
ATOM 2813 N N . GLU A 1 352 ? -21.164 -13.866 21.246 1.00 87.38 352 GLU A N 1
ATOM 2814 C CA . GLU A 1 352 ? -20.418 -12.973 22.134 1.00 87.38 352 GLU A CA 1
ATOM 2815 C C . GLU A 1 352 ? -19.225 -12.320 21.421 1.00 87.38 352 GLU A C 1
ATOM 2817 O O . GLU A 1 352 ? -19.015 -11.115 21.536 1.00 87.38 352 GLU A O 1
ATOM 2822 N N . GLN A 1 353 ? -18.483 -13.078 20.608 1.00 87.25 353 GLN A N 1
ATOM 2823 C CA . GLN A 1 353 ? -17.409 -12.520 19.780 1.00 87.25 353 GLN A CA 1
ATOM 2824 C C . GLN A 1 353 ? -17.928 -11.478 18.784 1.00 87.25 353 GLN A C 1
ATOM 2826 O O . GLN A 1 353 ? -17.321 -10.416 18.650 1.00 87.25 353 GLN A O 1
ATOM 2831 N N . GLN A 1 354 ? -19.051 -11.746 18.111 1.00 87.38 354 GLN A N 1
ATOM 2832 C CA . GLN A 1 354 ? -19.681 -10.776 17.213 1.00 87.38 354 GLN A CA 1
ATOM 2833 C C . GLN A 1 354 ? -20.115 -9.513 17.965 1.00 87.38 354 GLN A C 1
ATOM 2835 O O . GLN A 1 354 ? -19.892 -8.411 17.469 1.00 87.38 354 GLN A O 1
ATOM 2840 N N . ARG A 1 355 ? -20.677 -9.649 19.172 1.00 90.12 355 ARG A N 1
ATOM 2841 C CA . ARG A 1 355 ? -21.059 -8.511 20.018 1.00 90.12 355 ARG A CA 1
ATOM 2842 C C . ARG A 1 355 ? -19.851 -7.639 20.362 1.00 90.12 355 ARG A C 1
ATOM 2844 O O . ARG A 1 355 ? -19.888 -6.440 20.105 1.00 90.12 355 ARG A O 1
ATOM 2851 N N . ILE A 1 356 ? -18.760 -8.244 20.838 1.00 92.44 356 ILE A N 1
ATOM 2852 C CA . ILE A 1 356 ? -17.512 -7.535 21.169 1.00 92.44 356 ILE A CA 1
ATOM 2853 C C . ILE A 1 356 ? -16.939 -6.823 19.937 1.00 92.44 356 ILE A C 1
ATOM 2855 O O . ILE A 1 356 ? -16.557 -5.655 20.008 1.00 92.44 356 ILE A O 1
ATOM 2859 N N . GLN A 1 357 ? -16.896 -7.504 18.788 1.00 92.81 357 GLN A N 1
ATOM 2860 C CA . GLN A 1 357 ? -16.414 -6.911 17.538 1.00 92.81 357 GLN A CA 1
ATOM 2861 C C . GLN A 1 357 ? -17.280 -5.725 17.109 1.00 92.81 357 GLN A C 1
ATOM 2863 O O . GLN A 1 357 ? -16.749 -4.697 16.697 1.00 92.81 357 GLN A O 1
ATOM 2868 N N . ARG A 1 358 ? -18.604 -5.837 17.231 1.00 94.31 358 ARG A N 1
ATOM 2869 C CA . ARG A 1 358 ? -19.525 -4.750 16.906 1.00 94.31 358 ARG A CA 1
ATOM 2870 C C . ARG A 1 358 ? -19.325 -3.540 17.811 1.00 94.31 358 ARG A C 1
ATOM 2872 O O . ARG A 1 358 ? -19.133 -2.445 17.294 1.00 94.31 358 ARG A O 1
ATOM 2879 N N . GLU A 1 359 ? -19.317 -3.744 19.127 1.00 94.94 359 GLU A N 1
ATOM 2880 C CA . GLU A 1 359 ? -19.114 -2.679 20.120 1.00 94.94 359 GLU A CA 1
ATOM 2881 C C . GLU A 1 359 ? -17.791 -1.941 19.876 1.00 94.94 359 GLU A C 1
ATOM 2883 O O . GLU A 1 359 ? -17.733 -0.709 19.905 1.00 94.94 359 GLU A O 1
ATOM 2888 N N . ARG A 1 360 ? -16.731 -2.685 19.544 1.00 95.44 360 ARG A N 1
ATOM 2889 C CA . ARG A 1 360 ? -15.443 -2.111 19.154 1.00 95.44 360 ARG A CA 1
ATOM 2890 C C . ARG A 1 360 ? -15.551 -1.208 17.930 1.00 95.44 360 ARG A C 1
ATOM 2892 O O . ARG A 1 360 ? -15.061 -0.078 17.948 1.00 95.44 360 ARG A O 1
ATOM 2899 N N . LEU A 1 361 ? -16.165 -1.705 16.860 1.00 96.94 361 LEU A N 1
ATOM 2900 C CA . LEU A 1 361 ? -16.317 -0.958 15.615 1.00 96.94 361 LEU A CA 1
ATOM 2901 C C . LEU A 1 361 ? -17.189 0.296 15.804 1.00 96.94 361 LEU A C 1
ATOM 2903 O O . LEU A 1 361 ? -16.853 1.363 15.287 1.00 96.94 361 LEU A O 1
ATOM 2907 N N . GLU A 1 362 ? -18.271 0.194 16.579 1.00 96.69 362 GLU A N 1
ATOM 2908 C CA . GLU A 1 362 ? -19.145 1.322 16.929 1.00 96.69 362 GLU A CA 1
ATOM 2909 C C . GLU A 1 362 ? -18.391 2.394 17.729 1.00 96.69 362 GLU A C 1
ATOM 2911 O O . GLU A 1 362 ? -18.573 3.587 17.480 1.00 96.69 362 GLU A O 1
ATOM 2916 N N . ARG A 1 363 ? -17.482 1.984 18.625 1.00 96.62 363 ARG A N 1
ATOM 2917 C CA . ARG A 1 363 ? -16.634 2.894 19.405 1.00 96.62 363 ARG A CA 1
ATOM 2918 C C . ARG A 1 363 ? -15.550 3.574 18.567 1.00 96.62 363 ARG A C 1
ATOM 2920 O O . ARG A 1 363 ? -15.329 4.774 18.721 1.00 96.62 363 ARG A O 1
ATOM 2927 N N . ILE A 1 364 ? -14.850 2.834 17.704 1.00 97.19 364 ILE A N 1
ATOM 2928 C CA . ILE A 1 364 ? -13.689 3.370 16.974 1.00 97.19 364 ILE A CA 1
ATOM 2929 C C . ILE A 1 364 ? -14.095 4.291 15.813 1.00 97.19 364 ILE A C 1
ATOM 2931 O O . ILE A 1 364 ? -13.399 5.266 15.530 1.00 97.19 364 ILE A O 1
ATOM 2935 N N . ARG A 1 365 ? -15.242 4.042 15.161 1.00 97.50 365 ARG A N 1
ATOM 2936 C CA . ARG A 1 365 ? -15.730 4.828 14.010 1.00 97.50 365 ARG A CA 1
ATOM 2937 C C . ARG A 1 365 ? -15.780 6.347 14.261 1.00 97.50 365 ARG A C 1
ATOM 2939 O O . ARG A 1 365 ? -15.221 7.078 13.439 1.00 97.50 365 ARG A O 1
ATOM 2946 N N . PRO A 1 366 ? -16.425 6.863 15.329 1.00 98.12 366 PRO A N 1
ATOM 2947 C CA . PRO A 1 366 ? -16.457 8.303 15.589 1.00 98.12 366 PRO A CA 1
ATOM 2948 C C . PRO A 1 366 ? -15.076 8.869 15.938 1.00 98.12 366 PRO A C 1
ATOM 2950 O O . PRO A 1 366 ? -14.778 9.997 15.553 1.00 98.12 366 PRO A O 1
ATOM 2953 N N . LEU A 1 367 ? -14.211 8.092 16.600 1.00 98.38 367 LEU A N 1
ATOM 2954 C CA . LEU A 1 367 ? -12.856 8.532 16.937 1.00 98.38 367 LEU A CA 1
ATOM 2955 C C . LEU A 1 367 ? -11.982 8.695 15.687 1.00 98.38 367 LEU A C 1
ATOM 2957 O O . LEU A 1 367 ? -11.257 9.680 15.588 1.00 98.38 367 LEU A O 1
ATOM 2961 N N . LEU A 1 368 ? -12.099 7.798 14.701 1.00 98.31 368 LEU A N 1
ATOM 2962 C CA . LEU A 1 368 ? -11.428 7.941 13.401 1.00 98.31 368 LEU A CA 1
ATOM 2963 C C . LEU A 1 368 ? -11.904 9.196 12.649 1.00 98.31 368 LEU A C 1
ATOM 2965 O O . LEU A 1 368 ? -11.094 9.933 12.088 1.00 98.31 368 LEU A O 1
ATOM 2969 N N . ALA A 1 369 ? -13.211 9.480 12.678 1.00 98.00 369 ALA A N 1
ATOM 2970 C CA . ALA A 1 369 ? -13.761 10.700 12.084 1.00 98.00 369 ALA A CA 1
ATOM 2971 C C . ALA A 1 369 ? -13.249 11.963 12.800 1.00 98.00 369 ALA A C 1
ATOM 2973 O O . ALA A 1 369 ? -12.855 12.934 12.152 1.00 98.00 369 ALA A O 1
ATOM 2974 N N . GLN A 1 370 ? -13.215 11.944 14.136 1.00 98.12 370 GLN A N 1
ATOM 2975 C CA . GLN A 1 370 ? -12.683 13.036 14.948 1.00 98.12 370 GLN A CA 1
ATOM 2976 C C . GLN A 1 370 ? -11.190 13.266 14.684 1.00 98.12 370 GLN A C 1
ATOM 2978 O O . GLN A 1 370 ? -10.766 14.418 14.593 1.00 98.12 370 GLN A O 1
ATOM 2983 N N . ALA A 1 371 ? -10.414 12.191 14.533 1.00 98.12 371 ALA A N 1
ATOM 2984 C CA . ALA A 1 371 ? -8.993 12.221 14.213 1.00 98.12 371 ALA A CA 1
ATOM 2985 C C . ALA A 1 371 ? -8.750 12.934 12.875 1.00 98.12 371 ALA A C 1
ATOM 2987 O O . ALA A 1 371 ? -8.035 13.935 12.827 1.00 98.12 371 ALA A O 1
ATOM 2988 N N . ALA A 1 372 ? -9.433 12.495 11.812 1.00 98.00 372 ALA A N 1
ATOM 2989 C CA . ALA A 1 372 ? -9.330 13.109 10.490 1.00 98.00 372 ALA A CA 1
ATOM 2990 C C . ALA A 1 372 ? -9.743 14.591 10.512 1.00 98.00 372 ALA A C 1
ATOM 2992 O O . ALA A 1 372 ? -9.038 15.448 9.981 1.00 98.00 372 ALA A O 1
ATOM 2993 N N . ALA A 1 373 ? -10.856 14.916 11.180 1.00 97.00 373 ALA A N 1
ATOM 2994 C CA . ALA A 1 373 ? -11.333 16.291 11.305 1.00 97.00 373 ALA A CA 1
ATOM 2995 C C . ALA A 1 373 ? -10.367 17.190 12.097 1.00 97.00 373 ALA A C 1
ATOM 2997 O O . ALA A 1 373 ? -10.239 18.372 11.787 1.00 97.00 373 ALA A O 1
ATOM 2998 N N . SER A 1 374 ? -9.695 16.655 13.119 1.00 95.56 374 SER A N 1
ATOM 2999 C CA . SER A 1 374 ? -8.689 17.382 13.899 1.00 95.56 374 SER A CA 1
ATOM 3000 C C . SER A 1 374 ? -7.466 17.732 13.049 1.00 95.56 374 SER A C 1
ATOM 3002 O O . SER A 1 374 ? -7.079 18.900 13.022 1.00 95.56 374 SER A O 1
ATOM 3004 N N . LEU A 1 375 ? -6.929 16.775 12.283 1.00 96.44 375 LEU A N 1
ATOM 3005 C CA . LEU A 1 375 ? -5.800 17.037 11.386 1.00 96.44 375 LEU A CA 1
ATOM 3006 C C . LEU A 1 375 ? -6.160 18.061 10.295 1.00 96.44 375 LEU A C 1
ATOM 3008 O O . LEU A 1 375 ? -5.399 18.999 10.055 1.00 96.44 375 LEU A O 1
ATOM 3012 N N . LEU A 1 376 ? -7.347 17.927 9.687 1.00 94.38 376 LEU A N 1
ATOM 3013 C CA . LEU A 1 376 ? -7.860 18.870 8.685 1.00 94.38 376 LEU A CA 1
ATOM 3014 C C . LEU A 1 376 ? -8.021 20.285 9.246 1.00 94.38 376 LEU A C 1
ATOM 3016 O O . LEU A 1 376 ? -7.662 21.253 8.578 1.00 94.38 376 LEU A O 1
ATOM 3020 N N . ARG A 1 377 ? -8.540 20.423 10.473 1.00 90.88 377 ARG A N 1
ATOM 3021 C CA . ARG A 1 377 ? -8.654 21.731 11.131 1.00 90.88 377 ARG A CA 1
ATOM 3022 C C . ARG A 1 377 ? -7.293 22.400 11.286 1.00 90.88 377 ARG A C 1
ATOM 3024 O O . ARG A 1 377 ? -7.194 23.576 10.957 1.00 90.88 377 ARG A O 1
ATOM 3031 N N . GLY A 1 378 ? -6.264 21.662 11.706 1.00 85.25 378 GLY A N 1
ATOM 3032 C CA . GLY A 1 378 ? -4.899 22.191 11.785 1.00 85.25 378 GLY A CA 1
ATOM 3033 C C . GLY A 1 378 ? -4.401 22.721 10.436 1.00 85.25 378 GLY A C 1
ATOM 3034 O O . GLY A 1 378 ? -3.877 23.828 10.368 1.00 85.25 378 GLY A O 1
ATOM 3035 N N . ILE A 1 379 ? -4.655 21.991 9.340 1.00 86.88 379 ILE A N 1
ATOM 3036 C CA . ILE A 1 379 ? -4.269 22.419 7.979 1.00 86.88 379 ILE A CA 1
ATOM 3037 C C . ILE A 1 379 ? -4.996 23.704 7.583 1.00 86.88 379 ILE A C 1
ATOM 3039 O O . ILE A 1 379 ? -4.377 24.624 7.055 1.00 86.88 379 ILE A O 1
ATOM 3043 N N . ILE A 1 380 ? -6.297 23.797 7.864 1.00 84.56 380 ILE A N 1
ATOM 3044 C CA . ILE A 1 380 ? -7.088 24.992 7.556 1.00 84.56 380 ILE A CA 1
ATOM 3045 C C . ILE A 1 380 ? -6.581 26.195 8.355 1.00 84.56 380 ILE A C 1
ATOM 3047 O O . ILE A 1 380 ? -6.415 27.268 7.778 1.00 84.56 380 ILE A O 1
ATOM 3051 N N . VAL A 1 381 ? -6.314 26.028 9.652 1.00 81.56 381 VAL A N 1
ATOM 3052 C CA . VAL A 1 381 ? -5.770 27.097 10.502 1.00 81.56 381 VAL A CA 1
ATOM 3053 C C . VAL A 1 381 ? -4.420 27.562 9.959 1.00 81.56 381 VAL A C 1
ATOM 3055 O O . VAL A 1 381 ? -4.269 28.746 9.681 1.00 81.56 381 VAL A O 1
ATOM 3058 N N . GLN A 1 382 ? -3.497 26.641 9.672 1.00 78.56 382 GLN A N 1
ATOM 3059 C CA . GLN A 1 382 ? -2.191 26.978 9.103 1.00 78.56 382 GLN A CA 1
ATOM 3060 C C . GLN A 1 382 ? -2.301 27.661 7.730 1.00 78.56 382 GLN A C 1
ATOM 3062 O O . GLN A 1 382 ? -1.582 28.607 7.439 1.00 78.56 382 GLN A O 1
ATOM 3067 N N . SER A 1 383 ? -3.226 27.225 6.872 1.00 74.00 383 SER A N 1
ATOM 3068 C CA . SER A 1 383 ? -3.426 27.859 5.561 1.00 74.00 383 SER A CA 1
ATOM 3069 C C . SER A 1 383 ? -3.930 29.302 5.659 1.00 74.00 383 SER A C 1
ATOM 3071 O O . SER A 1 383 ? -3.724 30.082 4.735 1.00 74.00 383 SER A O 1
ATOM 3073 N N . ARG A 1 384 ? -4.582 29.661 6.775 1.00 64.62 384 ARG A N 1
ATOM 3074 C CA . ARG A 1 384 ? -5.045 31.024 7.063 1.00 64.62 384 ARG A CA 1
ATOM 3075 C C . ARG A 1 384 ? -3.965 31.892 7.709 1.00 64.62 384 ARG A C 1
ATOM 3077 O O . ARG A 1 384 ? -4.079 33.107 7.624 1.00 64.62 384 ARG A O 1
ATOM 3084 N N . THR A 1 385 ? -2.951 31.292 8.337 1.00 61.53 385 THR A N 1
ATOM 3085 C CA . THR A 1 385 ? -1.820 32.011 8.947 1.00 61.53 385 THR A CA 1
ATOM 3086 C C . THR A 1 385 ? -0.674 32.268 7.971 1.00 61.53 385 THR A C 1
ATOM 3088 O O . THR A 1 385 ? 0.198 33.076 8.272 1.00 61.53 385 THR A O 1
ATOM 3091 N N . VAL A 1 386 ? -0.670 31.638 6.787 1.00 50.09 386 VAL A N 1
ATOM 3092 C CA . VAL A 1 386 ? 0.208 32.055 5.686 1.00 50.09 386 VAL A CA 1
ATOM 3093 C C . VAL A 1 386 ? -0.296 33.413 5.186 1.00 50.09 386 VAL A C 1
ATOM 3095 O O . VAL A 1 386 ? -1.397 33.466 4.630 1.00 50.09 386 VAL A O 1
ATOM 3098 N N . PRO A 1 387 ? 0.461 34.514 5.360 1.00 42.78 387 PRO A N 1
ATOM 3099 C CA . PRO A 1 387 ? 0.026 35.812 4.875 1.00 42.78 387 PRO A CA 1
ATOM 3100 C C . PRO A 1 387 ? -0.218 35.713 3.369 1.00 42.78 387 PRO A C 1
ATOM 3102 O O . PRO A 1 387 ? 0.652 35.268 2.613 1.00 42.78 387 PRO A O 1
ATOM 3105 N N . SER A 1 388 ? -1.405 36.126 2.913 1.00 40.25 388 SER A N 1
ATOM 3106 C CA . SER A 1 388 ? -1.593 36.421 1.496 1.00 40.25 388 SER A CA 1
ATOM 3107 C C . SER A 1 388 ? -0.480 37.383 1.108 1.00 40.25 388 SER A C 1
ATOM 3109 O O . SER A 1 388 ? -0.333 38.414 1.767 1.00 40.25 388 SER A O 1
ATOM 3111 N N . MET A 1 389 ? 0.327 37.027 0.107 1.00 34.81 389 MET A N 1
ATOM 3112 C CA . MET A 1 389 ? 1.455 37.849 -0.320 1.00 34.81 389 MET A CA 1
ATOM 3113 C C . MET A 1 389 ? 1.030 39.316 -0.411 1.00 34.81 389 MET A C 1
ATOM 3115 O O . MET A 1 389 ? 0.150 39.663 -1.200 1.00 34.81 389 MET A O 1
ATOM 3119 N N . VAL A 1 390 ? 1.646 40.159 0.419 1.00 38.38 390 VAL A N 1
ATOM 3120 C CA . VAL A 1 390 ? 1.507 41.609 0.336 1.00 38.38 390 VAL A CA 1
ATOM 3121 C C . VAL A 1 390 ? 2.029 42.009 -1.039 1.00 38.38 390 VAL A C 1
ATOM 3123 O O . VAL A 1 390 ? 3.220 41.894 -1.327 1.00 38.38 390 VAL A O 1
ATOM 3126 N N . ALA A 1 391 ? 1.132 42.426 -1.927 1.00 37.59 391 ALA A N 1
ATOM 3127 C CA . ALA A 1 391 ? 1.529 43.031 -3.184 1.00 37.59 391 ALA A CA 1
ATOM 3128 C C . ALA A 1 391 ? 1.867 44.498 -2.909 1.00 37.59 391 ALA A C 1
ATOM 3130 O O . ALA A 1 391 ? 0.989 45.300 -2.601 1.00 37.59 391 ALA A O 1
ATOM 3131 N N . HIS A 1 392 ? 3.143 44.856 -3.027 1.00 40.78 392 HIS A N 1
ATOM 3132 C CA . HIS A 1 392 ? 3.550 46.255 -3.046 1.00 40.78 392 HIS A CA 1
ATOM 3133 C C . HIS A 1 392 ? 3.112 46.885 -4.375 1.00 40.78 392 HIS A C 1
ATOM 3135 O O . HIS A 1 392 ? 3.649 46.548 -5.431 1.00 40.78 392 HIS A O 1
ATOM 3141 N N . VAL A 1 393 ? 2.151 47.809 -4.333 1.00 40.94 393 VAL A N 1
ATOM 3142 C CA . VAL A 1 393 ? 1.805 48.676 -5.468 1.00 40.94 393 VAL A CA 1
ATOM 3143 C C . VAL A 1 393 ? 2.162 50.110 -5.077 1.00 40.94 393 VAL A C 1
ATOM 3145 O O . VAL A 1 393 ? 1.390 50.799 -4.423 1.00 40.94 393 VAL A O 1
ATOM 3148 N N . GLY A 1 394 ? 3.359 50.564 -5.453 1.00 67.00 394 GLY A N 1
ATOM 3149 C CA . GLY A 1 394 ? 3.840 51.909 -5.110 1.00 67.00 394 GLY A CA 1
ATOM 3150 C C . GLY A 1 394 ? 4.320 52.051 -3.657 1.00 67.00 394 GLY A C 1
ATOM 3151 O O . GLY A 1 394 ? 4.917 51.124 -3.113 1.00 67.00 394 GLY A O 1
ATOM 3152 N N . GLN A 1 395 ? 4.125 53.237 -3.059 1.00 46.28 395 GLN A N 1
ATOM 3153 C CA . GLN A 1 395 ? 4.613 53.596 -1.712 1.00 46.28 395 GLN A CA 1
ATOM 3154 C C . GLN A 1 395 ? 3.577 53.441 -0.584 1.00 46.28 395 GLN A C 1
ATOM 3156 O O . GLN A 1 395 ? 3.906 53.725 0.566 1.00 46.28 395 GLN A O 1
ATOM 3161 N N . GLU A 1 396 ? 2.353 52.990 -0.864 1.00 40.94 396 GLU A N 1
ATOM 3162 C CA . GLU A 1 396 ? 1.347 52.774 0.183 1.00 40.94 396 GLU A CA 1
ATOM 3163 C C . GLU A 1 396 ? 1.288 51.309 0.624 1.00 40.94 396 GLU A C 1
ATOM 3165 O O . GLU A 1 396 ? 1.156 50.389 -0.185 1.00 40.94 396 GLU A O 1
ATOM 3170 N N . VAL A 1 397 ? 1.376 51.112 1.941 1.00 44.12 397 VAL A N 1
ATOM 3171 C CA . VAL A 1 397 ? 1.129 49.840 2.622 1.00 44.12 397 VAL A CA 1
ATOM 3172 C C . VAL A 1 397 ? -0.281 49.914 3.192 1.00 44.12 397 VAL A C 1
ATOM 3174 O O . VAL A 1 397 ? -0.537 50.729 4.074 1.00 44.12 397 VAL A O 1
ATOM 3177 N N . ILE A 1 398 ? -1.196 49.081 2.697 1.00 44.56 398 ILE A N 1
ATOM 3178 C CA . ILE A 1 398 ? -2.532 48.943 3.287 1.00 44.56 398 ILE A CA 1
ATOM 3179 C C . ILE A 1 398 ? -2.515 47.696 4.180 1.00 44.56 398 ILE A C 1
ATOM 3181 O O . ILE A 1 398 ? -2.385 46.590 3.647 1.00 44.56 398 ILE A O 1
ATOM 3185 N N . PRO A 1 399 ? -2.622 47.838 5.512 1.00 41.53 399 PRO A N 1
ATOM 3186 C CA . PRO A 1 399 ? -2.769 46.699 6.401 1.00 41.53 399 PRO A CA 1
ATOM 3187 C C . PRO A 1 399 ? -4.210 46.179 6.334 1.00 41.53 399 PRO A C 1
ATOM 3189 O O . PRO A 1 399 ? -5.168 46.948 6.389 1.00 41.53 399 PRO A O 1
ATOM 3192 N N . LEU A 1 400 ? -4.364 44.863 6.215 1.00 47.03 400 LEU A N 1
ATOM 3193 C CA . LEU A 1 400 ? -5.585 44.175 6.621 1.00 47.03 400 LEU A CA 1
ATOM 3194 C C . LEU A 1 400 ? -5.227 43.431 7.904 1.00 47.03 400 LEU A C 1
ATOM 3196 O O . LEU A 1 400 ? -4.412 42.512 7.869 1.00 47.03 400 LEU A O 1
ATOM 3200 N N . ASP A 1 401 ? -5.766 43.921 9.020 1.00 41.91 401 ASP A N 1
ATOM 3201 C CA . ASP A 1 401 ? -5.449 43.476 10.377 1.00 41.91 401 ASP A CA 1
ATOM 3202 C C . ASP A 1 401 ? -5.565 41.953 10.541 1.00 41.91 401 ASP A C 1
ATOM 3204 O O . ASP A 1 401 ? -6.585 41.356 10.187 1.00 41.91 401 ASP A O 1
ATOM 3208 N N . ALA A 1 402 ? -4.551 41.341 11.155 1.00 46.16 402 ALA A N 1
ATOM 3209 C CA . ALA A 1 402 ? -4.683 40.077 11.873 1.00 46.16 402 ALA A CA 1
ATOM 3210 C C . ALA A 1 402 ? -3.573 39.964 12.931 1.00 46.16 402 ALA A C 1
ATOM 3212 O O . ALA A 1 402 ? -2.391 40.095 12.619 1.00 46.16 402 ALA A O 1
ATOM 3213 N N . GLU A 1 403 ? -3.987 39.753 14.180 1.00 45.47 403 GLU A N 1
ATOM 3214 C CA . GLU A 1 403 ? -3.139 39.574 15.362 1.00 45.47 403 GLU A CA 1
ATOM 3215 C C . GLU A 1 403 ? -2.287 38.290 15.260 1.00 45.47 403 GLU A C 1
ATOM 3217 O O . GLU A 1 403 ? -2.773 37.243 14.827 1.00 45.47 403 GLU A O 1
ATOM 3222 N N . GLU A 1 404 ? -1.013 38.371 15.662 1.00 39.09 404 GLU A N 1
ATOM 3223 C CA . GLU A 1 404 ? -0.112 37.221 15.817 1.00 39.09 404 GLU A CA 1
ATOM 3224 C C . GLU A 1 404 ? -0.502 36.411 17.066 1.00 39.09 404 GLU A C 1
ATOM 3226 O O . GLU A 1 404 ? -0.517 36.946 18.175 1.00 39.09 404 GLU A O 1
ATOM 3231 N N . ASP A 1 405 ? -0.784 35.116 16.903 1.00 42.47 405 ASP A N 1
ATOM 3232 C CA . ASP A 1 405 ? -1.031 34.204 18.025 1.00 42.47 405 ASP A CA 1
ATOM 3233 C C . ASP A 1 405 ? 0.305 33.591 18.480 1.00 42.47 405 ASP A C 1
ATOM 3235 O O . ASP A 1 405 ? 1.040 32.995 17.685 1.00 42.47 405 ASP A O 1
ATOM 3239 N N . THR A 1 406 ? 0.657 33.785 19.752 1.00 41.59 406 THR A N 1
ATOM 3240 C CA . THR A 1 406 ? 1.896 33.270 20.357 1.00 41.59 406 THR A CA 1
ATOM 3241 C C . THR A 1 406 ? 1.647 31.885 20.954 1.00 41.59 406 THR A C 1
ATOM 3243 O O . THR A 1 406 ? 0.697 31.691 21.711 1.00 41.59 406 THR A O 1
ATOM 3246 N N . ASP A 1 407 ? 2.512 30.914 20.638 1.00 40.19 407 ASP A N 1
ATOM 3247 C CA . ASP A 1 407 ? 2.457 29.571 21.232 1.00 40.19 407 ASP A CA 1
ATOM 3248 C C . ASP A 1 407 ? 2.486 29.668 22.780 1.00 40.19 407 ASP A C 1
ATOM 3250 O O . ASP A 1 407 ? 3.303 30.417 23.332 1.00 40.19 407 ASP A O 1
ATOM 3254 N N . PRO A 1 408 ? 1.644 28.918 23.519 1.00 38.06 408 PRO A N 1
ATOM 3255 C CA . PRO A 1 408 ? 1.685 28.928 24.977 1.00 38.06 408 PRO A CA 1
ATOM 3256 C C . PRO A 1 408 ? 3.018 28.347 25.488 1.00 38.06 408 PRO A C 1
ATOM 3258 O O . PRO A 1 408 ? 3.501 27.348 24.947 1.00 38.06 408 PRO A O 1
ATOM 3261 N N . PRO A 1 409 ? 3.624 28.928 26.541 1.00 40.53 409 PRO A N 1
ATOM 3262 C CA . PRO A 1 409 ? 4.904 28.460 27.057 1.00 40.53 409 PRO A CA 1
ATOM 3263 C C . PRO A 1 409 ? 4.783 27.080 27.717 1.00 40.53 409 PRO A C 1
ATOM 3265 O O . PRO A 1 409 ? 3.817 26.786 28.423 1.00 40.53 409 PRO A O 1
ATOM 3268 N N . ASP A 1 410 ? 5.810 26.249 27.516 1.00 38.53 410 ASP A N 1
ATOM 3269 C CA . ASP A 1 410 ? 5.978 24.954 28.180 1.00 38.53 410 ASP A CA 1
ATOM 3270 C C . ASP A 1 410 ? 5.905 25.119 29.710 1.00 38.53 410 ASP A C 1
ATOM 3272 O O . ASP A 1 410 ? 6.742 25.788 30.323 1.00 38.53 410 ASP A O 1
ATOM 3276 N N . ILE A 1 411 ? 4.930 24.460 30.344 1.00 40.59 411 ILE A N 1
ATOM 3277 C CA . ILE A 1 411 ? 4.833 24.356 31.805 1.00 40.59 411 ILE A CA 1
ATOM 3278 C C . ILE A 1 411 ? 5.996 23.479 32.290 1.00 40.59 411 ILE A C 1
ATOM 3280 O O . ILE A 1 411 ? 5.915 22.249 32.296 1.00 40.59 411 ILE A O 1
ATOM 3284 N N . LYS A 1 412 ? 7.100 24.109 32.701 1.00 39.06 412 LYS A N 1
ATOM 3285 C CA . LYS A 1 412 ? 8.106 23.469 33.553 1.00 39.06 412 LYS A CA 1
ATOM 3286 C C . LYS A 1 412 ? 7.574 23.440 34.982 1.00 39.06 412 LYS A C 1
ATOM 3288 O O . LYS A 1 412 ? 7.195 24.474 35.521 1.00 39.06 412 LYS A O 1
ATOM 3293 N N . GLY A 1 413 ? 7.531 22.244 35.564 1.00 37.31 413 GLY A N 1
ATOM 3294 C CA . GLY A 1 413 ? 7.117 22.031 36.946 1.00 37.31 413 GLY A CA 1
ATOM 3295 C C . GLY A 1 413 ? 8.005 22.790 37.930 1.00 37.31 413 GLY A C 1
ATOM 3296 O O . GLY A 1 413 ? 9.230 22.719 37.853 1.00 37.31 413 GLY A O 1
ATOM 3297 N N . GLU A 1 414 ? 7.360 23.493 38.855 1.00 38.97 414 GLU A N 1
ATOM 3298 C CA . GLU A 1 414 ? 7.976 24.032 40.061 1.00 38.97 414 GLU A CA 1
ATOM 3299 C C . GLU A 1 414 ? 8.262 22.882 41.037 1.00 38.97 414 GLU A C 1
ATOM 3301 O O . GLU A 1 414 ? 7.357 22.319 41.653 1.00 38.97 414 GLU A O 1
ATOM 3306 N N . GLN A 1 415 ? 9.539 22.538 41.176 1.00 39.38 415 GLN A N 1
ATOM 3307 C CA . GLN A 1 415 ? 10.114 22.027 42.415 1.00 39.38 415 GLN A CA 1
ATOM 3308 C C . GLN A 1 415 ? 11.421 22.788 42.632 1.00 39.38 415 GLN A C 1
ATOM 3310 O O . GLN A 1 415 ? 12.339 22.648 41.829 1.00 39.38 415 GLN A O 1
ATOM 3315 N N . ASP A 1 416 ? 11.408 23.671 43.635 1.00 37.12 416 ASP A N 1
ATOM 3316 C CA . ASP A 1 416 ? 12.499 23.997 44.573 1.00 37.12 416 ASP A CA 1
ATOM 3317 C C . ASP A 1 416 ? 12.407 25.460 45.046 1.00 37.12 416 ASP A C 1
ATOM 3319 O O . ASP A 1 416 ? 13.008 26.367 44.469 1.00 37.12 416 ASP A O 1
ATOM 3323 N N . MET A 1 417 ? 11.654 25.666 46.134 1.00 33.72 417 MET A N 1
ATOM 3324 C CA . MET A 1 417 ? 12.091 26.397 47.334 1.00 33.72 417 MET A CA 1
ATOM 3325 C C . MET A 1 417 ? 11.343 25.878 48.560 1.00 33.72 417 MET A C 1
ATOM 3327 O O . MET A 1 417 ? 10.100 25.753 48.479 1.00 33.72 417 MET A O 1
#

Sequence (417 aa):
VVGSLSKFDGIEMRLLTPNEYRQLTGRAGRRGMDVRGAAVIPYSPWEPFEDSFHQITGELLPVSSSFVIRYNSVLNLWRPGDIRHLRRICASSLREYQRYMAWEHRELRHVEAVERRMQKGRKVGKKKLKAAEAAAQALAKRRDEIGAYPLSRAGAAELDGTVFALRTLGFIGQDDRLTLSGRLLRSIFHPAGVLIVELIMLGILDQLTAAELAEVCSWFTYDNDRRLYNRHVLHARLLEVRNELWRVQQHVHGVEERAHINYSPGIIPDFHGIALSWSRGMSLNGLLQRIELAEGDLLMLLNQTIDLLQQVQAAVGQVLDARDIWVQETPLPAEDASNERRATTHAARRLEQQRIQRERLERIRPLLAQAAASLLRGIIVQSRTVPSMVAHVGQEVIPLDAEEDTDPPDIKGEQDM

Radius of gyration: 29.67 Å; chains: 1; bounding box: 65×89×92 Å

Secondary structure (DSSP, 8-state):
----SEEE-SS-EEEPPHHHHHHHHTTSS-TTT-SS--------TTS-HHHHHHHHTSPPPPPPP-----HHHHHHS--TT-HHHHHHHHHTSHHHHHHHHHHHHHHHHHHHHHHHHHHTTPPPPHHHHHHHHHHHHHHHHHHHSTT--PPPHHHHHHHHHHHHHHHHTTSB-TTSSB-HHHHHHHT--STTHHHHHHHHHHTTTTT--HHHHHHHHHTTT----S---B-----HHHHHHHHHHHHHHHHHHHHHHHTT-PPPP---TT--SHHHHHHTT--HHHHHTTB---HHHHHHHHHHHHHHHHHHHHHHHHHHH-GGGS--PPPPPPSSHHHHHHHHHHHHHHHHHHHHHHHHHHHHHHHHHHHHHHHHHHHHHHHHHS------BTTB------PPPPPPPP-------

Foldseek 3Di:
DPEDQWDDPQPDIDGDALVRVCVVQVPQDDPPPDPDGDDDYDDDPVDDCPVSVPRSNDDHDDDADPDDDALLNCLLQQDQPPVVSVQQVLLPGPNLVVVVVVLLVVLVCLLVVVVVCVVVVHDDDPVSVVSNVVSVVVVVVVVVVPDTRGQDPVSVLQSVLSVQLCVVLPQADPSRDGALLVLLLNLFPALCSNLVSVCLLVCLCQPDFLLLLLFVLLQRLDDRPPDKQAQDDDDPSVVSVVVVSVVSQVVSVVSSVVSVYDGRDGGDPRDTDLLNCLLVPDALVNRVVGIVDDSVVSVVSLVVSLVRLVSSLVSLVVSLVPPVNLDQDDDDQDPDPVVRVVSVVVSVVVNVSSVVSNVSSVSVNVSSVSSSVSSVVSVVVNVVVPPPPQDDDDDDGDDDDDDDDDDDDDDDDDDDD

pLDDT: mean 86.51, std 15.73, range [33.72, 98.56]